Protein 2RAQ (pdb70)

Radius of gyration: 28.9 Å; Cα contacts (8 Å, |Δi|>4): 1696; chains: 7; bounding box: 67×69×67 Å

Solvent-accessible surface area: 27288 Å² total

Foldseek 3Di:
DFFWFKWKFKKKAACPPPVVVVQVVCCVADFWPGKDWAWPCDDGITIIMIMTGGPPGDPVVNQVVQVVRVMGTPGTDDTDGDDDDDDDDDD/DAFFWFKWKFKKKAACPPPDVVVQVQVCPDPFWVGKDKDFPCDPGITMIMIITGGGNDDVVVVCVSQVVRVMDTPGTDDIDGGDDDDDDDDD/DWFWFKWKFKKKAQCPPPVVVVQVVVVPPDFWPGKDKDFPCDDRITIIMIMTGGPNDDDVCNQVSQVVGVMGTPDTDDIDTGDDDDDDDDD/DFFWFKWKFKKKAFPPPPDVVLQVQLCPADFWPGKDKDWPCDDGITIIMIMTGGPNGDPVRPQVSQVVRRIGTDDTPDTDGGDDDDDDDDD/DFFWFKWKFKKKFFPPPPPVVLQVPLCPADFWPHKDKDFDADPGITIIMIMTGGPNGDPVVSQVSVVVRGMHTPDTPDTDGGDDDDDDDDD/DFFWFKWKFKKKAFPPPPDCVCQVVVCPAPQWPGWDKDWDADDGITIIMIMTGGDNDDPVCSCVVQVVRVMHTPDIDDTDGDDDDDDDDDD/DFFWFKWKFKKKAFPPPPCVVVQVVVCPADFWDGKDKDFPDDDGITIIMIITGGPHHDVVVVVVSQVVRVIGTPTTDDIDGDDDDDDDDDD

Nearest PDB structures (foldseek):
  2raq-assembly1_A  TM=1.001E+00  e=2.978E-13  Methanothermobacter thermautotrophicus str. Delta H
  3bpd-assembly2_I  TM=9.714E-01  e=3.129E-10  Archaeoglobus fulgidus DSM 4304
  2x3d-assembly1_D  TM=9.506E-01  e=2.620E-08  Saccharolobus solfataricus P2
  7bfd-assembly1_K  TM=6.838E-01  e=3.866E-03  Thermus thermophilus HB8
  6u9d-assembly2_S-2  TM=5.005E-01  e=3.236E-01  Saccharomyces cerevisiae

Sequence (638 aa):
AKGLIRIVLDILKPHEPIIPEYAKYLSELRGVEGVNITLEIDKETENIKVTIQGNDLDFDEITRAIESYGGSIHSVDEVVAGRTVEEVTTPVAKGLIRIVLDILKPHEPIIPEYAKYLSELRGVEGVNITLEIDKETENIKVTIQGNDLDFDEITRAIESYGGSIHSVDEVVAGRTVEEVTTPAKGLIRIVLDILKPHEPIIPEYAKYLSELRGVEGVNITLEIDKETENIKVTIQGNDLDFDEITRAIESYGGSIHSVDEVVAGRTVEEVTTPAKGLIRIVLDILKPHEPIIPEYAKYLSELRGVEGVNITLEIDKETENIKVTIQGNDLDFDEITRAIESYGGSIHSVDEVVAGRTVEEVTTPAKGLIRIVLDILKPHEPIIPEYAKYLSELRGVEGVNITLEIDKETENIKVTIQGNDLDFDEITRAIESYGGSIHSVDEVVAGRTVEEVTTPAKGLIRIVLDILKPHEPIIPEYAKYLSELRGVEGVNITLEIDKETENIKVTIQGNDLDFDEITRAIESYGGSIHSVDEVVAGRTVEEVTTPAKGLIRIVLDILKPHEPIIPEYAKYLSELRGVEGVNITLEIDKETENIKVTIQGNDLDFDEITRAIESYGGSIHSVDEVVAGRTVEEVTTP

B-factor: mean 55.9, std 8.22, range [11.07, 87.96]

Organism: Methanothermobacter thermautotrophicus (strain ATCC 29096 / DSM 1053 / JCM 10044 / NBRC 100330 / Delta H) (NCBI:txid187420)

CATH classification: 3.30.70.1340

Secondary structure (DSSP, 8-state):
--SEEEEEEEEE--SPSPHHHHHHHHHHSTT--EEEEE--B-SS-BEEEEEEE-SS--HHHHHHHHHHTT-EEEEEEEEEEE---PPPP--/---SEEEEEEEEE--S-S-HHHHHHHHHTSTTEEEEEEE----SS--EEEEEEEESS--HHHHHHHHHHTT-EEEEEEEEEEE---PPPP--/--SEEEEEEEEE--SPSPHHHHHHHHHHTTT-SEEEEE----SS--EEEEEEE-SS--HHHHHHHHHTTT-EEEEEEEEEES---PPPP--/--SEEEEEEEEEEES-S-HHHHHHHHHSSTT--EEEEE----SSEEEEEEEEE-SS--HHHHHHHHHTTT-EEEEEEEEEEE---PPPP--/--SEEEEEEEEEE-S-S-HHHHHHHHHSSTTEEEEEEE--B-SS-EEEEEEEEESS--HHHHHHHHHTTT-EEEEEEEEEEE---PPPP--/--SEEEEEEEEEEESPSPHHHHHHHHHTSTT--EEEEE--B-SSEEEEEEEEE-SS--HHHHHHHHHHTT-EEEEEEEEEEE---PPPP--/--SEEEEEEEEEEESPSPHHHHHHHHHTSTTEEEEEEE----SSEEEEEEEEEESS--HHHHHHHHHTTT-EEEEEEEEEEE---PPPP--

Structure (mmCIF, N/CA/C/O backbone):
data_2RAQ
#
_entry.id   2RAQ
#
_cell.length_a   113.569
_cell.length_b   113.569
_cell.length_c   114.530
_cell.angle_alpha   90.00
_cell.angle_beta   90.00
_cell.angle_gamma   90.00
#
_symmetry.space_group_name_H-M   'P 42 21 2'
#
loop_
_entity.id
_entity.type
_entity.pdbx_description
1 polymer 'Conserved protein MTH889'
2 non-polymer 'CALCIUM ION'
3 water water
#
loop_
_atom_site.group_PDB
_atom_site.id
_atom_site.type_symbol
_atom_site.label_atom_id
_atom_site.label_alt_id
_atom_site.label_comp_id
_atom_site.label_asym_id
_atom_site.label_entity_id
_atom_site.label_seq_id
_atom_site.pdbx_PDB_ins_code
_atom_site.Cartn_x
_atom_site.Cartn_y
_atom_site.Cartn_z
_atom_site.occupancy
_atom_site.B_iso_or_equiv
_atom_site.auth_seq_id
_atom_site.auth_comp_id
_atom_site.auth_asym_id
_atom_site.auth_atom_id
_atom_site.pdbx_PDB_model_num
ATOM 1 N N . ALA A 1 3 ? -2.654 61.206 3.380 1.00 50.08 3 ALA A N 1
ATOM 2 C CA . ALA A 1 3 ? -1.850 61.745 4.534 1.00 50.66 3 ALA A CA 1
ATOM 3 C C . ALA A 1 3 ? -2.468 62.975 5.292 1.00 50.73 3 ALA A C 1
ATOM 4 O O . ALA A 1 3 ? -3.102 63.868 4.691 1.00 51.58 3 ALA A O 1
ATOM 6 N N . LYS A 1 4 ? -2.269 63.013 6.607 1.00 49.81 4 LYS A N 1
ATOM 7 C CA . LYS A 1 4 ? -2.914 64.000 7.455 1.00 49.29 4 LYS A CA 1
ATOM 8 C C . LYS A 1 4 ? -2.134 64.232 8.793 1.00 49.16 4 LYS A C 1
ATOM 9 O O . LYS A 1 4 ? -1.261 63.420 9.175 1.00 49.10 4 LYS A O 1
ATOM 15 N N . GLY A 1 5 ? -2.435 65.341 9.490 1.00 48.19 5 GLY A N 1
ATOM 16 C CA . GLY A 1 5 ? -1.565 65.829 10.571 1.00 46.24 5 GLY A CA 1
ATOM 17 C C . GLY A 1 5 ? -0.126 66.011 10.068 1.00 44.87 5 GLY A C 1
ATOM 18 O O . GLY A 1 5 ? 0.108 66.477 8.952 1.00 44.41 5 GLY A O 1
ATOM 19 N N . LEU A 1 6 ? 0.843 65.598 10.866 1.00 43.52 6 LEU A N 1
ATOM 20 C CA . LEU A 1 6 ? 2.205 65.890 10.538 1.00 42.42 6 LEU A CA 1
ATOM 21 C C . LEU A 1 6 ? 2.761 64.875 9.583 1.00 41.45 6 LEU A C 1
ATOM 22 O O . LEU A 1 6 ? 2.678 63.692 9.817 1.00 40.71 6 LEU A O 1
ATOM 27 N N . ILE A 1 7 ? 3.362 65.378 8.512 1.00 41.03 7 ILE A N 1
ATOM 28 C CA . ILE A 1 7 ? 4.008 64.573 7.498 1.00 40.12 7 ILE A CA 1
ATOM 29 C C . ILE A 1 7 ? 5.541 64.737 7.583 1.00 40.65 7 ILE A C 1
ATOM 30 O O . ILE A 1 7 ? 6.284 63.815 7.205 1.00 40.76 7 ILE A O 1
ATOM 35 N N . ARG A 1 8 ? 6.010 65.871 8.129 1.00 40.33 8 ARG A N 1
ATOM 36 C CA . ARG A 1 8 ? 7.450 66.087 8.359 1.00 40.27 8 ARG A CA 1
ATOM 37 C C . ARG A 1 8 ? 7.683 66.836 9.666 1.00 40.61 8 ARG A C 1
ATOM 38 O O . ARG A 1 8 ? 6.938 67.774 9.997 1.00 40.63 8 ARG A O 1
ATOM 46 N N . ILE A 1 9 ? 8.711 66.408 10.396 1.00 40.36 9 ILE A N 1
ATOM 47 C CA . ILE A 1 9 ? 9.129 67.045 11.638 1.00 40.63 9 ILE A CA 1
ATOM 48 C C . ILE A 1 9 ? 10.652 67.099 11.647 1.00 40.93 9 ILE A C 1
ATOM 49 O O . ILE A 1 9 ? 11.332 66.102 11.366 1.00 40.44 9 ILE A O 1
ATOM 54 N N . VAL A 1 10 ? 11.189 68.256 12.010 1.00 41.41 10 VAL A N 1
ATOM 55 C CA . VAL A 1 10 ? 12.652 68.465 12.071 1.00 41.54 10 VAL A CA 1
ATOM 56 C C . VAL A 1 10 ? 13.026 68.994 13.440 1.00 41.50 10 VAL A C 1
ATOM 57 O O . VAL A 1 10 ? 12.678 70.132 13.797 1.00 41.12 10 VAL A O 1
ATOM 61 N N . LEU A 1 11 ? 13.740 68.184 14.208 1.00 41.52 11 LEU A N 1
ATOM 62 C CA . LEU A 1 11 ? 14.142 68.638 15.529 1.00 42.17 11 LEU A CA 1
ATOM 63 C C . LEU A 1 11 ? 15.650 68.532 15.792 1.00 42.50 11 LEU A C 1
ATOM 64 O O . LEU A 1 11 ? 16.298 67.638 15.246 1.00 42.26 11 LEU A O 1
ATOM 69 N N . ASP A 1 12 ? 16.206 69.470 16.574 1.00 42.53 12 ASP A N 1
ATOM 70 C CA . ASP A 1 12 ? 17.616 69.377 16.950 1.00 43.12 12 ASP A CA 1
ATOM 71 C C . ASP A 1 12 ? 17.773 68.775 18.327 1.00 42.81 12 ASP A C 1
ATOM 72 O O . ASP A 1 12 ? 17.162 69.236 19.278 1.00 42.74 12 ASP A O 1
ATOM 77 N N . ILE A 1 13 ? 18.553 67.708 18.426 1.00 42.56 13 ILE A N 1
ATOM 78 C CA . ILE A 1 13 ? 18.717 67.073 19.721 1.00 43.04 13 ILE A CA 1
ATOM 79 C C . ILE A 1 13 ? 20.173 66.838 20.129 1.00 43.45 13 ILE A C 1
ATOM 80 O O . ILE A 1 13 ? 21.063 66.771 19.283 1.00 44.13 13 ILE A O 1
ATOM 85 N N . LEU A 1 14 ? 20.391 66.744 21.439 1.00 43.22 14 LEU A N 1
ATOM 86 C CA . LEU A 1 14 ? 21.663 66.387 22.033 1.00 42.69 14 LEU A CA 1
ATOM 87 C C . LEU A 1 14 ? 21.652 64.948 22.527 1.00 42.77 14 LEU A C 1
ATOM 88 O O . LEU A 1 14 ? 20.620 64.425 22.945 1.00 42.88 14 LEU A O 1
ATOM 93 N N . LYS A 1 15 ? 22.810 64.317 22.555 1.00 42.76 15 LYS A N 1
ATOM 94 C CA . LYS A 1 15 ? 22.832 62.899 22.827 1.00 43.05 15 LYS A CA 1
ATOM 95 C C . LYS A 1 15 ? 24.225 62.318 23.190 1.00 44.06 15 LYS A C 1
ATOM 96 O O . LYS A 1 15 ? 25.233 62.710 22.621 1.00 44.52 15 LYS A O 1
ATOM 102 N N . PRO A 1 16 ? 24.298 61.424 24.170 1.00 45.02 16 PRO A N 1
ATOM 103 C CA . PRO A 1 16 ? 25.468 60.550 24.352 1.00 45.86 16 PRO A CA 1
ATOM 104 C C . PRO A 1 16 ? 26.022 59.937 23.044 1.00 46.84 16 PRO A C 1
ATOM 105 O O . PRO A 1 16 ? 25.319 59.892 22.038 1.00 46.46 16 PRO A O 1
ATOM 109 N N . HIS A 1 17 ? 27.272 59.476 23.044 1.00 48.28 17 HIS A N 1
ATOM 110 C CA . HIS A 1 17 ? 27.867 58.971 21.786 1.00 50.16 17 HIS A CA 1
ATOM 111 C C . HIS A 1 17 ? 27.210 57.639 21.408 1.00 50.55 17 HIS A C 1
ATOM 112 O O . HIS A 1 17 ? 26.954 57.341 20.233 1.00 50.86 17 HIS A O 1
ATOM 119 N N . GLU A 1 18 ? 26.959 56.835 22.432 1.00 51.08 18 GLU A N 1
ATOM 120 C CA . GLU A 1 18 ? 26.084 55.695 22.326 1.00 51.13 18 GLU A CA 1
ATOM 121 C C . GLU A 1 18 ? 24.684 56.169 22.723 1.00 50.71 18 GLU A C 1
ATOM 122 O O . GLU A 1 18 ? 24.531 57.057 23.558 1.00 50.60 18 GLU A O 1
ATOM 128 N N . PRO A 1 19 ? 23.670 55.598 22.096 1.00 50.39 19 PRO A N 1
ATOM 129 C CA . PRO A 1 19 ? 23.883 54.662 21.026 1.00 50.50 19 PRO A CA 1
ATOM 130 C C . PRO A 1 19 ? 24.297 55.436 19.781 1.00 51.05 19 PRO A C 1
ATOM 131 O O . PRO A 1 19 ? 23.861 56.573 19.588 1.00 50.48 19 PRO A O 1
ATOM 135 N N . ILE A 1 20 ? 25.186 54.834 18.985 1.00 51.88 20 ILE A N 1
ATOM 136 C CA . ILE A 1 20 ? 25.653 55.424 17.734 1.00 52.47 20 ILE A CA 1
ATOM 137 C C . ILE A 1 20 ? 24.467 55.763 16.807 1.00 52.18 20 ILE A C 1
ATOM 138 O O . ILE A 1 20 ? 23.376 55.236 16.979 1.00 52.28 20 ILE A O 1
ATOM 143 N N . ILE A 1 21 ? 24.666 56.659 15.853 1.00 52.17 21 ILE A N 1
ATOM 144 C CA . ILE A 1 21 ? 23.520 57.344 15.257 1.00 52.48 21 ILE A CA 1
ATOM 145 C C . ILE A 1 21 ? 22.728 56.490 14.289 1.00 52.82 21 ILE A C 1
ATOM 146 O O . ILE A 1 21 ? 21.525 56.692 14.159 1.00 52.88 21 ILE A O 1
ATOM 151 N N . PRO A 1 22 ? 23.374 55.519 13.638 1.00 53.20 22 PRO A N 1
ATOM 152 C CA . PRO A 1 22 ? 22.641 54.597 12.774 1.00 52.86 22 PRO A CA 1
ATOM 153 C C . PRO A 1 22 ? 21.669 53.756 13.586 1.00 52.51 22 PRO A C 1
ATOM 154 O O . PRO A 1 22 ? 20.736 53.226 13.015 1.00 53.07 22 PRO A O 1
ATOM 158 N N . GLU A 1 23 ? 21.864 53.658 14.900 1.00 51.93 23 GLU A N 1
ATOM 159 C CA . GLU A 1 23 ? 20.853 53.058 15.770 1.00 51.65 23 GLU A CA 1
ATOM 160 C C . GLU A 1 23 ? 19.666 53.972 15.730 1.00 50.41 23 GLU A C 1
ATOM 161 O O . GLU A 1 23 ? 18.639 53.622 15.162 1.00 50.12 23 GLU A O 1
ATOM 167 N N . TYR A 1 24 ? 19.820 55.167 16.293 1.00 48.95 24 TYR A N 1
ATOM 168 C CA . TYR A 1 24 ? 18.720 56.106 16.352 1.00 47.88 24 TYR A CA 1
ATOM 169 C C . TYR A 1 24 ? 17.894 56.139 15.056 1.00 47.68 24 TYR A C 1
ATOM 170 O O . TYR A 1 24 ? 16.679 56.228 15.097 1.00 47.18 24 TYR A O 1
ATOM 179 N N . ALA A 1 25 ? 18.563 56.054 13.913 1.00 47.88 25 ALA A N 1
ATOM 180 C CA . ALA A 1 25 ? 17.890 55.983 12.617 1.00 48.37 25 ALA A CA 1
ATOM 181 C C . ALA A 1 25 ? 17.005 54.739 12.462 1.00 49.07 25 ALA A C 1
ATOM 182 O O . ALA A 1 25 ? 15.786 54.861 12.249 1.00 49.22 25 ALA A O 1
ATOM 184 N N . LYS A 1 26 ? 17.617 53.556 12.561 1.00 49.41 26 LYS A N 1
ATOM 185 C CA . LYS A 1 26 ? 16.888 52.283 12.537 1.00 49.87 26 LYS A CA 1
ATOM 186 C C . LYS A 1 26 ? 15.598 52.385 13.354 1.00 49.54 26 LYS A C 1
ATOM 187 O O . LYS A 1 26 ? 14.518 52.102 12.862 1.00 49.43 26 LYS A O 1
ATOM 193 N N . TYR A 1 27 ? 15.729 52.850 14.592 1.00 49.37 27 TYR A N 1
ATOM 194 C CA . TYR A 1 27 ? 14.695 52.723 15.584 1.00 49.07 27 TYR A CA 1
ATOM 195 C C . TYR A 1 27 ? 13.564 53.694 15.385 1.00 48.63 27 TYR A C 1
ATOM 196 O O . TYR A 1 27 ? 12.524 53.515 15.948 1.00 48.95 27 TYR A O 1
ATOM 205 N N . LEU A 1 28 ? 13.735 54.722 14.582 1.00 48.59 28 LEU A N 1
ATOM 206 C CA . LEU A 1 28 ? 12.615 55.622 14.343 1.00 48.37 28 LEU A CA 1
ATOM 207 C C . LEU A 1 28 ? 11.918 55.287 13.017 1.00 48.84 28 LEU A C 1
ATOM 208 O O . LEU A 1 28 ? 10.816 55.762 12.746 1.00 48.65 28 LEU A O 1
ATOM 213 N N . SER A 1 29 ? 12.557 54.472 12.185 1.00 49.27 29 SER A N 1
ATOM 214 C CA . SER A 1 29 ? 11.845 53.877 11.078 1.00 50.50 29 SER A CA 1
ATOM 215 C C . SER A 1 29 ? 10.789 53.005 11.712 1.00 51.08 29 SER A C 1
ATOM 216 O O . SER A 1 29 ? 9.671 52.863 11.200 1.00 51.90 29 SER A O 1
ATOM 219 N N . GLU A 1 30 ? 11.152 52.424 12.849 1.00 51.01 30 GLU A N 1
ATOM 220 C CA . GLU A 1 30 ? 10.257 51.544 13.561 1.00 50.85 30 GLU A CA 1
ATOM 221 C C . GLU A 1 30 ? 8.983 52.224 13.917 1.00 50.20 30 GLU A C 1
ATOM 222 O O . GLU A 1 30 ? 7.943 51.633 13.752 1.00 51.00 30 GLU A O 1
ATOM 228 N N . LEU A 1 31 ? 9.082 53.465 14.383 1.00 49.30 31 LEU A N 1
ATOM 229 C CA . LEU A 1 31 ? 7.940 54.299 14.754 1.00 48.41 31 LEU A CA 1
ATOM 230 C C . LEU A 1 31 ? 6.692 54.338 13.818 1.00 48.17 31 LEU A C 1
ATOM 231 O O . LEU A 1 31 ? 6.733 54.015 12.617 1.00 47.57 31 LEU A O 1
ATOM 236 N N . ARG A 1 32 ? 5.578 54.730 14.425 1.00 48.03 32 ARG A N 1
ATOM 237 C CA . ARG A 1 32 ? 4.263 54.681 13.799 1.00 47.95 32 ARG A CA 1
ATOM 238 C C . ARG A 1 32 ? 4.026 55.736 12.690 1.00 46.93 32 ARG A C 1
ATOM 239 O O . ARG A 1 32 ? 4.005 56.945 12.908 1.00 46.39 32 ARG A O 1
ATOM 247 N N . GLY A 1 33 ? 3.867 55.237 11.481 1.00 46.22 33 GLY A N 1
ATOM 248 C CA . GLY A 1 33 ? 3.552 56.091 10.382 1.00 45.88 33 GLY A CA 1
ATOM 249 C C . GLY A 1 33 ? 4.727 56.849 9.836 1.00 45.73 33 GLY A C 1
ATOM 250 O O . GLY A 1 33 ? 4.535 57.904 9.248 1.00 45.28 33 GLY A O 1
ATOM 251 N N . VAL A 1 34 ? 5.932 56.295 9.998 1.00 46.11 34 VAL A N 1
ATOM 252 C CA . VAL A 1 34 ? 7.179 57.001 9.657 1.00 46.11 34 VAL A CA 1
ATOM 253 C C . VAL A 1 34 ? 7.704 56.498 8.328 1.00 46.75 34 VAL A C 1
ATOM 254 O O . VAL A 1 34 ? 8.308 55.431 8.268 1.00 47.75 34 VAL A O 1
ATOM 258 N N . GLU A 1 35 ? 7.473 57.259 7.261 1.00 47.08 35 GLU A N 1
ATOM 259 C CA . GLU A 1 35 ? 7.964 56.912 5.909 1.00 47.28 35 GLU A CA 1
ATOM 260 C C . GLU A 1 35 ? 9.496 56.722 5.907 1.00 45.12 35 GLU A C 1
ATOM 261 O O . GLU A 1 35 ? 10.015 55.772 5.358 1.00 44.05 35 GLU A O 1
ATOM 267 N N . GLY A 1 36 ? 10.212 57.636 6.546 1.00 44.47 36 GLY A N 1
ATOM 268 C CA . GLY A 1 36 ? 11.680 57.545 6.637 1.00 43.44 36 GLY A CA 1
ATOM 269 C C . GLY A 1 36 ? 12.251 58.571 7.582 1.00 42.07 36 GLY A C 1
ATOM 270 O O . GLY A 1 36 ? 11.547 59.473 7.991 1.00 42.98 36 GLY A O 1
ATOM 271 N N . VAL A 1 37 ? 13.515 58.435 7.946 1.00 40.93 37 VAL A N 1
ATOM 272 C CA . VAL A 1 37 ? 14.158 59.422 8.822 1.00 39.55 37 VAL A CA 1
ATOM 273 C C . VAL A 1 37 ? 15.536 59.764 8.302 1.00 39.41 37 VAL A C 1
ATOM 274 O O . VAL A 1 37 ? 16.232 58.914 7.731 1.00 39.08 37 VAL A O 1
ATOM 278 N N . ASN A 1 38 ? 15.899 61.034 8.449 1.00 39.61 38 ASN A N 1
ATOM 279 C CA . ASN A 1 38 ? 17.250 61.493 8.138 1.00 39.54 38 ASN A CA 1
ATOM 280 C C . ASN A 1 38 ? 17.912 62.099 9.337 1.00 38.83 38 ASN A C 1
ATOM 281 O O . ASN A 1 38 ? 17.379 63.015 9.944 1.00 38.73 38 ASN A O 1
ATOM 286 N N . ILE A 1 39 ? 19.088 61.592 9.664 1.00 38.74 39 ILE A N 1
ATOM 287 C CA . ILE A 1 39 ? 19.853 62.132 10.780 1.00 38.87 39 ILE A CA 1
ATOM 288 C C . ILE A 1 39 ? 21.195 62.621 10.291 1.00 39.11 39 ILE A C 1
ATOM 289 O O . ILE A 1 39 ? 22.081 61.815 10.036 1.00 39.02 39 ILE A O 1
ATOM 294 N N . THR A 1 40 ? 21.359 63.931 10.136 1.00 39.72 40 THR A N 1
ATOM 295 C CA . THR A 1 40 ? 22.714 64.459 9.890 1.00 40.14 40 THR A CA 1
ATOM 296 C C . THR A 1 40 ? 23.318 64.958 11.191 1.00 40.19 40 THR A C 1
ATOM 297 O O . THR A 1 40 ? 22.591 65.457 12.077 1.00 39.07 40 THR A O 1
ATOM 301 N N . LEU A 1 41 ? 24.647 64.805 11.255 1.00 40.80 41 LEU A N 1
ATOM 302 C CA . LEU A 1 41 ? 25.487 65.141 12.392 1.00 42.16 41 LEU A CA 1
ATOM 303 C C . LEU A 1 41 ? 25.822 66.638 12.427 1.00 43.65 41 LEU A C 1
ATOM 304 O O . LEU A 1 41 ? 26.523 67.143 11.563 1.00 43.80 41 LEU A O 1
ATOM 317 N N . GLU A 1 43 ? 27.289 68.568 15.235 1.00 49.19 43 GLU A N 1
ATOM 318 C CA . GLU A 1 43 ? 28.494 68.933 15.972 1.00 50.30 43 GLU A CA 1
ATOM 319 C C . GLU A 1 43 ? 28.823 67.797 16.921 1.00 50.47 43 GLU A C 1
ATOM 320 O O . GLU A 1 43 ? 27.977 67.317 17.643 1.00 50.75 43 GLU A O 1
ATOM 326 N N . ILE A 1 44 ? 30.059 67.358 16.920 1.00 51.45 44 ILE A N 1
ATOM 327 C CA . ILE A 1 44 ? 30.448 66.263 17.774 1.00 52.60 44 ILE A CA 1
ATOM 328 C C . ILE A 1 44 ? 31.368 66.808 18.879 1.00 53.59 44 ILE A C 1
ATOM 329 O O . ILE A 1 44 ? 32.395 67.391 18.600 1.00 53.58 44 ILE A O 1
ATOM 334 N N . ASP A 1 45 ? 30.950 66.692 20.131 1.00 55.18 45 ASP A N 1
ATOM 335 C CA . ASP A 1 45 ? 31.752 67.179 21.247 1.00 56.82 45 ASP A CA 1
ATOM 336 C C . ASP A 1 45 ? 32.386 65.998 21.972 1.00 58.14 45 ASP A C 1
ATOM 337 O O . ASP A 1 45 ? 32.403 64.898 21.415 1.00 58.52 45 ASP A O 1
ATOM 342 N N . LYS A 1 46 ? 32.949 66.206 23.168 1.00 59.59 46 LYS A N 1
ATOM 343 C CA . LYS A 1 46 ? 33.633 65.106 23.873 1.00 60.75 46 LYS A CA 1
ATOM 344 C C . LYS A 1 46 ? 32.657 64.381 24.737 1.00 60.24 46 LYS A C 1
ATOM 345 O O . LYS A 1 46 ? 32.535 63.157 24.670 1.00 60.39 46 LYS A O 1
ATOM 351 N N . GLU A 1 47 ? 31.951 65.154 25.543 1.00 60.26 47 GLU A N 1
ATOM 352 C CA . GLU A 1 47 ? 30.784 64.650 26.255 1.00 60.58 47 GLU A CA 1
ATOM 353 C C . GLU A 1 47 ? 29.801 63.903 25.326 1.00 60.07 47 GLU A C 1
ATOM 354 O O . GLU A 1 47 ? 29.590 62.694 25.410 1.00 59.67 47 GLU A O 1
ATOM 360 N N . THR A 1 48 ? 29.289 64.682 24.383 1.00 59.58 48 THR A N 1
ATOM 361 C CA . THR A 1 48 ? 27.982 64.538 23.811 1.00 58.77 48 THR A CA 1
ATOM 362 C C . THR A 1 48 ? 28.087 64.750 22.284 1.00 58.04 48 THR A C 1
ATOM 363 O O . THR A 1 48 ? 29.161 64.564 21.711 1.00 58.06 48 THR A O 1
ATOM 367 N N . GLU A 1 49 ? 27.001 65.142 21.621 1.00 56.86 49 GLU A N 1
ATOM 368 C CA . GLU A 1 49 ? 26.917 64.925 20.171 1.00 55.90 49 GLU A CA 1
ATOM 369 C C . GLU A 1 49 ? 25.621 65.456 19.569 1.00 54.21 49 GLU A C 1
ATOM 370 O O . GLU A 1 49 ? 24.544 64.965 19.871 1.00 54.48 49 GLU A O 1
ATOM 376 N N . ASN A 1 50 ? 25.712 66.461 18.722 1.00 52.00 50 ASN A N 1
ATOM 377 C CA . ASN A 1 50 ? 24.511 67.126 18.291 1.00 50.40 50 ASN A CA 1
ATOM 378 C C . ASN A 1 50 ? 24.078 66.714 16.893 1.00 48.77 50 ASN A C 1
ATOM 379 O O . ASN A 1 50 ? 24.814 66.903 15.916 1.00 48.96 50 ASN A O 1
ATOM 384 N N . ILE A 1 51 ? 22.883 66.135 16.794 1.00 46.09 51 ILE A N 1
ATOM 385 C CA . ILE A 1 51 ? 22.400 65.665 15.514 1.00 42.84 51 ILE A CA 1
ATOM 386 C C . ILE A 1 51 ? 21.160 66.442 15.156 1.00 42.31 51 ILE A C 1
ATOM 387 O O . ILE A 1 51 ? 20.473 66.955 16.047 1.00 42.34 51 ILE A O 1
ATOM 392 N N . LYS A 1 52 ? 20.900 66.565 13.860 1.00 41.15 52 LYS A N 1
ATOM 393 C CA . LYS A 1 52 ? 19.593 66.999 13.409 1.00 40.82 52 LYS A CA 1
ATOM 394 C C . LYS A 1 52 ? 18.799 65.816 12.877 1.00 41.22 52 LYS A C 1
ATOM 395 O O . LYS A 1 52 ? 19.304 64.984 12.112 1.00 41.81 52 LYS A O 1
ATOM 401 N N . VAL A 1 53 ? 17.536 65.764 13.260 1.00 41.13 53 VAL A N 1
ATOM 402 C CA . VAL A 1 53 ? 16.673 64.651 12.903 1.00 40.67 53 VAL A CA 1
ATOM 403 C C . VAL A 1 53 ? 15.455 65.116 12.112 1.00 40.60 53 VAL A C 1
ATOM 404 O O . VAL A 1 53 ? 14.603 65.850 12.630 1.00 39.85 53 VAL A O 1
ATOM 408 N N . THR A 1 54 ? 15.430 64.709 10.842 1.00 41.25 54 THR A N 1
ATOM 409 C CA . THR A 1 54 ? 14.362 65.044 9.889 1.00 42.08 54 THR A CA 1
ATOM 410 C C . THR A 1 54 ? 13.542 63.832 9.633 1.00 42.16 54 THR A C 1
ATOM 411 O O . THR A 1 54 ? 13.987 62.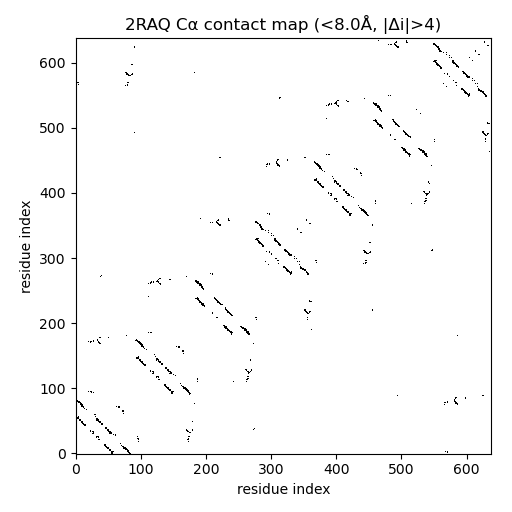879 9.022 1.00 42.31 54 THR A O 1
ATOM 415 N N . ILE A 1 55 ? 12.319 63.871 10.091 1.00 43.02 55 ILE A N 1
ATOM 416 C CA . ILE A 1 55 ? 11.533 62.684 10.041 1.00 43.83 55 ILE A CA 1
ATOM 417 C C . ILE A 1 55 ? 10.304 62.988 9.281 1.00 44.40 55 ILE A C 1
ATOM 418 O O . ILE A 1 55 ? 9.742 64.091 9.392 1.00 45.02 55 ILE A O 1
ATOM 423 N N . GLN A 1 56 ? 9.909 62.017 8.486 1.00 44.63 56 GLN A N 1
ATOM 424 C CA . GLN A 1 56 ? 8.853 62.224 7.548 1.00 45.69 56 GLN A CA 1
ATOM 425 C C . GLN A 1 56 ? 7.931 61.022 7.566 1.00 46.32 56 GLN A C 1
ATOM 426 O O . GLN A 1 56 ? 8.408 59.886 7.624 1.00 47.05 56 GLN A O 1
ATOM 432 N N . GLY A 1 57 ? 6.619 61.259 7.515 1.00 46.55 57 GLY A N 1
ATOM 433 C CA . GLY A 1 57 ? 5.654 60.169 7.342 1.00 46.65 57 GLY A CA 1
ATOM 434 C C . GLY A 1 57 ? 4.213 60.644 7.305 1.00 47.26 57 GLY A C 1
ATOM 435 O O . GLY A 1 57 ? 3.929 61.749 6.848 1.00 47.19 57 GLY A O 1
ATOM 436 N N . ASN A 1 58 ? 3.305 59.812 7.809 1.00 47.56 58 ASN A N 1
ATOM 437 C CA . ASN A 1 58 ? 1.898 60.149 7.850 1.00 48.01 58 ASN A CA 1
ATOM 438 C C . ASN A 1 58 ? 1.325 60.224 9.254 1.00 47.83 58 ASN A C 1
ATOM 439 O O . ASN A 1 58 ? 1.637 59.392 10.091 1.00 48.29 58 ASN A O 1
ATOM 444 N N . ASP A 1 59 ? 0.468 61.202 9.514 1.00 47.54 59 ASP A N 1
ATOM 445 C CA . ASP A 1 59 ? -0.133 61.362 10.835 1.00 47.57 59 ASP A CA 1
ATOM 446 C C . ASP A 1 59 ? 0.832 60.923 11.944 1.00 46.41 59 ASP A C 1
ATOM 447 O O . ASP A 1 59 ? 0.493 60.144 12.805 1.00 46.72 59 ASP A O 1
ATOM 452 N N . LEU A 1 60 ? 2.057 61.429 11.898 1.00 45.69 60 LEU A N 1
ATOM 453 C CA . LEU A 1 60 ? 3.100 61.113 12.856 1.00 44.59 60 LEU A CA 1
ATOM 454 C C . LEU A 1 60 ? 2.713 61.477 14.259 1.00 45.40 60 LEU A C 1
ATOM 455 O O . LEU A 1 60 ? 1.927 62.375 14.485 1.00 45.05 60 LEU A O 1
ATOM 460 N N . ASP A 1 61 ? 3.301 60.784 15.211 1.00 47.20 61 ASP A N 1
ATOM 461 C CA . ASP A 1 61 ? 2.934 60.988 16.584 1.00 49.65 61 ASP A CA 1
ATOM 462 C C . ASP A 1 61 ? 4.051 61.670 17.289 1.00 51.18 61 ASP A C 1
ATOM 463 O O . ASP A 1 61 ? 5.066 61.057 17.637 1.00 51.56 61 ASP A O 1
ATOM 468 N N . PHE A 1 62 ? 3.841 62.939 17.560 1.00 52.78 62 PHE A N 1
ATOM 469 C CA . PHE A 1 62 ? 4.885 63.685 18.167 1.00 53.98 62 PHE A CA 1
ATOM 470 C C . PHE A 1 62 ? 5.285 63.075 19.469 1.00 54.21 62 PHE A C 1
ATOM 471 O O . PHE A 1 62 ? 6.447 63.053 19.786 1.00 54.23 62 PHE A O 1
ATOM 479 N N . ASP A 1 63 ? 4.322 62.562 20.218 1.00 55.19 63 ASP A N 1
ATOM 480 C CA . ASP A 1 63 ? 4.621 62.070 21.553 1.00 56.44 63 ASP A CA 1
ATOM 481 C C . ASP A 1 63 ? 5.340 60.723 21.582 1.00 56.62 63 ASP A C 1
ATOM 482 O O . ASP A 1 63 ? 6.217 60.502 22.420 1.00 56.30 63 ASP A O 1
ATOM 487 N N . GLU A 1 64 ? 4.977 59.836 20.660 1.00 56.79 64 GLU A N 1
ATOM 488 C CA . GLU A 1 64 ? 5.694 58.596 20.498 1.00 57.46 64 GLU A CA 1
ATOM 489 C C . GLU A 1 64 ? 7.129 58.982 20.174 1.00 56.21 64 GLU A C 1
ATOM 490 O O . GLU A 1 64 ? 8.043 58.606 20.889 1.00 56.40 64 GLU A O 1
ATOM 496 N N . ILE A 1 65 ? 7.312 59.784 19.130 1.00 55.36 65 ILE A N 1
ATOM 497 C CA . ILE A 1 65 ? 8.636 60.198 18.665 1.00 54.62 65 ILE A CA 1
ATOM 498 C C . ILE A 1 65 ? 9.480 60.714 19.834 1.00 53.98 65 ILE A C 1
ATOM 499 O O . ILE A 1 65 ? 10.629 60.302 20.045 1.00 53.95 65 ILE A O 1
ATOM 504 N N . THR A 1 66 ? 8.888 61.596 20.619 1.00 52.78 66 THR A N 1
ATOM 505 C CA . THR A 1 66 ? 9.638 62.260 21.642 1.00 51.77 66 THR A CA 1
ATOM 506 C C . THR A 1 66 ? 9.869 61.405 22.898 1.00 51.60 66 THR A C 1
ATOM 507 O O . THR A 1 66 ? 10.963 61.437 23.484 1.00 51.77 66 THR A O 1
ATOM 511 N N . ARG A 1 67 ? 8.872 60.626 23.310 1.00 50.78 67 ARG A N 1
ATOM 512 C CA . ARG A 1 67 ? 9.113 59.687 24.395 1.00 50.36 67 ARG A CA 1
ATOM 513 C C . ARG A 1 67 ? 10.202 58.686 23.967 1.00 49.94 67 ARG A C 1
ATOM 514 O O . ARG A 1 67 ? 11.082 58.351 24.752 1.00 49.70 67 ARG A O 1
ATOM 522 N N . ALA A 1 68 ? 10.184 58.281 22.701 1.00 49.78 68 ALA A N 1
ATOM 523 C CA . ALA A 1 68 ? 11.197 57.384 22.159 1.00 50.05 68 ALA A CA 1
ATOM 524 C C . ALA A 1 68 ? 12.620 57.964 22.210 1.00 50.63 68 ALA A C 1
ATOM 525 O O . ALA A 1 68 ? 13.588 57.268 22.553 1.00 50.53 68 ALA A O 1
ATOM 527 N N . ILE A 1 69 ? 12.766 59.238 21.871 1.00 50.99 69 ILE A N 1
ATOM 528 C CA . ILE A 1 69 ? 14.099 59.820 21.919 1.00 51.21 69 ILE A CA 1
ATOM 529 C C . ILE A 1 69 ? 14.630 59.904 23.344 1.00 51.82 69 ILE A C 1
ATOM 530 O O . ILE A 1 69 ? 15.816 59.680 23.586 1.00 52.21 69 ILE A O 1
ATOM 535 N N . GLU A 1 70 ? 13.758 60.194 24.297 1.00 52.16 70 GLU A N 1
ATOM 536 C CA . GLU A 1 70 ? 14.209 60.226 25.667 1.00 52.65 70 GLU A CA 1
ATOM 537 C C . GLU A 1 70 ? 14.588 58.825 26.139 1.00 52.01 70 GLU A C 1
ATOM 538 O O . GLU A 1 70 ? 15.588 58.649 26.815 1.00 51.40 70 GLU A O 1
ATOM 544 N N . SER A 1 71 ? 13.836 57.822 25.704 1.00 52.45 71 SER A N 1
ATOM 545 C CA . SER A 1 71 ? 14.157 56.428 26.035 1.00 52.95 71 SER A CA 1
ATOM 546 C C . SER A 1 71 ? 15.564 56.093 25.616 1.00 53.03 71 SER A C 1
ATOM 547 O O . SER A 1 71 ? 16.270 55.401 26.324 1.00 53.08 71 SER A O 1
ATOM 550 N N . TYR A 1 72 ? 15.962 56.566 24.442 1.00 53.70 72 TYR A N 1
ATOM 551 C CA . TYR A 1 72 ? 17.294 56.272 23.915 1.00 53.97 72 TYR A CA 1
ATOM 552 C C . TYR A 1 72 ? 18.387 57.109 24.567 1.00 53.60 72 TYR A C 1
ATOM 553 O O . TYR A 1 72 ? 19.537 57.056 24.145 1.00 54.13 72 TYR A O 1
ATOM 562 N N . GLY A 1 73 ? 18.021 57.852 25.611 1.00 52.91 73 GLY A N 1
ATOM 563 C CA . GLY A 1 73 ? 18.961 58.662 26.367 1.00 52.10 73 GLY A CA 1
ATOM 564 C C . GLY A 1 73 ? 19.060 60.106 25.887 1.00 51.94 73 GLY A C 1
ATOM 565 O O . GLY A 1 73 ? 19.589 60.981 26.605 1.00 52.30 73 GLY A O 1
ATOM 566 N N . GLY A 1 74 ? 18.536 60.373 24.687 1.00 50.86 74 GLY A N 1
ATOM 567 C CA . GLY A 1 74 ? 18.663 61.702 24.068 1.00 49.21 74 GLY A CA 1
ATOM 568 C C . GLY A 1 74 ? 17.907 62.833 24.723 1.00 47.79 74 GLY A C 1
ATOM 569 O O . GLY A 1 74 ? 17.180 62.633 25.671 1.00 47.18 74 GLY A O 1
ATOM 570 N N . SER A 1 75 ? 18.073 64.030 24.187 1.00 47.22 75 SER A N 1
ATOM 571 C CA . SER A 1 75 ? 17.379 65.191 24.703 1.00 46.98 75 SER A CA 1
ATOM 572 C C . SER A 1 75 ? 16.989 66.166 23.594 1.00 46.93 75 SER A C 1
ATOM 573 O O . SER A 1 75 ? 17.860 66.660 22.882 1.00 48.04 75 SER A O 1
ATOM 576 N N . ILE A 1 76 ? 15.703 66.474 23.452 1.00 46.06 76 ILE A N 1
ATOM 577 C CA . ILE A 1 76 ? 15.253 67.334 22.359 1.00 45.41 76 ILE A CA 1
ATOM 578 C C . ILE A 1 76 ? 15.440 68.816 22.644 1.00 45.49 76 ILE A C 1
ATOM 579 O O . ILE A 1 76 ? 14.678 69.396 23.410 1.00 45.49 76 ILE A O 1
ATOM 584 N N . HIS A 1 77 ? 16.426 69.447 22.011 1.00 45.57 77 HIS A N 1
ATOM 585 C CA . HIS A 1 77 ? 16.650 70.875 22.242 1.00 45.76 77 HIS A CA 1
ATOM 586 C C . HIS A 1 77 ? 15.589 71.766 21.609 1.00 45.24 77 HIS A C 1
ATOM 587 O O . HIS A 1 77 ? 15.047 72.646 22.277 1.00 45.60 77 HIS A O 1
ATOM 594 N N . SER A 1 78 ? 15.285 71.563 20.333 1.00 44.23 78 SER A N 1
ATOM 595 C CA . SER A 1 78 ? 14.175 72.302 19.750 1.00 43.83 78 SER A CA 1
ATOM 596 C C . SER A 1 78 ? 13.541 71.644 18.543 1.00 43.81 78 SER A C 1
ATOM 597 O O . SER A 1 78 ? 14.167 70.795 17.875 1.00 43.76 78 SER A O 1
ATOM 600 N N . VAL A 1 79 ? 12.297 72.057 18.280 1.00 43.13 79 VAL A N 1
ATOM 601 C CA . VAL A 1 79 ? 11.577 71.649 17.089 1.00 42.86 79 VAL A CA 1
ATOM 602 C C . VAL A 1 79 ? 11.820 72.692 16.013 1.00 42.68 79 VAL A C 1
ATOM 603 O O . VAL A 1 79 ? 11.315 73.797 16.086 1.00 43.62 79 VAL A O 1
ATOM 607 N N . ASP A 1 80 ? 12.614 72.390 15.017 1.00 41.94 80 ASP A N 1
ATOM 608 C CA . ASP A 1 80 ? 13.014 73.503 14.187 1.00 41.96 80 ASP A CA 1
ATOM 609 C C . ASP A 1 80 ? 12.024 73.815 13.072 1.00 41.88 80 ASP A C 1
ATOM 610 O O . ASP A 1 80 ? 11.923 74.949 12.620 1.00 41.79 80 ASP A O 1
ATOM 615 N N . GLU A 1 81 ? 11.271 72.799 12.667 1.00 41.87 81 GLU A N 1
ATOM 616 C CA . GLU A 1 81 ? 10.292 72.922 11.608 1.00 41.35 81 GLU A CA 1
ATOM 617 C C . GLU A 1 81 ? 9.315 71.791 11.663 1.00 40.90 81 GLU A C 1
ATOM 618 O O . GLU A 1 81 ? 9.680 70.637 11.975 1.00 41.32 81 GLU A O 1
ATOM 624 N N . VAL A 1 82 ? 8.074 72.116 11.314 1.00 40.06 82 VAL A N 1
ATOM 625 C CA . VAL A 1 82 ? 6.971 71.164 11.273 1.00 39.02 82 VAL A CA 1
ATOM 626 C C . VAL A 1 82 ? 6.174 71.369 9.985 1.00 38.62 82 VAL A C 1
ATOM 627 O O . VAL A 1 82 ? 6.101 72.488 9.474 1.00 38.34 82 VAL A O 1
ATOM 631 N N . VAL A 1 83 ? 5.602 70.300 9.443 1.00 38.78 83 VAL A N 1
ATOM 632 C CA . VAL A 1 83 ? 4.767 70.391 8.229 1.00 39.43 83 VAL A CA 1
ATOM 633 C C . VAL A 1 83 ? 3.532 69.530 8.425 1.00 40.23 83 VAL A C 1
ATOM 634 O O . VAL A 1 83 ? 3.631 68.361 8.805 1.00 40.80 83 VAL A O 1
ATOM 638 N N . ALA A 1 84 ? 2.365 70.086 8.151 1.00 40.97 84 ALA A N 1
ATOM 639 C CA . ALA A 1 84 ? 1.126 69.362 8.448 1.00 41.47 84 ALA A CA 1
ATOM 640 C C . ALA A 1 84 ? 0.029 69.523 7.402 1.00 41.94 84 ALA A C 1
ATOM 641 O O . ALA A 1 84 ? -0.126 70.561 6.802 1.00 41.37 84 ALA A O 1
ATOM 643 N N . GLY A 1 85 ? -0.743 68.477 7.201 1.00 43.60 85 GLY A N 1
ATOM 644 C CA . GLY A 1 85 ? -1.810 68.509 6.219 1.00 46.25 85 GLY A CA 1
ATOM 645 C C . GLY A 1 85 ? -1.601 67.454 5.168 1.00 48.11 85 GLY A C 1
ATOM 646 O O . GLY A 1 85 ? -0.963 66.429 5.417 1.00 48.20 85 GLY A O 1
ATOM 647 N N . ARG A 1 86 ? -2.137 67.703 3.986 1.00 50.17 86 ARG A N 1
ATOM 648 C CA . ARG A 1 86 ? -2.054 66.720 2.906 1.00 52.42 86 ARG A CA 1
ATOM 649 C C . ARG A 1 86 ? -0.794 66.900 2.075 1.00 53.30 86 ARG A C 1
ATOM 650 O O . ARG A 1 86 ? -0.476 66.046 1.239 1.00 53.18 86 ARG A O 1
ATOM 658 N N . THR A 1 87 ? -0.091 68.014 2.266 1.00 54.23 87 THR A N 1
ATOM 659 C CA . THR A 1 87 ? 0.886 68.393 1.250 1.00 55.42 87 THR A CA 1
ATOM 660 C C . THR A 1 87 ? 2.207 69.025 1.754 1.00 55.72 87 THR A C 1
ATOM 661 O O . THR A 1 87 ? 2.206 69.857 2.661 1.00 55.85 87 THR A O 1
ATOM 673 N N . VAL A 1 89 ? 4.210 71.400 2.083 1.00 54.53 89 VAL A N 1
ATOM 674 C CA . VAL A 1 89 ? 4.468 72.811 1.870 1.00 53.38 89 VAL A CA 1
ATOM 675 C C . VAL A 1 89 ? 5.875 73.106 2.368 1.00 52.99 89 VAL A C 1
ATOM 676 O O . VAL A 1 89 ? 6.174 72.843 3.500 1.00 53.01 89 VAL A O 1
ATOM 680 N N . GLU A 1 90 ? 6.763 73.605 1.526 1.00 53.14 90 GLU A N 1
ATOM 681 C CA . GLU A 1 90 ? 8.043 74.039 2.047 1.00 53.95 90 GLU A CA 1
ATOM 682 C C . GLU A 1 90 ? 7.923 75.484 2.509 1.00 54.87 90 GLU A C 1
ATOM 683 O O . GLU A 1 90 ? 6.984 76.179 2.138 1.00 55.33 90 GLU A O 1
ATOM 689 N N . GLU A 1 91 ? 8.877 75.935 3.310 1.00 55.54 91 GLU A N 1
ATOM 690 C CA . GLU A 1 91 ? 8.896 77.288 3.804 1.00 56.82 91 GLU A CA 1
ATOM 691 C C . GLU A 1 91 ? 9.256 78.233 2.681 1.00 57.63 91 GLU A C 1
ATOM 692 O O . GLU A 1 91 ? 10.333 78.089 2.109 1.00 58.11 91 GLU A O 1
ATOM 698 N N . VAL A 1 92 ? 8.400 79.204 2.357 1.00 58.56 92 VAL A N 1
ATOM 699 C CA . VAL A 1 92 ? 8.785 80.168 1.307 1.00 59.67 92 VAL A CA 1
ATOM 700 C C . VAL A 1 92 ? 9.628 81.260 1.966 1.00 60.82 92 VAL A C 1
ATOM 701 O O . VAL A 1 92 ? 9.221 81.833 2.986 1.00 61.00 92 VAL A O 1
ATOM 705 N N . THR A 1 93 ? 10.816 81.522 1.419 1.00 62.14 93 THR A N 1
ATOM 706 C CA . THR A 1 93 ? 11.744 82.456 2.081 1.00 63.55 93 THR A CA 1
ATOM 707 C C . THR A 1 93 ? 11.579 83.881 1.541 1.00 63.80 93 THR A C 1
ATOM 708 O O . THR A 1 93 ? 11.336 84.071 0.350 1.00 63.78 93 THR A O 1
ATOM 712 N N . THR A 1 94 ? 11.708 84.855 2.447 1.00 64.49 94 THR A N 1
ATOM 713 C CA . THR A 1 94 ? 11.312 86.280 2.261 1.00 65.02 94 THR A CA 1
ATOM 714 C C . THR A 1 94 ? 12.252 87.212 3.109 1.00 65.37 94 THR A C 1
ATOM 715 O O . THR A 1 94 ? 13.061 86.689 3.891 1.00 65.68 94 THR A O 1
ATOM 719 N N . PRO A 1 95 ? 12.197 88.551 2.976 1.00 65.37 95 PRO A N 1
ATOM 720 C CA . PRO A 1 95 ? 13.029 89.402 3.852 1.00 65.21 95 PRO A CA 1
ATOM 721 C C . PRO A 1 95 ? 12.481 89.542 5.288 1.00 65.11 95 PRO A C 1
ATOM 722 O O . PRO A 1 95 ? 11.502 90.236 5.548 1.00 65.11 95 PRO A O 1
ATOM 726 N N . VAL B 1 2 ? 10.256 47.788 -2.089 1.00 52.56 2 VAL B N 1
ATOM 727 C CA . VAL B 1 2 ? 10.406 48.599 -0.830 1.00 52.19 2 VAL B CA 1
ATOM 728 C C . VAL B 1 2 ? 11.793 48.437 -0.197 1.00 51.61 2 VAL B C 1
ATOM 729 O O . VAL B 1 2 ? 12.372 47.361 -0.195 1.00 51.84 2 VAL B O 1
ATOM 733 N N . ALA B 1 3 ? 12.326 49.506 0.353 1.00 50.76 3 ALA B N 1
ATOM 734 C CA . ALA B 1 3 ? 13.519 49.352 1.139 1.00 50.25 3 ALA B CA 1
ATOM 735 C C . ALA B 1 3 ? 13.162 49.506 2.595 1.00 49.80 3 ALA B C 1
ATOM 736 O O . ALA B 1 3 ? 12.204 50.169 2.912 1.00 50.28 3 ALA B O 1
ATOM 738 N N . LYS B 1 4 ? 13.944 48.898 3.470 1.00 48.97 4 LYS B N 1
ATOM 739 C CA . LYS B 1 4 ? 13.801 49.046 4.902 1.00 48.74 4 LYS B CA 1
ATOM 740 C C . LYS B 1 4 ? 15.167 49.299 5.467 1.00 47.62 4 LYS B C 1
ATOM 741 O O . LYS B 1 4 ? 16.169 49.063 4.808 1.00 47.55 4 LYS B O 1
ATOM 747 N N . GLY B 1 5 ? 15.223 49.745 6.709 1.00 46.82 5 GLY B N 1
ATOM 748 C CA . GLY B 1 5 ? 16.501 49.763 7.426 1.00 45.78 5 GLY B CA 1
ATOM 749 C C . GLY B 1 5 ? 17.454 50.843 6.944 1.00 44.66 5 GLY B C 1
ATOM 750 O O . GLY B 1 5 ? 17.033 51.864 6.396 1.00 44.26 5 GLY B O 1
ATOM 751 N N . LEU B 1 6 ? 18.746 50.636 7.164 1.00 43.47 6 LEU B N 1
ATOM 752 C CA . LEU B 1 6 ? 19.695 51.635 6.717 1.00 42.25 6 LEU B CA 1
ATOM 753 C C . LEU B 1 6 ? 19.615 51.685 5.189 1.00 41.40 6 LEU B C 1
ATOM 754 O O . LEU B 1 6 ? 19.544 50.635 4.540 1.00 41.30 6 LEU B O 1
ATOM 759 N N . ILE B 1 7 ? 19.544 52.884 4.614 1.00 40.06 7 ILE B N 1
ATOM 760 C CA . ILE B 1 7 ? 19.468 52.991 3.158 1.00 39.55 7 ILE B CA 1
ATOM 761 C C . ILE B 1 7 ? 20.559 53.884 2.558 1.00 40.11 7 ILE B C 1
ATOM 762 O O . ILE B 1 7 ? 20.987 53.677 1.405 1.00 40.42 7 ILE B O 1
ATOM 767 N N . ARG B 1 8 ? 20.993 54.883 3.332 1.00 39.92 8 ARG B N 1
ATOM 768 C CA . ARG B 1 8 ? 22.206 55.643 3.023 1.00 39.26 8 ARG B CA 1
ATOM 769 C C . ARG B 1 8 ? 23.012 55.891 4.289 1.00 39.05 8 ARG B C 1
ATOM 770 O O . ARG B 1 8 ? 22.454 56.100 5.362 1.00 38.26 8 ARG B O 1
ATOM 778 N N . ILE B 1 9 ? 24.330 55.837 4.158 1.00 39.39 9 ILE B N 1
ATOM 779 C CA . ILE B 1 9 ? 25.223 56.160 5.257 1.00 40.20 9 ILE B CA 1
ATOM 780 C C . ILE B 1 9 ? 26.360 57.007 4.700 1.00 40.68 9 ILE B C 1
ATOM 781 O O . ILE B 1 9 ? 26.834 56.763 3.601 1.00 41.11 9 ILE B O 1
ATOM 786 N N . VAL B 1 10 ? 26.804 58.002 5.457 1.00 41.40 10 VAL B N 1
ATOM 787 C CA . VAL B 1 10 ? 27.959 58.818 5.078 1.00 41.73 10 VAL B CA 1
ATOM 788 C C . VAL B 1 10 ? 28.880 58.852 6.285 1.00 42.25 10 VAL B C 1
ATOM 789 O O . VAL B 1 10 ? 28.501 59.321 7.367 1.00 41.71 10 VAL B O 1
ATOM 793 N N . LEU B 1 11 ? 30.085 58.312 6.091 1.00 43.27 11 LEU B N 1
ATOM 794 C CA . LEU B 1 11 ? 31.099 58.191 7.156 1.00 43.75 11 LEU B CA 1
ATOM 795 C C . LEU B 1 11 ? 32.369 58.866 6.720 1.00 44.13 11 LEU B C 1
ATOM 796 O O . LEU B 1 11 ? 32.710 58.779 5.527 1.00 43.81 11 LEU B O 1
ATOM 801 N N . ASP B 1 12 ? 33.064 59.536 7.655 1.00 44.68 12 ASP B N 1
ATOM 802 C CA . ASP B 1 12 ? 34.439 59.930 7.365 1.00 45.42 12 ASP B CA 1
ATOM 803 C C . ASP B 1 12 ? 35.476 59.017 8.002 1.00 45.38 12 ASP B C 1
ATOM 804 O O . ASP B 1 12 ? 35.371 58.628 9.165 1.00 44.15 12 ASP B O 1
ATOM 809 N N . ILE B 1 13 ? 36.426 58.618 7.158 1.00 46.44 13 ILE B N 1
ATOM 810 C CA . ILE B 1 13 ? 37.538 57.771 7.570 1.00 47.77 13 ILE B CA 1
ATOM 811 C C . ILE B 1 13 ? 38.966 58.227 7.207 1.00 48.53 13 ILE B C 1
ATOM 812 O O . ILE B 1 13 ? 39.221 58.864 6.169 1.00 48.39 13 ILE B O 1
ATOM 817 N N . LEU B 1 14 ? 39.876 57.894 8.125 1.00 49.42 14 LEU B N 1
ATOM 818 C CA . LEU B 1 14 ? 41.327 57.984 7.944 1.00 49.74 14 LEU B CA 1
ATOM 819 C C . LEU B 1 14 ? 41.826 56.781 7.179 1.00 49.87 14 LEU B C 1
ATOM 820 O O . LEU B 1 14 ? 41.336 55.671 7.345 1.00 50.48 14 LEU B O 1
ATOM 825 N N . LYS B 1 15 ? 42.823 56.976 6.351 1.00 49.74 15 LYS B N 1
ATOM 826 C CA . LYS B 1 15 ? 43.162 55.917 5.455 1.00 49.60 15 LYS B CA 1
ATOM 827 C C . LYS B 1 15 ? 44.632 56.017 5.041 1.00 50.16 15 LYS B C 1
ATOM 828 O O . LYS B 1 15 ? 45.098 57.042 4.494 1.00 49.79 15 LYS B O 1
ATOM 834 N N . PRO B 1 16 ? 45.379 54.968 5.374 1.00 50.42 16 PRO B N 1
ATOM 835 C CA . PRO B 1 16 ? 46.654 54.714 4.742 1.00 50.38 16 PRO B CA 1
ATOM 836 C C . PRO B 1 16 ? 46.491 54.898 3.240 1.00 50.32 16 PRO B C 1
ATOM 837 O O . PRO B 1 16 ? 45.484 54.456 2.679 1.00 50.18 16 PRO B O 1
ATOM 841 N N . HIS B 1 17 ? 47.461 55.567 2.614 1.00 50.48 17 HIS B N 1
ATOM 842 C CA . HIS B 1 17 ? 47.437 55.881 1.174 1.00 50.59 17 HIS B CA 1
ATOM 843 C C . HIS B 1 17 ? 47.082 54.654 0.372 1.00 50.78 17 HIS B C 1
ATOM 844 O O . HIS B 1 17 ? 46.560 54.750 -0.723 1.00 50.89 17 HIS B O 1
ATOM 851 N N . GLU B 1 18 ? 47.359 53.500 0.959 1.00 51.27 18 GLU B N 1
ATOM 852 C CA . GLU B 1 18 ? 47.106 52.221 0.354 1.00 51.95 18 GLU B CA 1
ATOM 853 C C . GLU B 1 18 ? 46.175 51.402 1.250 1.00 51.58 18 GLU B C 1
ATOM 854 O O . GLU B 1 18 ? 46.285 51.447 2.467 1.00 51.36 18 GLU B O 1
ATOM 860 N N . PRO B 1 19 ? 45.229 50.680 0.663 1.00 51.61 19 PRO B N 1
ATOM 861 C CA . PRO B 1 19 ? 45.028 50.641 -0.778 1.00 51.23 19 PRO B CA 1
ATOM 862 C C . PRO B 1 19 ? 44.461 51.953 -1.302 1.00 50.84 19 PRO B C 1
ATOM 863 O O . PRO B 1 19 ? 43.755 52.673 -0.597 1.00 49.88 19 PRO B O 1
ATOM 867 N N . ILE B 1 20 ? 44.821 52.256 -2.539 1.00 50.92 20 ILE B N 1
ATOM 868 C CA . ILE B 1 20 ? 44.247 53.345 -3.302 1.00 50.76 20 ILE B CA 1
ATOM 869 C C . ILE B 1 20 ? 42.738 53.284 -3.138 1.00 51.20 20 ILE B C 1
ATOM 870 O O . ILE B 1 20 ? 42.209 52.251 -2.717 1.00 51.65 20 ILE B O 1
ATOM 875 N N . ILE B 1 21 ? 42.058 54.370 -3.496 1.00 51.18 21 ILE B N 1
ATOM 876 C CA . ILE B 1 21 ? 40.634 54.558 -3.218 1.00 51.12 21 ILE B CA 1
ATOM 877 C C . ILE B 1 21 ? 39.605 53.816 -4.119 1.00 51.77 21 ILE B C 1
ATOM 878 O O . ILE B 1 21 ? 38.624 53.292 -3.597 1.00 51.31 21 ILE B O 1
ATOM 883 N N . PRO B 1 22 ? 39.820 53.709 -5.431 1.00 52.62 22 PRO B N 1
ATOM 884 C CA . PRO B 1 22 ? 38.961 52.848 -6.261 1.00 53.75 22 PRO B CA 1
ATOM 885 C C . PRO B 1 22 ? 38.970 51.366 -5.849 1.00 55.08 22 PRO B C 1
ATOM 886 O O . PRO B 1 22 ? 38.084 50.623 -6.258 1.00 55.38 22 PRO B O 1
ATOM 890 N N . GLU B 1 23 ? 39.973 50.924 -5.086 1.00 56.48 23 GLU B N 1
ATOM 891 C CA . GLU B 1 23 ? 39.874 49.638 -4.390 1.00 57.34 23 GLU B CA 1
ATOM 892 C C . GLU B 1 23 ? 38.585 49.747 -3.617 1.00 57.09 23 GLU B C 1
ATOM 893 O O . GLU B 1 23 ? 37.543 49.303 -4.082 1.00 57.29 23 GLU B O 1
ATOM 899 N N . TYR B 1 24 ? 38.651 50.395 -2.460 1.00 56.72 24 TYR B N 1
ATOM 900 C CA . TYR B 1 24 ? 37.492 50.521 -1.593 1.00 56.34 24 TYR B CA 1
ATOM 901 C C . TYR B 1 24 ? 36.192 50.530 -2.360 1.00 55.92 24 TYR B C 1
ATOM 902 O O . TYR B 1 24 ? 35.285 49.810 -2.006 1.00 55.98 24 TYR B O 1
ATOM 911 N N . ALA B 1 25 ? 36.116 51.343 -3.408 1.00 55.75 25 ALA B N 1
ATOM 912 C CA . ALA B 1 25 ? 34.858 51.596 -4.097 1.00 56.08 25 ALA B CA 1
ATOM 913 C C . ALA B 1 25 ? 34.299 50.345 -4.768 1.00 56.49 25 ALA B C 1
ATOM 914 O O . ALA B 1 25 ? 33.117 50.019 -4.610 1.00 56.12 25 ALA B O 1
ATOM 916 N N . LYS B 1 26 ? 35.162 49.651 -5.507 1.00 57.41 26 LYS B N 1
ATOM 917 C CA . LYS B 1 26 ? 34.845 48.342 -6.090 1.00 58.16 26 LYS B CA 1
ATOM 918 C C . LYS B 1 26 ? 34.453 47.381 -4.964 1.00 58.11 26 LYS B C 1
ATOM 919 O O . LYS B 1 26 ? 33.311 46.925 -4.893 1.00 58.16 26 LYS B O 1
ATOM 925 N N . TYR B 1 27 ? 35.406 47.122 -4.071 1.00 58.04 27 TYR B N 1
ATOM 926 C CA . TYR B 1 27 ? 35.190 46.300 -2.895 1.00 57.95 27 TYR B CA 1
ATOM 927 C C . TYR B 1 27 ? 33.826 46.566 -2.246 1.00 57.26 27 TYR B C 1
ATOM 928 O O . TYR B 1 27 ? 32.896 45.796 -2.444 1.00 56.91 27 TYR B O 1
ATOM 937 N N . LEU B 1 28 ? 33.703 47.666 -1.506 1.00 56.86 28 LEU B N 1
ATOM 938 C CA . LEU B 1 28 ? 32.439 48.043 -0.864 1.00 56.44 28 LEU B CA 1
ATOM 939 C C . LEU B 1 28 ? 31.255 47.886 -1.813 1.00 56.80 28 LEU B C 1
ATOM 940 O O . LEU B 1 28 ? 30.189 47.412 -1.405 1.00 56.80 28 LEU B O 1
ATOM 945 N N . SER B 1 29 ? 31.437 48.256 -3.079 1.00 57.04 29 SER B N 1
ATOM 946 C CA . SER B 1 29 ? 30.329 48.163 -4.014 1.00 57.52 29 SER B CA 1
ATOM 947 C C . SER B 1 29 ? 29.616 46.848 -3.823 1.00 57.72 29 SER B C 1
ATOM 948 O O . SER B 1 29 ? 28.411 46.830 -3.587 1.00 57.58 29 SER B O 1
ATOM 951 N N . GLU B 1 30 ? 30.372 45.754 -3.911 1.00 58.22 30 GLU B N 1
ATOM 952 C CA . GLU B 1 30 ? 29.813 44.415 -3.703 1.00 58.82 30 GLU B CA 1
ATOM 953 C C . GLU B 1 30 ? 29.677 43.946 -2.223 1.00 58.51 30 GLU B C 1
ATOM 954 O O . GLU B 1 30 ? 30.271 42.956 -1.805 1.00 57.73 30 GLU B O 1
ATOM 960 N N . LEU B 1 31 ? 28.884 44.678 -1.445 1.00 58.52 31 LEU B N 1
ATOM 961 C CA . LEU B 1 31 ? 28.398 44.142 -0.199 1.00 58.64 31 LEU B CA 1
ATOM 962 C C . LEU B 1 31 ? 26.924 43.793 -0.346 1.00 59.10 31 LEU B C 1
ATOM 963 O O . LEU B 1 31 ? 26.323 43.947 -1.423 1.00 58.05 31 LEU B O 1
ATOM 968 N N . ARG B 1 32 ? 26.374 43.271 0.751 1.00 59.94 32 ARG B N 1
ATOM 969 C CA . ARG B 1 32 ? 24.983 42.912 0.832 1.00 60.70 32 ARG B CA 1
ATOM 970 C C . ARG B 1 32 ? 24.119 44.158 0.624 1.00 59.70 32 ARG B C 1
ATOM 971 O O . ARG B 1 32 ? 24.042 45.061 1.469 1.00 59.21 32 ARG B O 1
ATOM 979 N N . GLY B 1 33 ? 23.512 44.192 -0.555 1.00 59.20 33 GLY B N 1
ATOM 980 C CA . GLY B 1 33 ? 22.415 45.085 -0.830 1.00 58.34 33 GLY B CA 1
ATOM 981 C C . GLY B 1 33 ? 22.945 46.473 -0.763 1.00 57.77 33 GLY B C 1
ATOM 982 O O . GLY B 1 33 ? 22.517 47.255 0.073 1.00 57.96 33 GLY B O 1
ATOM 983 N N . VAL B 1 34 ? 23.908 46.749 -1.630 1.00 56.99 34 VAL B N 1
ATOM 984 C CA . VAL B 1 34 ? 24.510 48.057 -1.723 1.00 56.50 34 VAL B CA 1
ATOM 985 C C . VAL B 1 34 ? 24.364 48.444 -3.179 1.00 56.21 34 VAL B C 1
ATOM 986 O O . VAL B 1 34 ? 25.097 47.920 -4.011 1.00 56.02 34 VAL B O 1
ATOM 990 N N . GLU B 1 35 ? 23.411 49.332 -3.490 1.00 55.97 35 GLU B N 1
ATOM 991 C CA . GLU B 1 35 ? 23.139 49.710 -4.884 1.00 55.95 35 GLU B CA 1
ATOM 992 C C . GLU B 1 35 ? 24.254 50.595 -5.405 1.00 54.88 35 GLU B C 1
ATOM 993 O O . GLU B 1 35 ? 24.373 50.798 -6.611 1.00 54.98 35 GLU B O 1
ATOM 999 N N . GLY B 1 36 ? 25.060 51.154 -4.509 1.00 53.96 36 GLY B N 1
ATOM 1000 C CA . GLY B 1 36 ? 26.065 52.110 -4.959 1.00 52.82 36 GLY B CA 1
ATOM 1001 C C . GLY B 1 36 ? 26.832 52.795 -3.860 1.00 51.91 36 GLY B C 1
ATOM 1002 O O . GLY B 1 36 ? 26.277 53.165 -2.829 1.00 52.47 36 GLY B O 1
ATOM 1003 N N . VAL B 1 37 ? 28.121 52.979 -4.089 1.00 50.51 37 VAL B N 1
ATOM 1004 C CA . VAL B 1 37 ? 28.951 53.677 -3.141 1.00 48.67 37 VAL B CA 1
ATOM 1005 C C . VAL B 1 37 ? 29.604 54.810 -3.864 1.00 48.17 37 VAL B C 1
ATOM 1006 O O . VAL B 1 37 ? 29.818 54.760 -5.077 1.00 48.01 37 VAL B O 1
ATOM 1010 N N . ASN B 1 38 ? 29.906 55.848 -3.104 1.00 47.90 38 ASN B N 1
ATOM 1011 C CA . ASN B 1 38 ? 30.564 57.028 -3.627 1.00 47.69 38 ASN B CA 1
ATOM 1012 C C . ASN B 1 38 ? 31.646 57.421 -2.654 1.00 47.35 38 ASN B C 1
ATOM 1013 O O . ASN B 1 38 ? 31.380 57.528 -1.473 1.00 47.86 38 ASN B O 1
ATOM 1018 N N . ILE B 1 39 ? 32.871 57.593 -3.135 1.00 47.20 39 ILE B N 1
ATOM 1019 C CA . ILE B 1 39 ? 33.965 58.087 -2.280 1.00 47.20 39 ILE B CA 1
ATOM 1020 C C . ILE B 1 39 ? 34.523 59.425 -2.824 1.00 47.57 39 ILE B C 1
ATOM 1021 O O . ILE B 1 39 ? 35.112 59.464 -3.919 1.00 47.45 39 ILE B O 1
ATOM 1026 N N . THR B 1 40 ? 34.327 60.524 -2.096 1.00 47.58 40 THR B N 1
ATOM 1027 C CA . THR B 1 40 ? 35.143 61.695 -2.420 1.00 47.92 40 THR B CA 1
ATOM 1028 C C . THR B 1 40 ? 36.292 61.916 -1.416 1.00 48.09 40 THR B C 1
ATOM 1029 O O . THR B 1 40 ? 36.204 61.567 -0.224 1.00 47.72 40 THR B O 1
ATOM 1033 N N . LEU B 1 41 ? 37.378 62.458 -1.961 1.00 48.51 41 LEU B N 1
ATOM 1034 C CA . LEU B 1 41 ? 38.639 62.669 -1.285 1.00 49.18 41 LEU B CA 1
ATOM 1035 C C . LEU B 1 41 ? 38.678 64.001 -0.542 1.00 50.64 41 LEU B C 1
ATOM 1036 O O . LEU B 1 41 ? 38.727 65.055 -1.168 1.00 51.34 41 LEU B O 1
ATOM 1049 N N . GLU B 1 43 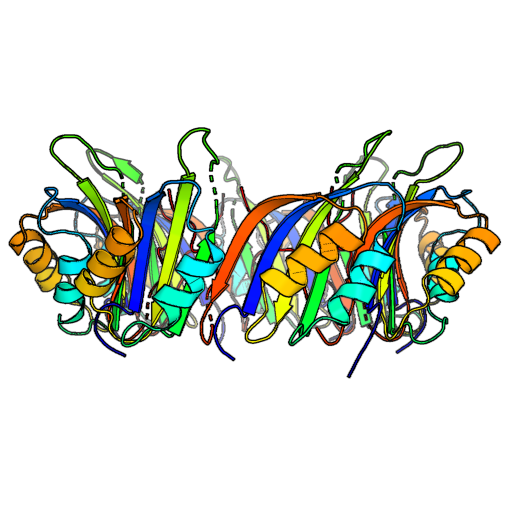? 41.083 65.340 1.840 1.00 54.55 43 GLU B N 1
ATOM 1050 C CA . GLU B 1 43 ? 42.349 65.958 2.190 1.00 55.03 43 GLU B CA 1
ATOM 1051 C C . GLU B 1 43 ? 43.343 64.834 2.037 1.00 55.32 43 GLU B C 1
ATOM 1052 O O . GLU B 1 43 ? 43.152 63.758 2.576 1.00 54.98 43 GLU B O 1
ATOM 1058 N N . ILE B 1 44 ? 44.411 65.088 1.304 1.00 56.52 44 ILE B N 1
ATOM 1059 C CA . ILE B 1 44 ? 45.409 64.064 1.056 1.00 57.93 44 ILE B CA 1
ATOM 1060 C C . ILE B 1 44 ? 46.745 64.293 1.773 1.00 59.09 44 ILE B C 1
ATOM 1061 O O . ILE B 1 44 ? 47.756 64.391 1.119 1.00 59.74 44 ILE B O 1
ATOM 1066 N N . ASP B 1 45 ? 46.748 64.343 3.108 1.00 60.62 45 ASP B N 1
ATOM 1067 C CA . ASP B 1 45 ? 47.990 64.463 3.924 1.00 62.22 45 ASP B CA 1
ATOM 1068 C C . ASP B 1 45 ? 49.221 63.580 3.506 1.00 62.61 45 ASP B C 1
ATOM 1069 O O . ASP B 1 45 ? 49.118 62.688 2.658 1.00 62.43 45 ASP B O 1
ATOM 1074 N N . LYS B 1 46 ? 50.389 63.843 4.089 1.00 63.42 46 LYS B N 1
ATOM 1075 C CA . LYS B 1 46 ? 51.586 63.060 3.729 1.00 64.47 46 LYS B CA 1
ATOM 1076 C C . LYS B 1 46 ? 51.591 61.748 4.448 1.00 64.60 46 LYS B C 1
ATOM 1077 O O . LYS B 1 46 ? 51.923 60.724 3.853 1.00 64.75 46 LYS B O 1
ATOM 1083 N N . GLU B 1 47 ? 51.226 61.767 5.727 1.00 64.85 47 GLU B N 1
ATOM 1084 C CA . GLU B 1 47 ? 51.179 60.506 6.449 1.00 65.23 47 GLU B CA 1
ATOM 1085 C C . GLU B 1 47 ? 49.975 59.634 6.118 1.00 64.82 47 GLU B C 1
ATOM 1086 O O . GLU B 1 47 ? 50.116 58.431 5.818 1.00 64.72 47 GLU B O 1
ATOM 1092 N N . THR B 1 48 ? 48.807 60.268 6.132 1.00 63.76 48 THR B N 1
ATOM 1093 C CA . THR B 1 48 ? 47.587 59.572 5.887 1.00 62.41 48 THR B CA 1
ATOM 1094 C C . THR B 1 48 ? 46.815 60.158 4.690 1.00 61.65 48 THR B C 1
ATOM 1095 O O . THR B 1 48 ? 47.366 60.268 3.599 1.00 61.28 48 THR B O 1
ATOM 1099 N N . GLU B 1 49 ? 45.550 60.535 4.910 1.00 60.83 49 GLU B N 1
ATOM 1100 C CA . GLU B 1 49 ? 44.560 60.747 3.839 1.00 59.52 49 GLU B CA 1
ATOM 1101 C C . GLU B 1 49 ? 43.122 60.603 4.334 1.00 58.63 49 GLU B C 1
ATOM 1102 O O . GLU B 1 49 ? 42.672 59.497 4.650 1.00 58.71 49 GLU B O 1
ATOM 1108 N N . ASN B 1 50 ? 42.405 61.720 4.379 1.00 57.41 50 ASN B N 1
ATOM 1109 C CA . ASN B 1 50 ? 41.019 61.733 4.806 1.00 55.99 50 ASN B CA 1
ATOM 1110 C C . ASN B 1 50 ? 40.125 61.593 3.600 1.00 54.46 50 ASN B C 1
ATOM 1111 O O . ASN B 1 50 ? 40.313 62.300 2.621 1.00 53.77 50 ASN B O 1
ATOM 1116 N N . ILE B 1 51 ? 39.176 60.657 3.653 1.00 53.30 51 ILE B N 1
ATOM 1117 C CA . ILE B 1 51 ? 38.228 60.455 2.541 1.00 52.28 51 ILE B CA 1
ATOM 1118 C C . ILE B 1 51 ? 36.812 60.214 3.030 1.00 51.87 51 ILE B C 1
ATOM 1119 O O . ILE B 1 51 ? 36.618 59.725 4.151 1.00 52.02 51 ILE B O 1
ATOM 1124 N N . LYS B 1 52 ? 35.830 60.548 2.194 1.00 51.21 52 LYS B N 1
ATOM 1125 C CA . LYS B 1 52 ? 34.419 60.429 2.595 1.00 51.02 52 LYS B CA 1
ATOM 1126 C C . LYS B 1 52 ? 33.625 59.403 1.789 1.00 51.10 52 LYS B C 1
ATOM 1127 O O . LYS B 1 52 ? 33.462 59.542 0.561 1.00 51.17 52 LYS B O 1
ATOM 1133 N N . VAL B 1 53 ? 33.097 58.404 2.496 1.00 50.84 53 VAL B N 1
ATOM 1134 C CA . VAL B 1 53 ? 32.275 57.365 1.871 1.00 50.88 53 VAL B CA 1
ATOM 1135 C C . VAL B 1 53 ? 30.755 57.543 2.052 1.00 51.01 53 VAL B C 1
ATOM 1136 O O . VAL B 1 53 ? 30.229 57.523 3.170 1.00 51.21 53 VAL B O 1
ATOM 1140 N N . THR B 1 54 ? 30.065 57.718 0.933 1.00 51.35 54 THR B N 1
ATOM 1141 C CA . THR B 1 54 ? 28.614 57.788 0.907 1.00 51.75 54 THR B CA 1
ATOM 1142 C C . THR B 1 54 ? 28.094 56.490 0.368 1.00 52.13 54 THR B C 1
ATOM 1143 O O . THR B 1 54 ? 28.204 56.203 -0.822 1.00 52.61 54 THR B O 1
ATOM 1147 N N . ILE B 1 55 ? 27.499 55.715 1.252 1.00 52.50 55 ILE B N 1
ATOM 1148 C CA . ILE B 1 55 ? 27.060 54.392 0.911 1.00 52.70 55 ILE B CA 1
ATOM 1149 C C . ILE B 1 55 ? 25.564 54.331 0.985 1.00 53.02 55 ILE B C 1
ATOM 1150 O O . ILE B 1 55 ? 24.944 54.975 1.844 1.00 53.02 55 ILE B O 1
ATOM 1155 N N . GLN B 1 56 ? 24.991 53.559 0.068 1.00 53.37 56 GLN B N 1
ATOM 1156 C CA . GLN B 1 56 ? 23.546 53.540 -0.130 1.00 53.70 56 GLN B CA 1
ATOM 1157 C C . GLN B 1 56 ? 23.048 52.215 -0.666 1.00 54.11 56 GLN B C 1
ATOM 1158 O O . GLN B 1 56 ? 23.687 51.588 -1.505 1.00 53.89 56 GLN B O 1
ATOM 1164 N N . GLY B 1 57 ? 21.907 51.781 -0.157 1.00 54.95 57 GLY B N 1
ATOM 1165 C CA . GLY B 1 57 ? 21.387 50.483 -0.538 1.00 56.19 57 GLY B CA 1
ATOM 1166 C C . GLY B 1 57 ? 20.113 50.112 0.174 1.00 56.85 57 GLY B C 1
ATOM 1167 O O . GLY B 1 57 ? 19.269 50.983 0.412 1.00 56.93 57 GLY B O 1
ATOM 1168 N N . ASN B 1 58 ? 19.980 48.817 0.499 1.00 57.24 58 ASN B N 1
ATOM 1169 C CA . ASN B 1 58 ? 18.830 48.297 1.242 1.00 57.52 58 ASN B CA 1
ATOM 1170 C C . ASN B 1 58 ? 19.183 47.469 2.485 1.00 57.70 58 ASN B C 1
ATOM 1171 O O . ASN B 1 58 ? 20.137 46.705 2.470 1.00 57.94 58 ASN B O 1
ATOM 1176 N N . ASP B 1 59 ? 18.388 47.612 3.543 1.00 58.08 59 ASP B N 1
ATOM 1177 C CA . ASP B 1 59 ? 18.678 47.021 4.847 1.00 58.74 59 ASP B CA 1
ATOM 1178 C C . ASP B 1 59 ? 20.169 46.734 4.957 1.00 58.52 59 ASP B C 1
ATOM 1179 O O . ASP B 1 59 ? 20.635 45.601 4.828 1.00 58.47 59 ASP B O 1
ATOM 1184 N N . LEU B 1 60 ? 20.906 47.811 5.168 1.00 58.76 60 LEU B N 1
ATOM 1185 C CA . LEU B 1 60 ? 22.348 47.787 5.105 1.00 59.01 60 LEU B CA 1
ATOM 1186 C C . LEU B 1 60 ? 22.931 47.479 6.463 1.00 59.53 60 LEU B C 1
ATOM 1187 O O . LEU B 1 60 ? 22.385 47.869 7.494 1.00 59.87 60 LEU B O 1
ATOM 1192 N N . ASP B 1 61 ? 24.048 46.779 6.473 1.00 60.06 61 ASP B N 1
ATOM 1193 C CA . ASP B 1 61 ? 24.581 46.340 7.742 1.00 61.05 61 ASP B CA 1
ATOM 1194 C C . ASP B 1 61 ? 25.773 47.172 8.154 1.00 61.39 61 ASP B C 1
ATOM 1195 O O . ASP B 1 61 ? 26.923 46.914 7.777 1.00 61.76 61 ASP B O 1
ATOM 1200 N N . PHE B 1 62 ? 25.505 48.178 8.954 1.00 61.55 62 PHE B N 1
ATOM 1201 C CA . PHE B 1 62 ? 26.559 49.077 9.342 1.00 61.48 62 PHE B CA 1
ATOM 1202 C C . PHE B 1 62 ? 27.788 48.294 9.812 1.00 61.77 62 PHE B C 1
ATOM 1203 O O . PHE B 1 62 ? 28.901 48.827 9.795 1.00 62.46 62 PHE B O 1
ATOM 1211 N N . ASP B 1 63 ? 27.593 47.028 10.198 1.00 61.78 63 ASP B N 1
ATOM 1212 C CA . ASP B 1 63 ? 28.674 46.234 10.807 1.00 61.80 63 ASP B CA 1
ATOM 1213 C C . ASP B 1 63 ? 29.453 45.395 9.822 1.00 61.92 63 ASP B C 1
ATOM 1214 O O . ASP B 1 63 ? 30.642 45.209 9.976 1.00 62.20 63 ASP B O 1
ATOM 1219 N N . GLU B 1 64 ? 28.789 44.909 8.796 1.00 62.31 64 GLU B N 1
ATOM 1220 C CA . GLU B 1 64 ? 29.498 44.443 7.622 1.00 63.14 64 GLU B CA 1
ATOM 1221 C C . GLU B 1 64 ? 30.334 45.550 6.989 1.00 62.65 64 GLU B C 1
ATOM 1222 O O . GLU B 1 64 ? 31.363 45.265 6.385 1.00 62.63 64 GLU B O 1
ATOM 1228 N N . ILE B 1 65 ? 29.864 46.795 7.082 1.00 62.10 65 ILE B N 1
ATOM 1229 C CA . ILE B 1 65 ? 30.553 47.904 6.437 1.00 61.69 65 ILE B CA 1
ATOM 1230 C C . ILE B 1 65 ? 31.721 48.363 7.286 1.00 61.93 65 ILE B C 1
ATOM 1231 O O . ILE B 1 65 ? 32.877 48.386 6.828 1.00 61.88 65 ILE B O 1
ATOM 1236 N N . THR B 1 66 ? 31.431 48.712 8.532 1.00 62.03 66 THR B N 1
ATOM 1237 C CA . THR B 1 66 ? 32.489 49.105 9.443 1.00 62.50 66 THR B CA 1
ATOM 1238 C C . THR B 1 66 ? 33.664 48.091 9.463 1.00 62.54 66 THR B C 1
ATOM 1239 O O . THR B 1 66 ? 34.836 48.473 9.506 1.00 62.63 66 THR B O 1
ATOM 1243 N N . ARG B 1 67 ? 33.347 46.806 9.372 1.00 62.65 67 ARG B N 1
ATOM 1244 C CA . ARG B 1 67 ? 34.379 45.774 9.361 1.00 63.00 67 ARG B CA 1
ATOM 1245 C C . ARG B 1 67 ? 35.223 45.714 8.068 1.00 62.34 67 ARG B C 1
ATOM 1246 O O . ARG B 1 67 ? 36.443 45.518 8.137 1.00 62.01 67 ARG B O 1
ATOM 1254 N N . ALA B 1 68 ? 34.567 45.880 6.916 1.00 61.68 68 ALA B N 1
ATOM 1255 C CA . ALA B 1 68 ? 35.200 45.794 5.598 1.00 61.29 68 ALA B CA 1
ATOM 1256 C C . ALA B 1 68 ? 36.258 46.896 5.403 1.00 61.82 68 ALA B C 1
ATOM 1257 O O . ALA B 1 68 ? 37.356 46.659 4.851 1.00 61.80 68 ALA B O 1
ATOM 1259 N N . ILE B 1 69 ? 35.897 48.099 5.862 1.00 61.76 69 ILE B N 1
ATOM 1260 C CA . ILE B 1 69 ? 36.739 49.289 5.828 1.00 61.17 69 ILE B CA 1
ATOM 1261 C C . ILE B 1 69 ? 37.980 49.064 6.631 1.00 61.15 69 ILE B C 1
ATOM 1262 O O . ILE B 1 69 ? 39.075 49.441 6.222 1.00 61.68 69 ILE B O 1
ATOM 1267 N N . GLU B 1 70 ? 37.789 48.483 7.805 1.00 60.80 70 GLU B N 1
ATOM 1268 C CA . GLU B 1 70 ? 38.873 48.321 8.731 1.00 60.62 70 GLU B CA 1
ATOM 1269 C C . GLU B 1 70 ? 39.848 47.288 8.211 1.00 60.30 70 GLU B C 1
ATOM 1270 O O . GLU B 1 70 ? 41.048 47.494 8.290 1.00 60.06 70 GLU B O 1
ATOM 1276 N N . SER B 1 71 ? 39.314 46.212 7.635 1.00 60.31 71 SER B N 1
ATOM 1277 C CA . SER B 1 71 ? 40.110 45.187 6.953 1.00 60.29 71 SER B CA 1
ATOM 1278 C C . SER B 1 71 ? 41.075 45.822 5.976 1.00 60.05 71 SER B C 1
ATOM 1279 O O . SER B 1 71 ? 42.245 45.452 5.935 1.00 60.62 71 SER B O 1
ATOM 1282 N N . TYR B 1 72 ? 40.582 46.771 5.185 1.00 59.48 72 TYR B N 1
ATOM 1283 C CA . TYR B 1 72 ? 41.399 47.422 4.175 1.00 59.02 72 TYR B CA 1
ATOM 1284 C C . TYR B 1 72 ? 42.381 48.402 4.824 1.00 58.55 72 TYR B C 1
ATOM 1285 O O . TYR B 1 72 ? 43.159 49.082 4.131 1.00 58.63 72 TYR B O 1
ATOM 1294 N N . GLY B 1 73 ? 42.354 48.443 6.161 1.00 57.74 73 GLY B N 1
ATOM 1295 C CA . GLY B 1 73 ? 43.222 49.319 6.959 1.00 56.59 73 GLY B CA 1
ATOM 1296 C C . GLY B 1 73 ? 42.612 50.674 7.300 1.00 55.92 73 GLY B C 1
ATOM 1297 O O . GLY B 1 73 ? 43.278 51.517 7.908 1.00 55.40 73 GLY B O 1
ATOM 1298 N N . GLY B 1 74 ? 41.345 50.879 6.910 1.00 55.26 74 GLY B N 1
ATOM 1299 C CA . GLY B 1 74 ? 40.619 52.116 7.172 1.00 54.00 74 GLY B CA 1
ATOM 1300 C C . GLY B 1 74 ? 40.317 52.342 8.639 1.00 53.36 74 GLY B C 1
ATOM 1301 O O . GLY B 1 74 ? 40.612 51.509 9.486 1.00 53.76 74 GLY B O 1
ATOM 1302 N N . SER B 1 75 ? 39.726 53.486 8.946 1.00 52.74 75 SER B N 1
ATOM 1303 C CA . SER B 1 75 ? 39.330 53.799 10.309 1.00 51.96 75 SER B CA 1
ATOM 1304 C C . SER B 1 75 ? 38.240 54.861 10.329 1.00 51.32 75 SER B C 1
ATOM 1305 O O . SER B 1 75 ? 38.493 56.017 9.982 1.00 51.04 75 SER B O 1
ATOM 1308 N N . ILE B 1 76 ? 37.032 54.461 10.722 1.00 50.78 76 ILE B N 1
ATOM 1309 C CA . ILE B 1 76 ? 35.914 55.392 10.858 1.00 50.58 76 ILE B CA 1
ATOM 1310 C C . ILE B 1 76 ? 36.246 56.417 11.945 1.00 51.08 76 ILE B C 1
ATOM 1311 O O . ILE B 1 76 ? 36.684 56.031 13.031 1.00 51.44 76 ILE B O 1
ATOM 1316 N N . HIS B 1 77 ? 36.092 57.710 11.648 1.00 51.00 77 HIS B N 1
ATOM 1317 C CA . HIS B 1 77 ? 36.326 58.732 12.661 1.00 51.10 77 HIS B CA 1
ATOM 1318 C C . HIS B 1 77 ? 35.002 59.175 13.179 1.00 50.42 77 HIS B C 1
ATOM 1319 O O . HIS B 1 77 ? 34.789 59.285 14.390 1.00 50.43 77 HIS B O 1
ATOM 1326 N N . SER B 1 78 ? 34.120 59.456 12.235 1.00 49.77 78 SER B N 1
ATOM 1327 C CA . SER B 1 78 ? 32.742 59.726 12.551 1.00 49.23 78 SER B CA 1
ATOM 1328 C C . SER B 1 78 ? 31.857 59.278 11.395 1.00 48.93 78 SER B C 1
ATOM 1329 O O . SER B 1 78 ? 32.303 59.200 10.239 1.00 48.55 78 SER B O 1
ATOM 1332 N N . VAL B 1 79 ? 30.622 58.936 11.754 1.00 48.76 79 VAL B N 1
ATOM 1333 C CA . VAL B 1 79 ? 29.517 58.753 10.822 1.00 48.69 79 VAL B CA 1
ATOM 1334 C C . VAL B 1 79 ? 28.794 60.084 10.780 1.00 48.66 79 VAL B C 1
ATOM 1335 O O . VAL B 1 79 ? 28.293 60.572 11.818 1.00 48.65 79 VAL B O 1
ATOM 1339 N N . ASP B 1 80 ? 28.726 60.668 9.591 1.00 48.45 80 ASP B N 1
ATOM 1340 C CA . ASP B 1 80 ? 28.200 62.012 9.450 1.00 48.51 80 ASP B CA 1
ATOM 1341 C C . ASP B 1 80 ? 26.707 62.086 9.093 1.00 48.34 80 ASP B C 1
ATOM 1342 O O . ASP B 1 80 ? 26.033 63.025 9.504 1.00 48.35 80 ASP B O 1
ATOM 1347 N N . GLU B 1 81 ? 26.194 61.098 8.350 1.00 48.14 81 GLU B N 1
ATOM 1348 C CA . GLU B 1 81 ? 24.773 61.017 8.016 1.00 47.85 81 GLU B CA 1
ATOM 1349 C C . GLU B 1 81 ? 24.243 59.589 7.879 1.00 47.49 81 GLU B C 1
ATOM 1350 O O . GLU B 1 81 ? 24.960 58.682 7.463 1.00 47.62 81 GLU B O 1
ATOM 1356 N N . VAL B 1 82 ? 22.964 59.412 8.216 1.00 46.90 82 VAL B N 1
ATOM 1357 C CA . VAL B 1 82 ? 22.258 58.153 8.109 1.00 45.94 82 VAL B CA 1
ATOM 1358 C C . VAL B 1 82 ? 20.819 58.395 7.711 1.00 45.76 82 VAL B C 1
ATOM 1359 O O . VAL B 1 82 ? 20.149 59.271 8.247 1.00 45.04 82 VAL B O 1
ATOM 1363 N N . VAL B 1 83 ? 20.362 57.599 6.750 1.00 46.55 83 VAL B N 1
ATOM 1364 C CA . VAL B 1 83 ? 18.964 57.572 6.294 1.00 47.26 83 VAL B CA 1
ATOM 1365 C C . VAL B 1 83 ? 18.428 56.142 6.394 1.00 47.46 83 VAL B C 1
ATOM 1366 O O . VAL B 1 83 ? 18.924 55.234 5.723 1.00 47.72 83 VAL B O 1
ATOM 1370 N N . ALA B 1 84 ? 17.421 55.948 7.242 1.00 47.90 84 ALA B N 1
ATOM 1371 C CA . ALA B 1 84 ? 16.805 54.634 7.451 1.00 47.88 84 ALA B CA 1
ATOM 1372 C C . ALA B 1 84 ? 15.319 54.667 7.179 1.00 48.17 84 ALA B C 1
ATOM 1373 O O . ALA B 1 84 ? 14.623 55.635 7.490 1.00 47.26 84 ALA B O 1
ATOM 1375 N N . GLY B 1 85 ? 14.853 53.585 6.571 1.00 49.09 85 GLY B N 1
ATOM 1376 C CA . GLY B 1 85 ? 13.432 53.371 6.353 1.00 50.29 85 GLY B CA 1
ATOM 1377 C C . GLY B 1 85 ? 12.992 53.166 4.920 1.00 51.03 85 GLY B C 1
ATOM 1378 O O . GLY B 1 85 ? 13.793 52.877 4.019 1.00 51.41 85 GLY B O 1
ATOM 1379 N N . ARG B 1 86 ? 11.696 53.329 4.718 1.00 51.72 86 ARG B N 1
ATOM 1380 C CA . ARG B 1 86 ? 11.088 53.069 3.436 1.00 52.79 86 ARG B CA 1
ATOM 1381 C C . ARG B 1 86 ? 11.638 54.023 2.373 1.00 52.28 86 ARG B C 1
ATOM 1382 O O . ARG B 1 86 ? 12.162 53.552 1.390 1.00 52.36 86 ARG B O 1
ATOM 1390 N N . THR B 1 87 ? 11.621 55.333 2.625 1.00 52.06 87 THR B N 1
ATOM 1391 C CA . THR B 1 87 ? 11.941 56.363 1.608 1.00 52.11 87 THR B CA 1
ATOM 1392 C C . THR B 1 87 ? 13.242 57.177 1.844 1.00 52.16 87 THR B C 1
ATOM 1393 O O . THR B 1 87 ? 13.604 57.414 2.984 1.00 52.64 87 THR B O 1
ATOM 1405 N N . VAL B 1 89 ? 14.911 60.216 2.755 1.00 50.17 89 VAL B N 1
ATOM 1406 C CA . VAL B 1 89 ? 14.627 61.592 3.215 1.00 48.98 89 VAL B CA 1
ATOM 1407 C C . VAL B 1 89 ? 15.903 62.455 3.236 1.00 48.40 89 VAL B C 1
ATOM 1408 O O . VAL B 1 89 ? 16.874 62.071 3.871 1.00 48.46 89 VAL B O 1
ATOM 1412 N N . GLU B 1 90 ? 15.908 63.585 2.529 1.00 47.64 90 GLU B N 1
ATOM 1413 C CA . GLU B 1 90 ? 17.025 64.535 2.615 1.00 47.99 90 GLU B CA 1
ATOM 1414 C C . GLU B 1 90 ? 16.913 65.459 3.809 1.00 48.52 90 GLU B C 1
ATOM 1415 O O . GLU B 1 90 ? 15.812 65.804 4.231 1.00 48.84 90 GLU B O 1
ATOM 1421 N N . GLU B 1 91 ? 18.056 65.892 4.328 1.00 49.04 91 GLU B N 1
ATOM 1422 C CA . GLU B 1 91 ? 18.072 66.836 5.442 1.00 50.08 91 GLU B CA 1
ATOM 1423 C C . GLU B 1 91 ? 17.388 68.132 5.028 1.00 50.63 91 GLU B C 1
ATOM 1424 O O . GLU B 1 91 ? 17.660 68.626 3.928 1.00 50.25 91 GLU B O 1
ATOM 1430 N N . VAL B 1 92 ? 16.489 68.670 5.868 1.00 51.48 92 VAL B N 1
ATOM 1431 C CA . VAL B 1 92 ? 15.987 70.040 5.608 1.00 52.82 92 VAL B CA 1
ATOM 1432 C C . VAL B 1 92 ? 16.758 71.038 6.455 1.00 54.34 92 VAL B C 1
ATOM 1433 O O . VAL B 1 92 ? 17.227 70.717 7.558 1.00 54.59 92 VAL B O 1
ATOM 1437 N N . THR B 1 93 ? 16.895 72.240 5.911 1.00 56.14 93 THR B N 1
ATOM 1438 C CA . THR B 1 93 ? 17.681 73.313 6.516 1.00 57.91 93 THR B CA 1
ATOM 1439 C C . THR B 1 93 ? 16.767 74.325 7.237 1.00 58.90 93 THR B C 1
ATOM 1440 O O . THR B 1 93 ? 15.558 74.340 7.020 1.00 59.75 93 THR B O 1
ATOM 1444 N N . THR B 1 94 ? 17.345 75.177 8.076 1.00 59.70 94 THR B N 1
ATOM 1445 C CA . THR B 1 94 ? 16.584 75.997 9.020 1.00 60.27 94 THR B CA 1
ATOM 1446 C C . THR B 1 94 ? 17.538 77.095 9.467 1.00 60.99 94 THR B C 1
ATOM 1447 O O . THR B 1 94 ? 18.740 76.954 9.257 1.00 61.07 94 THR B O 1
ATOM 1451 N N . PRO B 1 95 ? 17.034 78.197 10.029 1.00 61.56 95 PRO B N 1
ATOM 1452 C CA . PRO B 1 95 ? 17.841 78.991 10.975 1.00 61.78 95 PRO B CA 1
ATOM 1453 C C . PRO B 1 95 ? 18.293 78.166 12.217 1.00 62.29 95 PRO B C 1
ATOM 1454 O O . PRO B 1 95 ? 17.574 78.024 13.223 1.00 62.86 95 PRO B O 1
ATOM 1458 N N . ALA C 1 3 ? 24.610 47.508 -15.120 1.00 57.55 3 ALA C N 1
ATOM 1459 C CA . ALA C 1 3 ? 25.687 48.467 -14.753 1.00 57.35 3 ALA C CA 1
ATOM 1460 C C . ALA C 1 3 ? 26.289 48.153 -13.373 1.00 57.48 3 ALA C C 1
ATOM 1461 O O . ALA C 1 3 ? 25.576 48.208 -12.368 1.00 57.77 3 ALA C O 1
ATOM 1463 N N . LYS C 1 4 ? 27.591 47.824 -13.333 1.00 57.27 4 LYS C N 1
ATOM 1464 C CA . LYS C 1 4 ? 28.322 47.471 -12.083 1.00 56.43 4 LYS C CA 1
ATOM 1465 C C . LYS C 1 4 ? 29.761 48.021 -12.007 1.00 55.65 4 LYS C C 1
ATOM 1466 O O . LYS C 1 4 ? 30.284 48.559 -12.986 1.00 55.24 4 LYS C O 1
ATOM 1472 N N . GLY C 1 5 ? 30.378 47.867 -10.832 1.00 54.96 5 GLY C N 1
ATOM 1473 C CA . GLY C 1 5 ? 31.753 48.318 -10.555 1.00 54.18 5 GLY C CA 1
ATOM 1474 C C . GLY C 1 5 ? 31.947 49.832 -10.512 1.00 53.92 5 GLY C C 1
ATOM 1475 O O . GLY C 1 5 ? 31.031 50.590 -10.114 1.00 53.94 5 GLY C O 1
ATOM 1476 N N . LEU C 1 6 ? 33.136 50.282 -10.929 1.00 52.82 6 LEU C N 1
ATOM 1477 C CA . LEU C 1 6 ? 33.382 51.712 -11.111 1.00 51.58 6 LEU C CA 1
ATOM 1478 C C . LEU C 1 6 ? 32.512 52.293 -12.227 1.00 50.73 6 LEU C C 1
ATOM 1479 O O . LEU C 1 6 ? 32.548 51.809 -13.354 1.00 50.16 6 LEU C O 1
ATOM 1484 N N . ILE C 1 7 ? 31.723 53.317 -11.910 1.00 49.85 7 ILE C N 1
ATOM 1485 C CA . ILE C 1 7 ? 30.910 53.974 -12.933 1.00 49.03 7 ILE C CA 1
ATOM 1486 C C . ILE C 1 7 ? 31.329 55.413 -13.197 1.00 48.99 7 ILE C C 1
ATOM 1487 O O . ILE C 1 7 ? 31.048 55.962 -14.274 1.00 49.06 7 ILE C O 1
ATOM 1492 N N . ARG C 1 8 ? 32.008 56.018 -12.220 1.00 48.53 8 ARG C N 1
ATOM 1493 C CA . ARG C 1 8 ? 32.450 57.411 -12.318 1.00 48.03 8 ARG C CA 1
ATOM 1494 C C . ARG C 1 8 ? 33.824 57.555 -11.679 1.00 47.87 8 ARG C C 1
ATOM 1495 O O . ARG C 1 8 ? 34.031 57.144 -10.531 1.00 47.62 8 ARG C O 1
ATOM 1503 N N . ILE C 1 9 ? 34.759 58.132 -12.430 1.00 47.44 9 ILE C N 1
ATOM 1504 C CA . ILE C 1 9 ? 36.080 58.434 -11.907 1.00 47.46 9 ILE C CA 1
ATOM 1505 C C . ILE C 1 9 ? 36.397 59.907 -12.160 1.00 47.43 9 ILE C C 1
ATOM 1506 O O . ILE C 1 9 ? 36.134 60.431 -13.232 1.00 46.90 9 ILE C O 1
ATOM 1511 N N . VAL C 1 10 ? 36.936 60.580 -11.147 1.00 47.97 10 VAL C N 1
ATOM 1512 C CA . VAL C 1 10 ? 37.343 61.986 -11.287 1.00 48.29 10 VAL C CA 1
ATOM 1513 C C . VAL C 1 10 ? 38.734 62.188 -10.769 1.00 48.36 10 VAL C C 1
ATOM 1514 O O . VAL C 1 10 ? 39.032 61.903 -9.609 1.00 48.39 10 VAL C O 1
ATOM 1518 N N . LEU C 1 11 ? 39.600 62.708 -11.613 1.00 48.75 11 LEU C N 1
ATOM 1519 C CA . LEU C 1 11 ? 40.972 62.844 -11.174 1.00 49.28 11 LEU C CA 1
ATOM 1520 C C . LEU C 1 11 ? 41.542 64.128 -11.661 1.00 49.27 11 LEU C C 1
ATOM 1521 O O . LEU C 1 11 ? 41.110 64.622 -12.701 1.00 49.10 11 LEU C O 1
ATOM 1526 N N . ASP C 1 12 ? 42.463 64.694 -10.881 1.00 49.77 12 ASP C N 1
ATOM 1527 C CA . ASP C 1 12 ? 43.213 65.833 -11.384 1.00 51.08 12 ASP C CA 1
ATOM 1528 C C . ASP C 1 12 ? 44.612 65.488 -11.834 1.00 51.07 12 ASP C C 1
ATOM 1529 O O . ASP C 1 12 ? 45.410 64.920 -11.088 1.00 50.81 12 ASP C O 1
ATOM 1534 N N . ILE C 1 13 ? 44.850 65.818 -13.100 1.00 51.59 13 ILE C N 1
ATOM 1535 C CA . ILE C 1 13 ? 46.136 65.599 -13.771 1.00 52.40 13 ILE C CA 1
ATOM 1536 C C . ILE C 1 13 ? 46.882 66.878 -14.171 1.00 51.85 13 ILE C C 1
ATOM 1537 O O . ILE C 1 13 ? 46.300 67.939 -14.405 1.00 51.18 13 ILE C O 1
ATOM 1542 N N . LEU C 1 14 ? 48.193 66.725 -14.199 1.00 51.76 14 LEU C N 1
ATOM 1543 C CA . LEU C 1 14 ? 49.114 67.683 -14.738 1.00 51.92 14 LEU C CA 1
ATOM 1544 C C . LEU C 1 14 ? 49.477 67.267 -16.176 1.00 52.45 14 LEU C C 1
ATOM 1545 O O . LEU C 1 14 ? 49.381 66.090 -16.545 1.00 53.07 14 LEU C O 1
ATOM 1550 N N . LYS C 1 15 ? 49.901 68.220 -16.989 1.00 52.41 15 LYS C N 1
ATOM 1551 C CA . LYS C 1 15 ? 49.799 68.021 -18.407 1.00 52.60 15 LYS C CA 1
ATOM 1552 C C . LYS C 1 15 ? 50.623 69.056 -19.217 1.00 53.97 15 LYS C C 1
ATOM 1553 O O . LYS C 1 15 ? 50.287 70.228 -19.283 1.00 54.43 15 LYS C O 1
ATOM 1559 N N . PRO C 1 16 ? 51.745 68.647 -19.789 1.00 55.25 16 PRO C N 1
ATOM 1560 C CA . PRO C 1 16 ? 52.376 69.443 -20.836 1.00 56.49 16 PRO C CA 1
ATOM 1561 C C . PRO C 1 16 ? 51.272 69.963 -21.725 1.00 57.55 16 PRO C C 1
ATOM 1562 O O . PRO C 1 16 ? 50.265 69.294 -21.831 1.00 57.69 16 PRO C O 1
ATOM 1566 N N . HIS C 1 17 ? 51.423 71.139 -22.335 1.00 59.00 17 HIS C N 1
ATOM 1567 C CA . HIS C 1 17 ? 50.272 71.785 -23.011 1.00 60.52 17 HIS C CA 1
ATOM 1568 C C . HIS C 1 17 ? 49.761 71.003 -24.213 1.00 61.28 17 HIS C C 1
ATOM 1569 O O . HIS C 1 17 ? 48.555 71.042 -24.541 1.00 61.07 17 HIS C O 1
ATOM 1576 N N . GLU C 1 18 ? 50.701 70.305 -24.858 1.00 62.24 18 GLU C N 1
ATOM 1577 C CA . GLU C 1 18 ? 50.404 69.275 -25.842 1.00 63.02 18 GLU C CA 1
ATOM 1578 C C . GLU C 1 18 ? 50.422 67.924 -25.125 1.00 62.72 18 GLU C C 1
ATOM 1579 O O . GLU C 1 18 ? 51.169 67.765 -24.154 1.00 62.83 18 GLU C O 1
ATOM 1585 N N . PRO C 1 19 ? 49.584 66.976 -25.556 1.00 62.41 19 PRO C N 1
ATOM 1586 C CA . PRO C 1 19 ? 48.589 67.223 -26.590 1.00 62.21 19 PRO C CA 1
ATOM 1587 C C . PRO C 1 19 ? 47.531 68.192 -26.079 1.00 62.06 19 PRO C C 1
ATOM 1588 O O . PRO C 1 19 ? 47.384 68.380 -24.865 1.00 61.31 19 PRO C O 1
ATOM 1592 N N . ILE C 1 20 ? 46.823 68.814 -27.019 1.00 62.10 20 ILE C N 1
ATOM 1593 C CA . ILE C 1 20 ? 45.738 69.722 -26.699 1.00 61.72 20 ILE C CA 1
ATOM 1594 C C . ILE C 1 20 ? 44.655 68.883 -25.999 1.00 61.70 20 ILE C C 1
ATOM 1595 O O . ILE C 1 20 ? 44.679 67.651 -26.086 1.00 61.76 20 ILE C O 1
ATOM 1600 N N . ILE C 1 21 ? 43.739 69.531 -25.283 1.00 61.31 21 ILE C N 1
ATOM 1601 C CA . ILE C 1 21 ? 42.840 68.808 -24.381 1.00 60.68 21 ILE C CA 1
ATOM 1602 C C . ILE C 1 21 ? 41.599 68.140 -25.054 1.00 60.56 21 ILE C C 1
ATOM 1603 O O . ILE C 1 21 ? 41.198 67.052 -24.636 1.00 59.90 21 ILE C O 1
ATOM 1608 N N . PRO C 1 22 ? 41.012 68.739 -26.099 1.00 60.57 22 PRO C N 1
ATOM 1609 C CA . PRO C 1 22 ? 40.120 67.983 -26.988 1.00 61.11 22 PRO C CA 1
ATOM 1610 C C . PRO C 1 22 ? 40.701 66.655 -27.526 1.00 61.78 22 PRO C C 1
ATOM 1611 O O . PRO C 1 22 ? 39.943 65.822 -28.037 1.00 61.77 22 PRO C O 1
ATOM 1615 N N . GLU C 1 23 ? 42.017 66.464 -27.404 1.00 62.48 23 GLU C N 1
ATOM 1616 C CA . GLU C 1 23 ? 42.637 65.190 -27.764 1.00 63.47 23 GLU C CA 1
ATOM 1617 C C . GLU C 1 23 ? 42.250 64.203 -26.718 1.00 63.55 23 GLU C C 1
ATOM 1618 O O . GLU C 1 23 ? 41.559 63.242 -27.007 1.00 64.10 23 GLU C O 1
ATOM 1624 N N . TYR C 1 24 ? 42.688 64.471 -25.495 1.00 63.66 24 TYR C N 1
ATOM 1625 C CA . TYR C 1 24 ? 42.350 63.670 -24.317 1.00 64.02 24 TYR C CA 1
ATOM 1626 C C . TYR C 1 24 ? 40.885 63.198 -24.202 1.00 64.27 24 TYR C C 1
ATOM 1627 O O . TYR C 1 24 ? 40.624 62.034 -23.902 1.00 64.21 24 TYR C O 1
ATOM 1636 N N . ALA C 1 25 ? 39.948 64.126 -24.390 1.00 64.65 25 ALA C N 1
ATOM 1637 C CA . ALA C 1 25 ? 38.525 63.836 -24.414 1.00 64.62 25 ALA C CA 1
ATOM 1638 C C . ALA C 1 25 ? 38.228 62.799 -25.504 1.00 65.08 25 ALA C C 1
ATOM 1639 O O . ALA C 1 25 ? 37.817 61.663 -25.200 1.00 65.63 25 ALA C O 1
ATOM 1641 N N . LYS C 1 26 ? 38.472 63.178 -26.763 1.00 65.04 26 LYS C N 1
ATOM 1642 C CA . LYS C 1 26 ? 38.261 62.299 -27.900 1.00 64.80 26 LYS C CA 1
ATOM 1643 C C . LYS C 1 26 ? 38.793 60.916 -27.562 1.00 64.76 26 LYS C C 1
ATOM 1644 O O . LYS C 1 26 ? 38.091 59.933 -27.683 1.00 64.70 26 LYS C O 1
ATOM 1650 N N . TYR C 1 27 ? 40.031 60.860 -27.093 1.00 65.12 27 TYR C N 1
ATOM 1651 C CA . TYR C 1 27 ? 40.700 59.595 -26.814 1.00 65.70 27 TYR C CA 1
ATOM 1652 C C . TYR C 1 27 ? 40.090 58.798 -25.655 1.00 65.60 27 TYR C C 1
ATOM 1653 O O . TYR C 1 27 ? 40.051 57.571 -25.707 1.00 65.85 27 TYR C O 1
ATOM 1662 N N . LEU C 1 28 ? 39.618 59.477 -24.615 1.00 65.57 28 LEU C N 1
ATOM 1663 C CA . LEU C 1 28 ? 39.173 58.770 -23.416 1.00 65.30 28 LEU C CA 1
ATOM 1664 C C . LEU C 1 28 ? 37.795 58.221 -23.606 1.00 65.49 28 LEU C C 1
ATOM 1665 O O . LEU C 1 28 ? 37.411 57.275 -22.926 1.00 65.31 28 LEU C O 1
ATOM 1670 N N . SER C 1 29 ? 37.078 58.786 -24.569 1.00 65.93 29 SER C N 1
ATOM 1671 C CA . SER C 1 29 ? 35.861 58.166 -25.088 1.00 67.08 29 SER C CA 1
ATOM 1672 C C . SER C 1 29 ? 35.995 56.656 -25.424 1.00 67.77 29 SER C C 1
ATOM 1673 O O . SER C 1 29 ? 35.116 55.852 -25.078 1.00 68.11 29 SER C O 1
ATOM 1676 N N . GLU C 1 30 ? 37.088 56.275 -26.086 1.00 68.29 30 GLU C N 1
ATOM 1677 C CA . GLU C 1 30 ? 37.222 54.929 -26.663 1.00 68.72 30 GLU C CA 1
ATOM 1678 C C . GLU C 1 30 ? 37.252 53.809 -25.644 1.00 68.75 30 GLU C C 1
ATOM 1679 O O . GLU C 1 30 ? 36.617 52.771 -25.870 1.00 69.16 30 GLU C O 1
ATOM 1685 N N . LEU C 1 31 ? 37.952 54.013 -24.526 1.00 68.27 31 LEU C N 1
ATOM 1686 C CA . LEU C 1 31 ? 38.198 52.912 -23.584 1.00 68.04 31 LEU C CA 1
ATOM 1687 C C . LEU C 1 31 ? 36.947 52.070 -23.194 1.00 67.96 31 LEU C C 1
ATOM 1688 O O . LEU C 1 31 ? 35.832 52.301 -23.698 1.00 67.36 31 LEU C O 1
ATOM 1693 N N . ARG C 1 32 ? 37.162 51.076 -22.331 1.00 68.21 32 ARG C N 1
ATOM 1694 C CA . ARG C 1 32 ? 36.166 50.039 -22.051 1.00 68.42 32 ARG C CA 1
ATOM 1695 C C . ARG C 1 32 ? 34.936 50.671 -21.454 1.00 68.03 32 ARG C C 1
ATOM 1696 O O . ARG C 1 32 ? 34.981 51.158 -20.325 1.00 67.92 32 ARG C O 1
ATOM 1704 N N . GLY C 1 33 ? 33.864 50.670 -22.248 1.00 67.65 33 GLY C N 1
ATOM 1705 C CA . GLY C 1 33 ? 32.548 51.179 -21.859 1.00 67.26 33 GLY C CA 1
ATOM 1706 C C . GLY C 1 33 ? 32.506 52.531 -21.165 1.00 66.84 33 GLY C C 1
ATOM 1707 O O . GLY C 1 33 ? 32.203 52.619 -19.971 1.00 67.47 33 GLY C O 1
ATOM 1708 N N . VAL C 1 34 ? 32.784 53.589 -21.913 1.00 65.74 34 VAL C N 1
ATOM 1709 C CA . VAL C 1 34 ? 32.813 54.920 -21.351 1.00 64.67 34 VAL C CA 1
ATOM 1710 C C . VAL C 1 34 ? 31.653 55.742 -21.925 1.00 64.20 34 VAL C C 1
ATOM 1711 O O . VAL C 1 34 ? 31.696 56.175 -23.078 1.00 64.17 34 VAL C O 1
ATOM 1715 N N . GLU C 1 35 ? 30.607 55.937 -21.122 1.00 63.37 35 GLU C N 1
ATOM 1716 C CA . GLU C 1 35 ? 29.444 56.736 -21.543 1.00 63.08 35 GLU C CA 1
ATOM 1717 C C . GLU C 1 35 ? 29.872 58.154 -21.945 1.00 61.47 35 GLU C C 1
ATOM 1718 O O . GLU C 1 35 ? 29.178 58.856 -22.678 1.00 61.26 35 GLU C O 1
ATOM 1724 N N . GLY C 1 36 ? 31.016 58.583 -21.441 1.00 60.07 36 GLY C N 1
ATOM 1725 C CA . GLY C 1 36 ? 31.398 59.964 -21.611 1.00 58.62 36 GLY C CA 1
ATOM 1726 C C . GLY C 1 36 ? 32.380 60.514 -20.602 1.00 57.53 36 GLY C C 1
ATOM 1727 O O . GLY C 1 36 ? 32.428 60.102 -19.426 1.00 57.15 36 GLY C O 1
ATOM 1728 N N . VAL C 1 37 ? 33.153 61.474 -21.097 1.00 56.62 37 VAL C N 1
ATOM 1729 C CA . VAL C 1 37 ? 34.220 62.128 -20.348 1.00 55.22 37 VAL C CA 1
ATOM 1730 C C . VAL C 1 37 ? 33.991 63.645 -20.345 1.00 54.68 37 VAL C C 1
ATOM 1731 O O . VAL C 1 37 ? 33.452 64.204 -21.323 1.00 55.20 37 VAL C O 1
ATOM 1735 N N . ASN C 1 38 ? 34.361 64.290 -19.236 1.00 53.40 38 ASN C N 1
ATOM 1736 C CA . ASN C 1 38 ? 34.296 65.747 -19.105 1.00 52.23 38 ASN C CA 1
ATOM 1737 C C . ASN C 1 38 ? 35.644 66.314 -18.716 1.00 51.18 38 ASN C C 1
ATOM 1738 O O . ASN C 1 38 ? 36.161 65.996 -17.650 1.00 51.14 38 ASN C O 1
ATOM 1743 N N . ILE C 1 39 ? 36.229 67.145 -19.566 1.00 50.23 39 ILE C N 1
ATOM 1744 C CA . ILE C 1 39 ? 37.448 67.819 -19.121 1.00 49.79 39 ILE C CA 1
ATOM 1745 C C . ILE C 1 39 ? 37.290 69.311 -18.947 1.00 49.26 39 ILE C C 1
ATOM 1746 O O . ILE C 1 39 ? 36.929 70.029 -19.877 1.00 49.09 39 ILE C O 1
ATOM 1751 N N . THR C 1 40 ? 37.554 69.768 -17.733 1.00 48.61 40 THR C N 1
ATOM 1752 C CA . THR C 1 40 ? 37.558 71.191 -17.505 1.00 48.16 40 THR C CA 1
ATOM 1753 C C . THR C 1 40 ? 38.951 71.689 -17.130 1.00 47.74 40 THR C C 1
ATOM 1754 O O . THR C 1 40 ? 39.728 70.989 -16.440 1.00 47.46 40 THR C O 1
ATOM 1758 N N . LEU C 1 41 ? 39.246 72.902 -17.587 1.00 46.98 41 LEU C N 1
ATOM 1759 C CA . LEU C 1 41 ? 40.508 73.534 -17.313 1.00 46.97 41 LEU C CA 1
ATOM 1760 C C . LEU C 1 41 ? 40.553 74.134 -15.911 1.00 47.97 41 LEU C C 1
ATOM 1761 O O . LEU C 1 41 ? 39.859 75.104 -15.642 1.00 47.54 41 LEU C O 1
ATOM 1774 N N . GLU C 1 43 ? 43.887 75.225 -13.650 1.00 53.36 43 GLU C N 1
ATOM 1775 C CA . GLU C 1 43 ? 44.866 76.325 -13.673 1.00 54.73 43 GLU C CA 1
ATOM 1776 C C . GLU C 1 43 ? 45.627 76.238 -14.976 1.00 55.28 43 GLU C C 1
ATOM 1777 O O . GLU C 1 43 ? 45.771 75.159 -15.517 1.00 55.66 43 GLU C O 1
ATOM 1783 N N . ILE C 1 44 ? 46.166 77.334 -15.484 1.00 56.68 44 ILE C N 1
ATOM 1784 C CA . ILE C 1 44 ? 46.854 77.224 -16.777 1.00 57.97 44 ILE C CA 1
ATOM 1785 C C . ILE C 1 44 ? 48.295 77.761 -16.836 1.00 59.53 44 ILE C C 1
ATOM 1786 O O . ILE C 1 44 ? 48.573 78.693 -17.579 1.00 60.23 44 ILE C O 1
ATOM 1791 N N . ASP C 1 45 ? 49.209 77.131 -16.089 1.00 61.06 45 ASP C N 1
ATOM 1792 C CA . ASP C 1 45 ? 50.628 77.560 -15.962 1.00 62.54 45 ASP C CA 1
ATOM 1793 C C . ASP C 1 45 ? 51.492 77.521 -17.249 1.00 63.55 45 ASP C C 1
ATOM 1794 O O . ASP C 1 45 ? 50.982 77.179 -18.318 1.00 63.68 45 ASP C O 1
ATOM 1799 N N . LYS C 1 46 ? 52.780 77.891 -17.161 1.00 64.78 46 LYS C N 1
ATOM 1800 C CA . LYS C 1 46 ? 53.574 78.138 -18.397 1.00 65.85 46 LYS C CA 1
ATOM 1801 C C . LYS C 1 46 ? 54.244 76.941 -19.085 1.00 66.18 46 LYS C C 1
ATOM 1802 O O . LYS C 1 46 ? 54.128 76.811 -20.297 1.00 66.37 46 LYS C O 1
ATOM 1808 N N . GLU C 1 47 ? 54.923 76.068 -18.351 1.00 66.75 47 GLU C N 1
ATOM 1809 C CA . GLU C 1 47 ? 55.326 74.780 -18.956 1.00 67.43 47 GLU C CA 1
ATOM 1810 C C . GLU C 1 47 ? 54.118 73.869 -19.014 1.00 66.90 47 GLU C C 1
ATOM 1811 O O . GLU C 1 47 ? 54.067 72.930 -19.810 1.00 67.47 47 GLU C O 1
ATOM 1817 N N . THR C 1 48 ? 53.128 74.151 -18.180 1.00 65.89 48 THR C N 1
ATOM 1818 C CA . THR C 1 48 ? 52.266 73.080 -17.774 1.00 64.89 48 THR C CA 1
ATOM 1819 C C . THR C 1 48 ? 50.763 73.423 -17.702 1.00 64.24 48 THR C C 1
ATOM 1820 O O . THR C 1 48 ? 50.367 74.565 -17.965 1.00 63.86 48 THR C O 1
ATOM 1824 N N . GLU C 1 49 ? 49.943 72.413 -17.374 1.00 63.56 49 GLU C N 1
ATOM 1825 C CA . GLU C 1 49 ? 48.465 72.533 -17.324 1.00 62.76 49 GLU C CA 1
ATOM 1826 C C . GLU C 1 49 ? 47.752 71.603 -16.351 1.00 61.51 49 GLU C C 1
ATOM 1827 O O . GLU C 1 49 ? 47.870 70.383 -16.461 1.00 61.45 49 GLU C O 1
ATOM 1833 N N . ASN C 1 50 ? 46.991 72.201 -15.435 1.00 60.02 50 ASN C N 1
ATOM 1834 C CA . ASN C 1 50 ? 46.136 71.501 -14.484 1.00 58.50 50 ASN C CA 1
ATOM 1835 C C . ASN C 1 50 ? 44.731 71.299 -15.075 1.00 57.21 50 ASN C C 1
ATOM 1836 O O . ASN C 1 50 ? 44.067 72.271 -15.426 1.00 56.71 50 ASN C O 1
ATOM 1841 N N . ILE C 1 51 ? 44.285 70.057 -15.248 1.00 56.02 51 ILE C N 1
ATOM 1842 C CA . ILE C 1 51 ? 42.895 69.817 -15.691 1.00 55.19 51 ILE C CA 1
ATOM 1843 C C . ILE C 1 51 ? 42.206 68.790 -14.824 1.00 55.10 51 ILE C C 1
ATOM 1844 O O . ILE C 1 51 ? 42.873 67.913 -14.243 1.00 55.36 51 ILE C O 1
ATOM 1849 N N . LYS C 1 52 ? 40.877 68.891 -14.760 1.00 54.46 52 LYS C N 1
ATOM 1850 C CA . LYS C 1 52 ? 40.067 67.959 -13.982 1.00 53.96 52 LYS C CA 1
ATOM 1851 C C . LYS C 1 52 ? 39.330 67.044 -14.931 1.00 53.87 52 LYS C C 1
ATOM 1852 O O . LYS C 1 52 ? 38.469 67.499 -15.694 1.00 53.71 52 LYS C O 1
ATOM 1858 N N . VAL C 1 53 ? 39.674 65.760 -14.900 1.00 54.18 53 VAL C N 1
ATOM 1859 C CA . VAL C 1 53 ? 39.004 64.785 -15.775 1.00 54.57 53 VAL C CA 1
ATOM 1860 C C . VAL C 1 53 ? 37.939 64.018 -15.038 1.00 54.80 53 VAL C C 1
ATOM 1861 O O . VAL C 1 53 ? 38.218 63.398 -14.004 1.00 55.18 53 VAL C O 1
ATOM 1865 N N . THR C 1 54 ? 36.733 64.063 -15.597 1.00 54.67 54 THR C N 1
ATOM 1866 C CA . THR C 1 54 ? 35.587 63.378 -15.056 1.00 54.99 54 THR C CA 1
ATOM 1867 C C . THR C 1 54 ? 35.243 62.322 -16.045 1.00 55.37 54 THR C C 1
ATOM 1868 O O . THR C 1 54 ? 35.027 62.627 -17.201 1.00 55.73 54 THR C O 1
ATOM 1872 N N . ILE C 1 55 ? 35.165 61.082 -15.593 1.00 56.06 55 ILE C N 1
ATOM 1873 C CA . ILE C 1 55 ? 34.949 59.962 -16.495 1.00 56.51 55 ILE C CA 1
ATOM 1874 C C . ILE C 1 55 ? 33.865 59.042 -15.966 1.00 57.05 55 ILE C C 1
ATOM 1875 O O . ILE C 1 55 ? 33.765 58.786 -14.755 1.00 56.70 55 ILE C O 1
ATOM 1880 N N . GLN C 1 56 ? 33.034 58.560 -16.878 1.00 57.83 56 GLN C N 1
ATOM 1881 C CA . GLN C 1 56 ? 31.864 57.825 -16.460 1.00 59.00 56 GLN C CA 1
ATOM 1882 C C . GLN C 1 56 ? 31.448 56.811 -17.494 1.00 59.40 56 GLN C C 1
ATOM 1883 O O . GLN C 1 56 ? 31.421 57.109 -18.683 1.00 59.61 56 GLN C O 1
ATOM 1889 N N . GLY C 1 57 ? 31.146 55.601 -17.032 1.00 60.19 57 GLY C N 1
ATOM 1890 C CA . GLY C 1 57 ? 30.685 54.515 -17.904 1.00 60.89 57 GLY C CA 1
ATOM 1891 C C . GLY C 1 57 ? 30.331 53.278 -17.101 1.00 61.56 57 GLY C C 1
ATOM 1892 O O . GLY C 1 57 ? 30.078 53.371 -15.894 1.00 61.20 57 GLY C O 1
ATOM 1893 N N . ASN C 1 58 ? 30.303 52.119 -17.762 1.00 62.36 58 ASN C N 1
ATOM 1894 C CA . ASN C 1 58 ? 30.142 50.872 -17.031 1.00 63.14 58 ASN C CA 1
ATOM 1895 C C . ASN C 1 58 ? 31.449 50.129 -16.763 1.00 63.11 58 ASN C C 1
ATOM 1896 O O . ASN C 1 58 ? 32.389 50.239 -17.534 1.00 63.11 58 ASN C O 1
ATOM 1901 N N . ASP C 1 59 ? 31.493 49.400 -15.650 1.00 63.36 59 ASP C N 1
ATOM 1902 C CA . ASP C 1 59 ? 32.666 48.635 -15.213 1.00 63.98 59 ASP C CA 1
ATOM 1903 C C . ASP C 1 59 ? 33.971 49.214 -15.702 1.00 64.13 59 ASP C C 1
ATOM 1904 O O . ASP C 1 59 ? 34.606 48.619 -16.570 1.00 64.74 59 ASP C O 1
ATOM 1909 N N . LEU C 1 60 ? 34.388 50.354 -15.165 1.00 64.05 60 LEU C N 1
ATOM 1910 C CA . LEU C 1 60 ? 35.552 51.025 -15.733 1.00 64.14 60 LEU C CA 1
ATOM 1911 C C . LEU C 1 60 ? 36.876 50.413 -15.282 1.00 64.64 60 LEU C C 1
ATOM 1912 O O . LEU C 1 60 ? 37.015 49.949 -14.151 1.00 64.69 60 LEU C O 1
ATOM 1917 N N . ASP C 1 61 ? 37.840 50.439 -16.200 1.00 65.27 61 ASP C N 1
ATOM 1918 C CA . ASP C 1 61 ? 39.174 49.868 -16.019 1.00 65.64 61 ASP C CA 1
ATOM 1919 C C . ASP C 1 61 ? 40.147 50.919 -15.498 1.00 65.51 61 ASP C C 1
ATOM 1920 O O . ASP C 1 61 ? 40.631 51.754 -16.274 1.00 65.14 61 ASP C O 1
ATOM 1925 N N . PHE C 1 62 ? 40.438 50.887 -14.196 1.00 65.58 62 PHE C N 1
ATOM 1926 C CA . PHE C 1 62 ? 41.202 51.988 -13.588 1.00 65.73 62 PHE C CA 1
ATOM 1927 C C . PHE C 1 62 ? 42.578 52.123 -14.183 1.00 66.18 62 PHE C C 1
ATOM 1928 O O . PHE C 1 62 ? 42.928 53.160 -14.741 1.00 66.66 62 PHE C O 1
ATOM 1936 N N . ASP C 1 63 ? 43.343 51.046 -14.061 1.00 66.56 63 ASP C N 1
ATOM 1937 C CA . ASP C 1 63 ? 44.738 50.994 -14.464 1.00 66.48 63 ASP C CA 1
ATOM 1938 C C . ASP C 1 63 ? 44.883 51.110 -15.962 1.00 66.15 63 ASP C C 1
ATOM 1939 O O . ASP C 1 63 ? 45.964 51.402 -16.454 1.00 66.03 63 ASP C O 1
ATOM 1944 N N . GLU C 1 64 ? 43.784 50.891 -16.677 1.00 66.22 64 GLU C N 1
ATOM 1945 C CA . GLU C 1 64 ? 43.738 51.179 -18.102 1.00 66.86 64 GLU C CA 1
ATOM 1946 C C . GLU C 1 64 ? 43.770 52.682 -18.307 1.00 66.05 64 GLU C C 1
ATOM 1947 O O . GLU C 1 64 ? 44.685 53.179 -18.956 1.00 66.57 64 GLU C O 1
ATOM 1953 N N . ILE C 1 65 ? 42.777 53.390 -17.762 1.00 65.17 65 ILE C N 1
ATOM 1954 C CA . ILE C 1 65 ? 42.747 54.858 -17.761 1.00 64.37 65 ILE C CA 1
ATOM 1955 C C . ILE C 1 65 ? 44.099 55.419 -17.346 1.00 63.79 65 ILE C C 1
ATOM 1956 O O . ILE C 1 65 ? 44.701 56.230 -18.059 1.00 63.29 65 ILE C O 1
ATOM 1961 N N . THR C 1 66 ? 44.561 54.954 -16.191 1.00 63.27 66 THR C N 1
ATOM 1962 C CA . THR C 1 66 ? 45.742 55.483 -15.566 1.00 63.48 66 THR C CA 1
ATOM 1963 C C . THR C 1 66 ? 46.974 55.366 -16.475 1.00 63.73 66 THR C C 1
ATOM 1964 O O . THR C 1 66 ? 47.722 56.335 -16.648 1.00 63.87 66 THR C O 1
ATOM 1968 N N . ARG C 1 67 ? 47.163 54.205 -17.095 1.00 63.96 67 ARG C N 1
ATOM 1969 C CA . ARG C 1 67 ? 48.154 54.084 -18.153 1.00 63.91 67 ARG C CA 1
ATOM 1970 C C . ARG C 1 67 ? 47.781 54.849 -19.430 1.00 63.26 67 ARG C C 1
ATOM 1971 O O . ARG C 1 67 ? 48.645 55.504 -19.998 1.00 63.63 67 ARG C O 1
ATOM 1979 N N . ALA C 1 68 ? 46.523 54.785 -19.875 1.00 62.42 68 ALA C N 1
ATOM 1980 C CA . ALA C 1 68 ? 46.109 55.475 -21.109 1.00 61.98 68 ALA C CA 1
ATOM 1981 C C . ALA C 1 68 ? 46.486 56.949 -21.049 1.00 62.06 68 ALA C C 1
ATOM 1982 O O . ALA C 1 68 ? 46.944 57.551 -22.039 1.00 61.70 68 ALA C O 1
ATOM 1984 N N . ILE C 1 69 ? 46.297 57.518 -19.861 1.00 62.01 69 ILE C N 1
ATOM 1985 C CA . ILE C 1 69 ? 46.597 58.914 -19.624 1.00 61.81 69 ILE C CA 1
ATOM 1986 C C . ILE C 1 69 ? 48.087 59.212 -19.796 1.00 61.77 69 ILE C C 1
ATOM 1987 O O . ILE C 1 69 ? 48.469 60.154 -20.497 1.00 62.54 69 ILE C O 1
ATOM 1992 N N . GLU C 1 70 ? 48.934 58.407 -19.178 1.00 61.00 70 GLU C N 1
ATOM 1993 C CA . GLU C 1 70 ? 50.347 58.689 -19.236 1.00 60.44 70 GLU C CA 1
ATOM 1994 C C . GLU C 1 70 ? 50.910 58.509 -20.651 1.00 60.50 70 GLU C C 1
ATOM 1995 O O . GLU C 1 70 ? 51.865 59.195 -21.024 1.00 60.02 70 GLU C O 1
ATOM 2001 N N . SER C 1 71 ? 50.288 57.614 -21.431 1.00 60.93 71 SER C N 1
ATOM 2002 C CA . SER C 1 71 ? 50.593 57.409 -22.863 1.00 61.22 71 SER C CA 1
ATOM 2003 C C . SER C 1 71 ? 50.550 58.722 -23.589 1.00 61.42 71 SER C C 1
ATOM 2004 O O . SER C 1 71 ? 50.686 58.773 -24.803 1.00 61.51 71 SER C O 1
ATOM 2007 N N . TYR C 1 72 ? 50.303 59.780 -22.835 1.00 61.83 72 TYR C N 1
ATOM 2008 C CA . TYR C 1 72 ? 50.127 61.093 -23.394 1.00 62.04 72 TYR C CA 1
ATOM 2009 C C . TYR C 1 72 ? 51.006 62.130 -22.719 1.00 61.99 72 TYR C C 1
ATOM 2010 O O . TYR C 1 72 ? 50.795 63.330 -22.890 1.00 61.99 72 TYR C O 1
ATOM 2019 N N . GLY C 1 73 ? 52.013 61.656 -21.979 1.00 61.92 73 GLY C N 1
ATOM 2020 C CA . GLY C 1 73 ? 52.870 62.513 -21.164 1.00 61.16 73 GLY C CA 1
ATOM 2021 C C . GLY C 1 73 ? 52.031 63.337 -20.205 1.00 60.70 73 GLY C C 1
ATOM 2022 O O . GLY C 1 73 ? 52.286 64.522 -20.030 1.00 60.68 73 GLY C O 1
ATOM 2023 N N . GLY C 1 74 ? 51.004 62.712 -19.625 1.00 60.12 74 GLY C N 1
ATOM 2024 C CA . GLY C 1 74 ? 50.095 63.374 -18.698 1.00 59.42 74 GLY C CA 1
ATOM 2025 C C . GLY C 1 74 ? 50.244 62.684 -17.372 1.00 59.09 74 GLY C C 1
ATOM 2026 O O . GLY C 1 74 ? 50.596 61.524 -17.359 1.00 59.16 74 GLY C O 1
ATOM 2027 N N . SER C 1 75 ? 49.975 63.370 -16.259 1.00 58.85 75 SER C N 1
ATOM 2028 C CA . SER C 1 75 ? 50.250 62.778 -14.950 1.00 58.76 75 SER C CA 1
ATOM 2029 C C . SER C 1 75 ? 49.208 62.926 -13.815 1.00 58.57 75 SER C C 1
ATOM 2030 O O . SER C 1 75 ? 48.915 64.026 -13.369 1.00 58.86 75 SER C O 1
ATOM 2033 N N . ILE C 1 76 ? 48.689 61.802 -13.319 1.00 58.10 76 ILE C N 1
ATOM 2034 C CA . ILE C 1 76 ? 47.692 61.821 -12.261 1.00 57.32 76 ILE C CA 1
ATOM 2035 C C . ILE C 1 76 ? 48.318 62.369 -11.021 1.00 56.96 76 ILE C C 1
ATOM 2036 O O . ILE C 1 76 ? 49.306 61.845 -10.563 1.00 57.24 76 ILE C O 1
ATOM 2041 N N . HIS C 1 77 ? 47.755 63.442 -10.491 1.00 56.65 77 HIS C N 1
ATOM 2042 C CA . HIS C 1 77 ? 48.210 63.954 -9.212 1.00 56.38 77 HIS C CA 1
ATOM 2043 C C . HIS C 1 77 ? 47.431 63.335 -8.075 1.00 55.79 77 HIS C C 1
ATOM 2044 O O . HIS C 1 77 ? 48.002 63.030 -7.020 1.00 55.67 77 HIS C O 1
ATOM 2051 N N . SER C 1 78 ? 46.123 63.173 -8.281 1.00 55.08 78 SER C N 1
ATOM 2052 C CA . SER C 1 78 ? 45.257 62.584 -7.256 1.00 54.56 78 SER C CA 1
ATOM 2053 C C . SER C 1 78 ? 43.927 62.144 -7.844 1.00 54.55 78 SER C C 1
ATOM 2054 O O . SER C 1 78 ? 43.424 62.780 -8.775 1.00 54.33 78 SER C O 1
ATOM 2057 N N . VAL C 1 79 ? 43.378 61.048 -7.305 1.00 54.84 79 VAL C N 1
ATOM 2058 C CA . VAL C 1 79 ? 42.009 60.584 -7.633 1.00 55.05 79 VAL C CA 1
ATOM 2059 C C . VAL C 1 79 ? 41.057 61.308 -6.711 1.00 55.47 79 VAL C C 1
ATOM 2060 O O . VAL C 1 79 ? 41.066 61.044 -5.496 1.00 55.76 79 VAL C O 1
ATOM 2064 N N . ASP C 1 80 ? 40.240 62.205 -7.256 1.00 55.49 80 ASP C N 1
ATOM 2065 C CA . ASP C 1 80 ? 39.408 63.056 -6.403 1.00 55.78 80 ASP C CA 1
ATOM 2066 C C . ASP C 1 80 ? 38.161 62.349 -5.916 1.00 55.84 80 ASP C C 1
ATOM 2067 O O . ASP C 1 80 ? 37.775 62.497 -4.762 1.00 56.23 80 ASP C O 1
ATOM 2072 N N . GLU C 1 81 ? 37.536 61.577 -6.798 1.00 55.84 81 GLU C N 1
ATOM 2073 C CA . GLU C 1 81 ? 36.287 60.920 -6.478 1.00 55.61 81 GLU C CA 1
ATOM 2074 C C . GLU C 1 81 ? 36.124 59.650 -7.290 1.00 54.89 81 GLU C C 1
ATOM 2075 O O . GLU C 1 81 ? 36.506 59.611 -8.460 1.00 54.39 81 GLU C O 1
ATOM 2081 N N . VAL C 1 82 ? 35.546 58.624 -6.657 1.00 54.31 82 VAL C N 1
ATOM 2082 C CA . VAL C 1 82 ? 35.182 57.367 -7.324 1.00 53.66 82 VAL C CA 1
ATOM 2083 C C . VAL C 1 82 ? 33.775 56.918 -6.942 1.00 53.27 82 VAL C C 1
ATOM 2084 O O . VAL C 1 82 ? 33.396 57.007 -5.775 1.00 53.28 82 VAL C O 1
ATOM 2088 N N . VAL C 1 83 ? 33.010 56.444 -7.930 1.00 53.02 83 VAL C N 1
ATOM 2089 C CA . VAL C 1 83 ? 31.661 55.855 -7.715 1.00 52.74 83 VAL C CA 1
ATOM 2090 C C . VAL C 1 83 ? 31.526 54.417 -8.279 1.00 52.94 83 VAL C C 1
ATOM 2091 O O . VAL C 1 83 ? 31.922 54.130 -9.435 1.00 53.01 83 VAL C O 1
ATOM 2095 N N . ALA C 1 84 ? 30.957 53.527 -7.462 1.00 52.58 84 ALA C N 1
ATOM 2096 C CA . ALA C 1 84 ? 30.833 52.115 -7.826 1.00 52.22 84 ALA C CA 1
ATOM 2097 C C . ALA C 1 84 ? 29.494 51.496 -7.466 1.00 52.36 84 ALA C C 1
ATOM 2098 O O . ALA C 1 84 ? 28.865 51.843 -6.464 1.00 52.10 84 ALA C O 1
ATOM 2100 N N . GLY C 1 85 ? 29.070 50.557 -8.297 1.00 52.53 85 GLY C N 1
ATOM 2101 C CA . GLY C 1 85 ? 27.864 49.814 -8.021 1.00 52.75 85 GLY C CA 1
ATOM 2102 C C . GLY C 1 85 ? 26.789 49.985 -9.069 1.00 53.14 85 GLY C C 1
ATOM 2103 O O . GLY C 1 85 ? 27.006 50.545 -10.153 1.00 53.27 85 GLY C O 1
ATOM 2104 N N . ARG C 1 86 ? 25.617 49.487 -8.713 1.00 53.25 86 ARG C N 1
ATOM 2105 C CA . ARG C 1 86 ? 24.493 49.399 -9.598 1.00 53.50 86 ARG C CA 1
ATOM 2106 C C . ARG C 1 86 ? 24.001 50.779 -10.012 1.00 53.58 86 ARG C C 1
ATOM 2107 O O . ARG C 1 86 ? 23.688 50.959 -11.174 1.00 53.69 86 ARG C O 1
ATOM 2115 N N . THR C 1 87 ? 23.961 51.741 -9.077 1.00 53.86 87 THR C N 1
ATOM 2116 C CA . THR C 1 87 ? 23.418 53.095 -9.337 1.00 54.42 87 THR C CA 1
ATOM 2117 C C . THR C 1 87 ? 24.318 54.260 -8.883 1.00 54.54 87 THR C C 1
ATOM 2118 O O . THR C 1 87 ? 25.098 54.098 -7.951 1.00 55.02 87 THR C O 1
ATOM 2130 N N . VAL C 1 89 ? 25.668 57.156 -7.181 1.00 52.19 89 VAL C N 1
ATOM 2131 C CA . VAL C 1 89 ? 25.525 57.918 -5.937 1.00 51.29 89 VAL C CA 1
ATOM 2132 C C . VAL C 1 89 ? 26.388 59.169 -5.911 1.00 51.22 89 VAL C C 1
ATOM 2133 O O . VAL C 1 89 ? 27.587 59.102 -6.113 1.00 51.23 89 VAL C O 1
ATOM 2137 N N . GLU C 1 90 ? 25.775 60.307 -5.622 1.00 51.46 90 GLU C N 1
ATOM 2138 C CA . GLU C 1 90 ? 26.504 61.573 -5.429 1.00 51.46 90 GLU C CA 1
ATOM 2139 C C . GLU C 1 90 ? 26.915 61.801 -3.982 1.00 51.56 90 GLU C C 1
ATOM 2140 O O . GLU C 1 90 ? 26.323 61.236 -3.078 1.00 51.29 90 GLU C O 1
ATOM 2146 N N . GLU C 1 91 ? 27.932 62.629 -3.764 1.00 52.66 91 GLU C N 1
ATOM 2147 C CA . GLU C 1 91 ? 28.275 63.045 -2.403 1.00 53.83 91 GLU C CA 1
ATOM 2148 C C . GLU C 1 91 ? 27.117 63.813 -1.738 1.00 53.90 91 GLU C C 1
ATOM 2149 O O . GLU C 1 91 ? 26.467 64.657 -2.378 1.00 53.44 91 GLU C O 1
ATOM 2155 N N . VAL C 1 92 ? 26.848 63.501 -0.471 1.00 54.18 92 VAL C N 1
ATOM 2156 C CA . VAL C 1 92 ? 25.962 64.345 0.332 1.00 55.20 92 VAL C CA 1
ATOM 2157 C C . VAL C 1 92 ? 26.819 65.290 1.166 1.00 55.82 92 VAL C C 1
ATOM 2158 O O . VAL C 1 92 ? 27.890 64.901 1.638 1.00 56.41 92 VAL C O 1
ATOM 2162 N N . THR C 1 93 ? 26.370 66.530 1.332 1.00 56.25 93 THR C N 1
ATOM 2163 C CA . THR C 1 93 ? 27.148 67.498 2.092 1.00 56.76 93 THR C CA 1
ATOM 2164 C C . THR C 1 93 ? 26.749 67.455 3.541 1.00 56.74 93 THR C C 1
ATOM 2165 O O . THR C 1 93 ? 25.750 66.863 3.894 1.00 56.74 93 THR C O 1
ATOM 2169 N N . THR C 1 94 ? 27.529 68.120 4.378 1.00 57.15 94 THR C N 1
ATOM 2170 C CA . THR C 1 94 ? 27.268 68.151 5.807 1.00 57.28 94 THR C CA 1
ATOM 2171 C C . THR C 1 94 ? 28.313 69.054 6.487 1.00 57.37 94 THR C C 1
ATOM 2172 O O . THR C 1 94 ? 29.296 69.450 5.850 1.00 57.54 94 THR C O 1
ATOM 2176 N N . PRO C 1 95 ? 28.110 69.427 7.749 1.00 57.43 95 PRO C N 1
ATOM 2177 C CA . PRO C 1 95 ? 29.271 69.826 8.565 1.00 57.42 95 PRO C CA 1
ATOM 2178 C C . PRO C 1 95 ? 30.214 68.605 8.839 1.00 57.64 95 PRO C C 1
ATOM 2179 O O . PRO C 1 95 ? 29.862 67.533 9.400 1.00 57.20 95 PRO C O 1
ATOM 2183 N N . ALA D 1 3 ? 25.254 60.509 -30.221 1.00 57.72 3 ALA D N 1
ATOM 2184 C CA . ALA D 1 3 ? 26.440 61.358 -29.879 1.00 57.96 3 ALA D CA 1
ATOM 2185 C C . ALA D 1 3 ? 27.758 60.573 -29.748 1.00 58.14 3 ALA D C 1
ATOM 2186 O O . ALA D 1 3 ? 27.822 59.578 -29.034 1.00 58.68 3 ALA D O 1
ATOM 2188 N N . LYS D 1 4 ? 28.813 61.015 -30.419 1.00 58.11 4 LYS D N 1
ATOM 2189 C CA . LYS D 1 4 ? 30.152 60.460 -30.159 1.00 58.36 4 LYS D CA 1
ATOM 2190 C C . LYS D 1 4 ? 31.267 61.502 -30.352 1.00 58.57 4 LYS D C 1
ATOM 2191 O O . LYS D 1 4 ? 31.037 62.616 -30.885 1.00 58.50 4 LYS D O 1
ATOM 2197 N N . GLY D 1 5 ? 32.482 61.131 -29.940 1.00 58.24 5 GLY D N 1
ATOM 2198 C CA . GLY D 1 5 ? 33.595 62.074 -29.955 1.00 57.88 5 GLY D CA 1
ATOM 2199 C C . GLY D 1 5 ? 33.157 63.361 -29.264 1.00 57.76 5 GLY D C 1
ATOM 2200 O O . GLY D 1 5 ? 32.406 63.298 -28.271 1.00 58.14 5 GLY D O 1
ATOM 2201 N N . LEU D 1 6 ? 33.583 64.520 -29.788 1.00 56.85 6 LEU D N 1
ATOM 2202 C CA . LEU D 1 6 ? 33.299 65.817 -29.125 1.00 55.66 6 LEU D CA 1
ATOM 2203 C C . LEU D 1 6 ? 31.843 66.285 -29.272 1.00 54.48 6 LEU D C 1
ATOM 2204 O O . LEU D 1 6 ? 31.287 66.290 -30.377 1.00 53.79 6 LEU D O 1
ATOM 2209 N N . ILE D 1 7 ? 31.251 66.668 -28.137 1.00 53.10 7 ILE D N 1
ATOM 2210 C CA . ILE D 1 7 ? 29.805 66.903 -28.048 1.00 51.90 7 ILE D CA 1
ATOM 2211 C C . ILE D 1 7 ? 29.474 68.267 -27.436 1.00 51.18 7 ILE D C 1
ATOM 2212 O O . ILE D 1 7 ? 28.380 68.793 -27.617 1.00 50.71 7 ILE D O 1
ATOM 2217 N N . ARG D 1 8 ? 30.440 68.844 -26.731 1.00 50.47 8 ARG D N 1
ATOM 2218 C CA . ARG D 1 8 ? 30.300 70.185 -26.170 1.00 49.94 8 ARG D CA 1
ATOM 2219 C C . ARG D 1 8 ? 31.676 70.767 -25.945 1.00 49.41 8 ARG D C 1
ATOM 2220 O O . ARG D 1 8 ? 32.550 70.096 -25.383 1.00 49.51 8 ARG D O 1
ATOM 2228 N N . ILE D 1 9 ? 31.872 72.006 -26.387 1.00 48.88 9 ILE D N 1
ATOM 2229 C CA . ILE D 1 9 ? 33.163 72.712 -26.223 1.00 48.40 9 ILE D CA 1
ATOM 2230 C C . ILE D 1 9 ? 32.969 74.133 -25.711 1.00 47.48 9 ILE D C 1
ATOM 2231 O O . ILE D 1 9 ? 32.131 74.911 -26.197 1.00 46.87 9 ILE D O 1
ATOM 2236 N N . VAL D 1 10 ? 33.771 74.470 -24.720 1.00 47.06 10 VAL D N 1
ATOM 2237 C CA . VAL D 1 10 ? 33.635 75.750 -24.051 1.00 46.76 10 VAL D CA 1
ATOM 2238 C C . VAL D 1 10 ? 34.948 76.490 -24.176 1.00 46.54 10 VAL D C 1
ATOM 2239 O O . VAL D 1 10 ? 36.009 76.014 -23.731 1.00 46.40 10 VAL D O 1
ATOM 2243 N N . LEU D 1 11 ? 34.914 77.640 -24.817 1.00 46.22 11 LEU D N 1
ATOM 2244 C CA . LEU D 1 11 ? 36.187 78.324 -24.973 1.00 46.63 11 LEU D CA 1
ATOM 2245 C C . LEU D 1 11 ? 36.091 79.844 -24.931 1.00 46.56 11 LEU D C 1
ATOM 2246 O O . LEU D 1 11 ? 35.087 80.407 -25.373 1.00 46.96 11 LEU D O 1
ATOM 2251 N N . ASP D 1 12 ? 37.101 80.507 -24.363 1.00 46.26 12 ASP D N 1
ATOM 2252 C CA . ASP D 1 12 ? 37.029 81.958 -24.261 1.00 46.61 12 ASP D CA 1
ATOM 2253 C C . ASP D 1 12 ? 37.952 82.563 -25.248 1.00 45.53 12 ASP D C 1
ATOM 2254 O O . ASP D 1 12 ? 39.107 82.221 -25.320 1.00 44.46 12 ASP D O 1
ATOM 2259 N N . ILE D 1 13 ? 37.397 83.450 -26.043 1.00 45.77 13 ILE D N 1
ATOM 2260 C CA . ILE D 1 13 ? 38.136 83.991 -27.137 1.0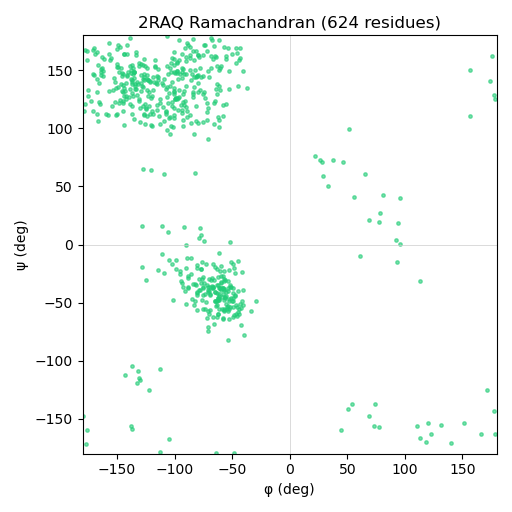0 46.42 13 ILE D CA 1
ATOM 2261 C C . ILE D 1 13 ? 38.093 85.508 -27.034 1.00 46.97 13 ILE D C 1
ATOM 2262 O O . ILE D 1 13 ? 37.073 86.087 -26.603 1.00 47.82 13 ILE D O 1
ATOM 2267 N N . LEU D 1 14 ? 39.233 86.120 -27.361 1.00 46.55 14 LEU D N 1
ATOM 2268 C CA . LEU D 1 14 ? 39.375 87.549 -27.514 1.00 45.99 14 LEU D CA 1
ATOM 2269 C C . LEU D 1 14 ? 38.925 87.965 -28.918 1.00 45.71 14 LEU D C 1
ATOM 2270 O O . LEU D 1 14 ? 39.166 87.253 -29.877 1.00 45.82 14 LEU D O 1
ATOM 2275 N N . LYS D 1 15 ? 38.310 89.129 -29.040 1.00 45.33 15 LYS D N 1
ATOM 2276 C CA . LYS D 1 15 ? 37.752 89.545 -30.295 1.00 45.55 15 LYS D CA 1
ATOM 2277 C C . LYS D 1 15 ? 37.673 91.072 -30.462 1.00 46.76 15 LYS D C 1
ATOM 2278 O O . LYS D 1 15 ? 37.245 91.801 -29.567 1.00 46.11 15 LYS D O 1
ATOM 2284 N N . PRO D 1 16 ? 38.115 91.570 -31.611 1.00 48.05 16 PRO D N 1
ATOM 2285 C CA . PRO D 1 16 ? 37.770 92.927 -32.045 1.00 48.72 16 PRO D CA 1
ATOM 2286 C C . PRO D 1 16 ? 36.284 93.175 -31.869 1.00 49.04 16 PRO D C 1
ATOM 2287 O O . PRO D 1 16 ? 35.536 92.223 -31.862 1.00 48.56 16 PRO D O 1
ATOM 2291 N N . HIS D 1 17 ? 35.865 94.430 -31.746 1.00 49.95 17 HIS D N 1
ATOM 2292 C CA . HIS D 1 17 ? 34.456 94.726 -31.615 1.00 51.39 17 HIS D CA 1
ATOM 2293 C C . HIS D 1 17 ? 33.674 94.226 -32.827 1.00 53.07 17 HIS D C 1
ATOM 2294 O O . HIS D 1 17 ? 32.539 93.813 -32.663 1.00 54.25 17 HIS D O 1
ATOM 2301 N N . GLU D 1 18 ? 34.263 94.229 -34.034 1.00 54.51 18 GLU D N 1
ATOM 2302 C CA . GLU D 1 18 ? 33.618 93.597 -35.233 1.00 55.33 18 GLU D CA 1
ATOM 2303 C C . GLU D 1 18 ? 34.278 92.299 -35.751 1.00 55.24 18 GLU D C 1
ATOM 2304 O O . GLU D 1 18 ? 35.492 92.165 -35.731 1.00 55.74 18 GLU D O 1
ATOM 2310 N N . PRO D 1 19 ? 33.470 91.342 -36.193 1.00 54.97 19 PRO D N 1
ATOM 2311 C CA . PRO D 1 19 ? 32.023 91.507 -36.218 1.00 54.87 19 PRO D CA 1
ATOM 2312 C C . PRO D 1 19 ? 31.401 91.462 -34.816 1.00 55.08 19 PRO D C 1
ATOM 2313 O O . PRO D 1 19 ? 32.026 91.074 -33.815 1.00 54.40 19 PRO D O 1
ATOM 2317 N N . ILE D 1 20 ? 30.156 91.892 -34.787 1.00 55.41 20 ILE D N 1
ATOM 2318 C CA . ILE D 1 20 ? 29.323 91.869 -33.622 1.00 55.48 20 ILE D CA 1
ATOM 2319 C C . ILE D 1 20 ? 29.133 90.402 -33.166 1.00 55.18 20 ILE D C 1
ATOM 2320 O O . ILE D 1 20 ? 29.632 89.460 -33.792 1.00 54.53 20 ILE D O 1
ATOM 2325 N N . ILE D 1 21 ? 28.450 90.206 -32.049 1.00 55.19 21 ILE D N 1
ATOM 2326 C CA . ILE D 1 21 ? 28.411 88.878 -31.444 1.00 54.73 21 ILE D CA 1
ATOM 2327 C C . ILE D 1 21 ? 27.274 88.000 -31.969 1.00 54.13 21 ILE D C 1
ATOM 2328 O O . ILE D 1 21 ? 27.481 86.796 -32.137 1.00 54.79 21 ILE D O 1
ATOM 2333 N N . PRO D 1 22 ? 26.094 88.551 -32.254 1.00 53.17 22 PRO D N 1
ATOM 2334 C CA . PRO D 1 22 ? 25.070 87.717 -32.851 1.00 53.12 22 PRO D CA 1
ATOM 2335 C C . PRO D 1 22 ? 25.635 87.122 -34.148 1.00 53.60 22 PRO D C 1
ATOM 2336 O O . PRO D 1 22 ? 25.406 85.943 -34.445 1.00 53.49 22 PRO D O 1
ATOM 2340 N N . GLU D 1 23 ? 26.412 87.923 -34.879 1.00 53.80 23 GLU D N 1
ATOM 2341 C CA . GLU D 1 23 ? 26.998 87.485 -36.127 1.00 54.32 23 GLU D CA 1
ATOM 2342 C C . GLU D 1 23 ? 27.658 86.143 -35.950 1.00 54.38 23 GLU D C 1
ATOM 2343 O O . GLU D 1 23 ? 27.286 85.182 -36.595 1.00 54.61 23 GLU D O 1
ATOM 2349 N N . TYR D 1 24 ? 28.641 86.101 -35.063 1.00 54.76 24 TYR D N 1
ATOM 2350 C CA . TYR D 1 24 ? 29.378 84.906 -34.747 1.00 55.12 24 TYR D CA 1
ATOM 2351 C C . TYR D 1 24 ? 28.418 83.793 -34.439 1.00 55.57 24 TYR D C 1
ATOM 2352 O O . TYR D 1 24 ? 28.591 82.669 -34.901 1.00 55.60 24 TYR D O 1
ATOM 2361 N N . ALA D 1 25 ? 27.413 84.100 -33.622 1.00 56.05 25 ALA D N 1
ATOM 2362 C CA . ALA D 1 25 ? 26.482 83.078 -33.162 1.00 56.40 25 ALA D CA 1
ATOM 2363 C C . ALA D 1 25 ? 25.834 82.407 -34.358 1.00 56.60 25 ALA D C 1
ATOM 2364 O O . ALA D 1 25 ? 25.968 81.193 -34.519 1.00 57.07 25 ALA D O 1
ATOM 2366 N N . LYS D 1 26 ? 25.176 83.206 -35.205 1.00 56.49 26 LYS D N 1
ATOM 2367 C CA . LYS D 1 26 ? 24.587 82.726 -36.450 1.00 56.46 26 LYS D CA 1
ATOM 2368 C C . LYS D 1 26 ? 25.576 81.827 -37.191 1.00 56.55 26 LYS D C 1
ATOM 2369 O O . LYS D 1 26 ? 25.324 80.650 -37.364 1.00 56.52 26 LYS D O 1
ATOM 2375 N N . TYR D 1 27 ? 26.723 82.374 -37.572 1.00 57.14 27 TYR D N 1
ATOM 2376 C CA . TYR D 1 27 ? 27.749 81.626 -38.320 1.00 57.99 27 TYR D CA 1
ATOM 2377 C C . TYR D 1 27 ? 28.152 80.278 -37.722 1.00 58.12 27 TYR D C 1
ATOM 2378 O O . TYR D 1 27 ? 28.415 79.342 -38.459 1.00 58.10 27 TYR D O 1
ATOM 2387 N N . LEU D 1 28 ? 28.207 80.185 -36.401 1.00 58.68 28 LEU D N 1
ATOM 2388 C CA . LEU D 1 28 ? 28.641 78.949 -35.747 1.00 59.26 28 LEU D CA 1
ATOM 2389 C C . LEU D 1 28 ? 27.535 77.879 -35.663 1.00 59.52 28 LEU D C 1
ATOM 2390 O O . LEU D 1 28 ? 27.813 76.688 -35.476 1.00 59.48 28 LEU D O 1
ATOM 2395 N N . SER D 1 29 ? 26.287 78.298 -35.828 1.00 59.73 29 SER D N 1
ATOM 2396 C CA . SER D 1 29 ? 25.208 77.346 -35.956 1.00 60.36 29 SER D CA 1
ATOM 2397 C C . SER D 1 29 ? 25.462 76.408 -37.142 1.00 61.42 29 SER D C 1
ATOM 2398 O O . SER D 1 29 ? 24.978 75.275 -37.127 1.00 62.33 29 SER D O 1
ATOM 2401 N N . GLU D 1 30 ? 26.208 76.878 -38.153 1.00 61.73 30 GLU D N 1
ATOM 2402 C CA . GLU D 1 30 ? 26.455 76.143 -39.401 1.00 62.08 30 GLU D CA 1
ATOM 2403 C C . GLU D 1 30 ? 27.237 74.855 -39.269 1.00 62.26 30 GLU D C 1
ATOM 2404 O O . GLU D 1 30 ? 26.851 73.814 -39.806 1.00 61.89 30 GLU D O 1
ATOM 2410 N N . LEU D 1 31 ? 28.347 74.954 -38.552 1.00 62.93 31 LEU D N 1
ATOM 2411 C CA . LEU D 1 31 ? 29.449 73.984 -38.595 1.00 63.83 31 LEU D CA 1
ATOM 2412 C C . LEU D 1 31 ? 29.060 72.488 -38.439 1.00 63.93 31 LEU D C 1
ATOM 2413 O O . LEU D 1 31 ? 27.954 72.170 -38.015 1.00 63.80 31 LEU D O 1
ATOM 2418 N N . ARG D 1 32 ? 29.974 71.586 -38.795 1.00 64.32 32 ARG D N 1
ATOM 2419 C CA . ARG D 1 32 ? 29.646 70.163 -38.983 1.00 65.25 32 ARG D CA 1
ATOM 2420 C C . ARG D 1 32 ? 29.109 69.455 -37.732 1.00 65.25 32 ARG D C 1
ATOM 2421 O O . ARG D 1 32 ? 29.866 69.072 -36.836 1.00 65.65 32 ARG D O 1
ATOM 2429 N N . GLY D 1 33 ? 27.788 69.286 -37.697 1.00 65.50 33 GLY D N 1
ATOM 2430 C CA . GLY D 1 33 ? 27.087 68.588 -36.608 1.00 65.41 33 GLY D CA 1
ATOM 2431 C C . GLY D 1 33 ? 26.833 69.419 -35.359 1.00 65.23 33 GLY D C 1
ATOM 2432 O O . GLY D 1 33 ? 26.996 68.922 -34.234 1.00 65.32 33 GLY D O 1
ATOM 2433 N N . VAL D 1 34 ? 26.421 70.674 -35.546 1.00 64.71 34 VAL D N 1
ATOM 2434 C CA . VAL D 1 34 ? 26.390 71.623 -34.433 1.00 64.39 34 VAL D CA 1
ATOM 2435 C C . VAL D 1 34 ? 24.978 71.830 -33.915 1.00 63.94 34 VAL D C 1
ATOM 2436 O O . VAL D 1 34 ? 24.177 72.556 -34.512 1.00 63.90 34 VAL D O 1
ATOM 2440 N N . GLU D 1 35 ? 24.689 71.181 -32.792 1.00 63.21 35 GLU D N 1
ATOM 2441 C CA . GLU D 1 35 ? 23.367 71.281 -32.190 1.00 62.85 35 GLU D CA 1
ATOM 2442 C C . GLU D 1 35 ? 23.012 72.744 -31.905 1.00 61.27 35 GLU D C 1
ATOM 2443 O O . GLU D 1 35 ? 21.939 73.199 -32.286 1.00 61.32 35 GLU D O 1
ATOM 2449 N N . GLY D 1 36 ? 23.918 73.500 -31.291 1.00 59.82 36 GLY D N 1
ATOM 2450 C CA . GLY D 1 36 ? 23.631 74.918 -31.050 1.00 57.86 36 GLY D CA 1
ATOM 2451 C C . GLY D 1 36 ? 24.700 75.616 -30.258 1.00 56.33 36 GLY D C 1
ATOM 2452 O O . GLY D 1 36 ? 25.503 74.957 -29.576 1.00 56.55 36 GLY D O 1
ATOM 2453 N N . VAL D 1 37 ? 24.688 76.951 -30.330 1.00 54.51 37 VAL D N 1
ATOM 2454 C CA . VAL D 1 37 ? 25.739 77.790 -29.712 1.00 52.44 37 VAL D CA 1
ATOM 2455 C C . VAL D 1 37 ? 25.268 78.944 -28.780 1.00 50.58 37 VAL D C 1
ATOM 2456 O O . VAL D 1 37 ? 24.300 79.667 -29.071 1.00 49.59 37 VAL D O 1
ATOM 2460 N N . ASN D 1 38 ? 25.966 79.065 -27.651 1.00 48.80 38 ASN D N 1
ATOM 2461 C CA . ASN D 1 38 ? 25.780 80.154 -26.691 1.00 47.46 38 ASN D CA 1
ATOM 2462 C C . ASN D 1 38 ? 27.049 80.973 -26.646 1.00 46.84 38 ASN D C 1
ATOM 2463 O O . ASN D 1 38 ? 28.166 80.415 -26.645 1.00 46.76 38 ASN D O 1
ATOM 2468 N N . ILE D 1 39 ? 26.872 82.296 -26.610 1.00 45.52 39 ILE D N 1
ATOM 2469 C CA . ILE D 1 39 ? 27.973 83.214 -26.417 1.00 44.14 39 ILE D CA 1
ATOM 2470 C C . ILE D 1 39 ? 27.538 84.290 -25.428 1.00 44.08 39 ILE D C 1
ATOM 2471 O O . ILE D 1 39 ? 26.648 85.097 -25.715 1.00 43.76 39 ILE D O 1
ATOM 2476 N N . THR D 1 40 ? 28.139 84.289 -24.241 1.00 44.09 40 THR D N 1
ATOM 2477 C CA . THR D 1 40 ? 27.942 85.423 -23.328 1.00 44.03 40 THR D CA 1
ATOM 2478 C C . THR D 1 40 ? 29.173 86.328 -23.336 1.00 44.26 40 THR D C 1
ATOM 2479 O O . THR D 1 40 ? 30.291 85.907 -23.686 1.00 43.58 40 THR D O 1
ATOM 2483 N N . LEU D 1 41 ? 28.937 87.579 -22.961 1.00 45.24 41 LEU D N 1
ATOM 2484 C CA . LEU D 1 41 ? 29.923 88.637 -23.022 1.00 46.29 41 LEU D CA 1
ATOM 2485 C C . LEU D 1 41 ? 30.631 88.763 -21.694 1.00 48.57 41 LEU D C 1
ATOM 2486 O O . LEU D 1 41 ? 30.041 89.170 -20.686 1.00 48.89 41 LEU D O 1
ATOM 2499 N N . GLU D 1 43 ? 33.850 90.501 -20.678 1.00 55.65 43 GLU D N 1
ATOM 2500 C CA . GLU D 1 43 ? 34.425 91.789 -20.270 1.00 56.81 43 GLU D CA 1
ATOM 2501 C C . GLU D 1 43 ? 34.690 92.536 -21.568 1.00 57.16 43 GLU D C 1
ATOM 2502 O O . GLU D 1 43 ? 35.221 91.973 -22.537 1.00 57.93 43 GLU D O 1
ATOM 2508 N N . ILE D 1 44 ? 34.347 93.808 -21.603 1.00 57.31 44 ILE D N 1
ATOM 2509 C CA . ILE D 1 44 ? 34.321 94.493 -22.862 1.00 57.67 44 ILE D CA 1
ATOM 2510 C C . ILE D 1 44 ? 35.273 95.696 -22.869 1.00 58.86 44 ILE D C 1
ATOM 2511 O O . ILE D 1 44 ? 34.837 96.831 -22.997 1.00 59.25 44 ILE D O 1
ATOM 2516 N N . ASP D 1 45 ? 36.582 95.412 -22.740 1.00 60.01 45 ASP D N 1
ATOM 2517 C CA . ASP D 1 45 ? 37.698 96.379 -22.905 1.00 60.64 45 ASP D CA 1
ATOM 2518 C C . ASP D 1 45 ? 37.542 97.256 -24.181 1.00 60.73 45 ASP D C 1
ATOM 2519 O O . ASP D 1 45 ? 36.692 96.974 -25.026 1.00 60.21 45 ASP D O 1
ATOM 2524 N N . LYS D 1 46 ? 38.366 98.304 -24.303 1.00 61.29 46 LYS D N 1
ATOM 2525 C CA . LYS D 1 46 ? 38.116 99.443 -25.218 1.00 61.97 46 LYS D CA 1
ATOM 2526 C C . LYS D 1 46 ? 38.391 99.121 -26.670 1.00 62.19 46 LYS D C 1
ATOM 2527 O O . LYS D 1 46 ? 37.688 99.587 -27.588 1.00 61.77 46 LYS D O 1
ATOM 2533 N N . GLU D 1 47 ? 39.436 98.325 -26.854 1.00 62.60 47 GLU D N 1
ATOM 2534 C CA . GLU D 1 47 ? 39.844 97.837 -28.169 1.00 63.12 47 GLU D CA 1
ATOM 2535 C C . GLU D 1 47 ? 38.993 96.674 -28.667 1.00 61.96 47 GLU D C 1
ATOM 2536 O O . GLU D 1 47 ? 38.798 96.482 -29.857 1.00 61.84 47 GLU D O 1
ATOM 2542 N N . THR D 1 48 ? 38.484 95.904 -27.720 1.00 60.75 48 THR D N 1
ATOM 2543 C CA . THR D 1 48 ? 38.454 94.488 -27.891 1.00 58.95 48 THR D CA 1
ATOM 2544 C C . THR D 1 48 ? 37.379 93.946 -27.002 1.00 58.04 48 THR D C 1
ATOM 2545 O O . THR D 1 48 ? 36.818 94.668 -26.201 1.00 57.64 48 THR D O 1
ATOM 2549 N N . GLU D 1 49 ? 37.105 92.661 -27.128 1.00 57.58 49 GLU D N 1
ATOM 2550 C CA . GLU D 1 49 ? 35.939 92.062 -26.481 1.00 56.95 49 GLU D CA 1
ATOM 2551 C C . GLU D 1 49 ? 36.169 90.594 -26.153 1.00 56.05 49 GLU D C 1
ATOM 2552 O O . GLU D 1 49 ? 36.285 89.755 -27.040 1.00 55.88 49 GLU D O 1
ATOM 2558 N N . ASN D 1 50 ? 36.258 90.293 -24.869 1.00 55.49 50 ASN D N 1
ATOM 2559 C CA . ASN D 1 50 ? 36.389 88.917 -24.434 1.00 54.93 50 ASN D CA 1
ATOM 2560 C C . ASN D 1 50 ? 35.010 88.344 -24.442 1.00 53.53 50 ASN D C 1
ATOM 2561 O O . ASN D 1 50 ? 34.154 88.883 -23.757 1.00 53.45 50 ASN D O 1
ATOM 2566 N N . ILE D 1 51 ? 34.762 87.303 -25.234 1.00 52.16 51 ILE D N 1
ATOM 2567 C CA . ILE D 1 51 ? 33.526 86.539 -25.057 1.00 51.20 51 ILE D CA 1
ATOM 2568 C C . ILE D 1 51 ? 33.831 85.100 -24.667 1.00 51.28 51 ILE D C 1
ATOM 2569 O O . ILE D 1 51 ? 34.954 84.591 -24.923 1.00 50.73 51 ILE D O 1
ATOM 2574 N N . LYS D 1 52 ? 32.815 84.465 -24.057 1.00 50.92 52 LYS D N 1
ATOM 2575 C CA . LYS D 1 52 ? 32.767 82.998 -23.824 1.00 50.59 52 LYS D CA 1
ATOM 2576 C C . LYS D 1 52 ? 31.972 82.219 -24.908 1.00 50.33 52 LYS D C 1
ATOM 2577 O O . LYS D 1 52 ? 30.858 82.587 -25.302 1.00 50.11 52 LYS D O 1
ATOM 2583 N N . VAL D 1 53 ? 32.554 81.135 -25.391 1.00 50.32 53 VAL D N 1
ATOM 2584 C CA . VAL D 1 53 ? 31.900 80.332 -26.422 1.00 50.28 53 VAL D CA 1
ATOM 2585 C C . VAL D 1 53 ? 31.532 78.915 -25.958 1.00 50.39 53 VAL D C 1
ATOM 2586 O O . VAL D 1 53 ? 32.395 78.075 -25.620 1.00 48.97 53 VAL D O 1
ATOM 2590 N N . THR D 1 54 ? 30.220 78.693 -25.946 1.00 51.46 54 THR D N 1
ATOM 2591 C CA . THR D 1 54 ? 29.644 77.382 -25.650 1.00 53.20 54 THR D CA 1
ATOM 2592 C C . THR D 1 54 ? 28.923 76.751 -26.842 1.00 54.18 54 THR D C 1
ATOM 2593 O O . THR D 1 54 ? 27.830 77.166 -27.270 1.00 54.27 54 THR D O 1
ATOM 2597 N N . ILE D 1 55 ? 29.551 75.700 -27.332 1.00 55.22 55 ILE D N 1
ATOM 2598 C CA . ILE D 1 55 ? 29.186 75.078 -28.569 1.00 56.18 55 ILE D CA 1
ATOM 2599 C C . ILE D 1 55 ? 28.961 73.599 -28.258 1.00 56.43 55 ILE D C 1
ATOM 2600 O O . ILE D 1 55 ? 29.847 72.925 -27.719 1.00 56.02 55 ILE D O 1
ATOM 2605 N N . GLN D 1 56 ? 27.755 73.108 -28.520 1.00 57.25 56 GLN D N 1
ATOM 2606 C CA . GLN D 1 56 ? 27.487 71.685 -28.325 1.00 58.30 56 GLN D CA 1
ATOM 2607 C C . GLN D 1 56 ? 26.810 71.078 -29.531 1.00 58.58 56 GLN D C 1
ATOM 2608 O O . GLN D 1 56 ? 26.176 71.785 -30.324 1.00 58.62 56 GLN D O 1
ATOM 2614 N N . GLY D 1 57 ? 26.972 69.765 -29.667 1.00 59.39 57 GLY D N 1
ATOM 2615 C CA . GLY D 1 57 ? 26.534 69.008 -30.850 1.00 60.09 57 GLY D CA 1
ATOM 2616 C C . GLY D 1 57 ? 27.124 67.600 -30.930 1.00 60.69 57 GLY D C 1
ATOM 2617 O O . GLY D 1 57 ? 27.620 67.055 -29.926 1.00 59.91 57 GLY D O 1
ATOM 2618 N N . ASN D 1 58 ? 27.055 67.003 -32.129 1.00 61.51 58 ASN D N 1
ATOM 2619 C CA . ASN D 1 58 ? 27.584 65.649 -32.345 1.00 61.96 58 ASN D CA 1
ATOM 2620 C C . ASN D 1 58 ? 28.871 65.639 -33.147 1.00 61.83 58 ASN D C 1
ATOM 2621 O O . ASN D 1 58 ? 29.004 66.347 -34.157 1.00 61.00 58 ASN D O 1
ATOM 2626 N N . ASP D 1 59 ? 29.804 64.826 -32.648 1.00 62.45 59 ASP D N 1
ATOM 2627 C CA . ASP D 1 59 ? 31.170 64.754 -33.129 1.00 63.58 59 ASP D CA 1
ATOM 2628 C C . ASP D 1 59 ? 31.573 66.082 -33.773 1.00 63.45 59 ASP D C 1
ATOM 2629 O O . ASP D 1 59 ? 31.670 66.202 -34.996 1.00 63.65 59 ASP D O 1
ATOM 2634 N N . LEU D 1 60 ? 31.777 67.086 -32.934 1.00 63.10 60 LEU D N 1
ATOM 2635 C CA . LEU D 1 60 ? 32.117 68.396 -33.428 1.00 62.78 60 LEU D CA 1
ATOM 2636 C C . LEU D 1 60 ? 33.573 68.344 -33.815 1.00 62.78 60 LEU D C 1
ATOM 2637 O O . LEU D 1 60 ? 34.356 67.641 -33.177 1.00 62.91 60 LEU D O 1
ATOM 2642 N N . ASP D 1 61 ? 33.927 69.054 -34.881 1.00 62.65 61 ASP D N 1
ATOM 2643 C CA . ASP D 1 61 ? 35.294 69.060 -35.360 1.00 62.78 61 ASP D CA 1
ATOM 2644 C C . ASP D 1 61 ? 35.997 70.291 -34.809 1.00 63.03 61 ASP D C 1
ATOM 2645 O O . ASP D 1 61 ? 35.627 71.422 -35.111 1.00 63.04 61 ASP D O 1
ATOM 2650 N N . PHE D 1 62 ? 37.009 70.054 -33.981 1.00 63.43 62 PHE D N 1
ATOM 2651 C CA . PHE D 1 62 ? 37.732 71.119 -33.272 1.00 63.50 62 PHE D CA 1
ATOM 2652 C C . PHE D 1 62 ? 38.444 72.093 -34.213 1.00 63.28 62 PHE D C 1
ATOM 2653 O O . PHE D 1 62 ? 38.367 73.309 -34.034 1.00 63.14 62 PHE D O 1
ATOM 2661 N N . ASP D 1 63 ? 39.138 71.534 -35.206 1.00 63.14 63 ASP D N 1
ATOM 2662 C CA . ASP D 1 63 ? 39.936 72.299 -36.158 1.00 62.76 63 ASP D CA 1
ATOM 2663 C C . ASP D 1 63 ? 39.069 73.170 -37.032 1.00 61.97 63 ASP D C 1
ATOM 2664 O O . ASP D 1 63 ? 39.460 74.280 -37.373 1.00 61.44 63 ASP D O 1
ATOM 2669 N N . GLU D 1 64 ? 37.905 72.633 -37.399 1.00 61.32 64 GLU D N 1
ATOM 2670 C CA . GLU D 1 64 ? 36.870 73.369 -38.099 1.00 60.93 64 GLU D CA 1
ATOM 2671 C C . GLU D 1 64 ? 36.564 74.626 -37.337 1.00 60.09 64 GLU D C 1
ATOM 2672 O O . GLU D 1 64 ? 36.519 75.704 -37.914 1.00 60.15 64 GLU D O 1
ATOM 2678 N N . ILE D 1 65 ? 36.357 74.474 -36.031 1.00 59.24 65 ILE D N 1
ATOM 2679 C CA . ILE D 1 65 ? 35.845 75.556 -35.196 1.00 58.57 65 ILE D CA 1
ATOM 2680 C C . ILE D 1 65 ? 36.865 76.654 -35.001 1.00 57.99 65 ILE D C 1
ATOM 2681 O O . ILE D 1 65 ? 36.597 77.814 -35.318 1.00 57.79 65 ILE D O 1
ATOM 2686 N N . THR D 1 66 ? 38.033 76.286 -34.478 1.00 57.21 66 THR D N 1
ATOM 2687 C CA . THR D 1 66 ? 39.065 77.269 -34.213 1.00 56.70 66 THR D CA 1
ATOM 2688 C C . THR D 1 66 ? 39.204 78.152 -35.434 1.00 56.73 66 THR D C 1
ATOM 2689 O O . THR D 1 66 ? 39.077 79.368 -35.319 1.00 56.73 66 THR D O 1
ATOM 2693 N N . ARG D 1 67 ? 39.386 77.519 -36.599 1.00 56.78 67 ARG D N 1
ATOM 2694 C CA . ARG D 1 67 ? 39.547 78.194 -37.891 1.00 56.90 67 ARG D CA 1
ATOM 2695 C C . ARG D 1 67 ? 38.340 79.034 -38.264 1.00 56.33 67 ARG D C 1
ATOM 2696 O O . ARG D 1 67 ? 38.497 80.102 -38.831 1.00 56.41 67 ARG D O 1
ATOM 2704 N N . ALA D 1 68 ? 37.138 78.564 -37.956 1.00 55.97 68 ALA D N 1
ATOM 2705 C CA . ALA D 1 68 ? 35.949 79.368 -38.213 1.00 55.90 68 ALA D CA 1
ATOM 2706 C C . ALA D 1 68 ? 36.027 80.696 -37.446 1.00 56.04 68 ALA D C 1
ATOM 2707 O O . ALA D 1 68 ? 35.655 81.746 -37.986 1.00 55.84 68 ALA D O 1
ATOM 2709 N N . ILE D 1 69 ? 36.534 80.637 -36.204 1.00 56.21 69 ILE D N 1
ATOM 2710 C CA . ILE D 1 69 ? 36.639 81.814 -35.296 1.00 56.44 69 ILE D CA 1
ATOM 2711 C C . ILE D 1 69 ? 37.750 82.808 -35.672 1.00 56.37 69 ILE D C 1
ATOM 2712 O O . ILE D 1 69 ? 37.549 84.025 -35.595 1.00 56.21 69 ILE D O 1
ATOM 2717 N N . GLU D 1 70 ? 38.920 82.278 -36.030 1.00 55.84 70 GLU D N 1
ATOM 2718 C CA . GLU D 1 70 ? 40.034 83.091 -36.418 1.00 55.58 70 GLU D CA 1
ATOM 2719 C C . GLU D 1 70 ? 39.608 83.815 -37.654 1.00 55.80 70 GLU D C 1
ATOM 2720 O O . GLU D 1 70 ? 39.515 85.030 -37.664 1.00 56.05 70 GLU D O 1
ATOM 2726 N N . SER D 1 71 ? 39.325 83.056 -38.701 1.00 56.31 71 SER D N 1
ATOM 2727 C CA . SER D 1 71 ? 38.855 83.607 -39.960 1.00 56.48 71 SER D CA 1
ATOM 2728 C C . SER D 1 71 ? 37.857 84.684 -39.685 1.00 56.09 71 SER D C 1
ATOM 2729 O O . SER D 1 71 ? 37.630 85.533 -40.520 1.00 56.13 71 SER D O 1
ATOM 2732 N N . TYR D 1 72 ? 37.234 84.635 -38.519 1.00 56.14 72 TYR D N 1
ATOM 2733 C CA . TYR D 1 72 ? 36.196 85.607 -38.221 1.00 56.46 72 TYR D CA 1
ATOM 2734 C C . TYR D 1 72 ? 36.695 86.949 -37.636 1.00 55.80 72 TYR D C 1
ATOM 2735 O O . TYR D 1 72 ? 35.944 87.913 -37.586 1.00 55.44 72 TYR D O 1
ATOM 2744 N N . GLY D 1 73 ? 37.967 87.004 -37.250 1.00 55.35 73 GLY D N 1
ATOM 2745 C CA . GLY D 1 73 ? 38.525 88.123 -36.494 1.00 55.32 73 GLY D CA 1
ATOM 2746 C C . GLY D 1 73 ? 38.921 87.697 -35.074 1.00 55.65 73 GLY D C 1
ATOM 2747 O O . GLY D 1 73 ? 39.872 88.235 -34.470 1.00 55.73 73 GLY D O 1
ATOM 2748 N N . GLY D 1 74 ? 38.192 86.726 -34.526 1.00 55.24 74 GLY D N 1
ATOM 2749 C CA . GLY D 1 74 ? 38.467 86.246 -33.188 1.00 54.68 74 GLY D CA 1
ATOM 2750 C C . GLY D 1 74 ? 39.807 85.547 -33.053 1.00 54.35 74 GLY D C 1
ATOM 2751 O O . GLY D 1 74 ? 40.475 85.246 -34.049 1.00 54.28 74 GLY D O 1
ATOM 2752 N N . SER D 1 75 ? 40.172 85.274 -31.801 1.00 53.93 75 SER D N 1
ATOM 2753 C CA . SER D 1 75 ? 41.433 84.658 -31.438 1.00 53.72 75 SER D CA 1
ATOM 2754 C C . SER D 1 75 ? 41.197 83.846 -30.168 1.00 53.25 75 SER D C 1
ATOM 2755 O O . SER D 1 75 ? 40.548 84.338 -29.256 1.00 53.75 75 SER D O 1
ATOM 2758 N N . ILE D 1 76 ? 41.707 82.618 -30.096 1.00 52.55 76 ILE D N 1
ATOM 2759 C CA . ILE D 1 76 ? 41.351 81.712 -28.987 1.00 52.13 76 ILE D CA 1
ATOM 2760 C C . ILE D 1 76 ? 42.347 81.781 -27.837 1.00 51.57 76 ILE D C 1
ATOM 2761 O O . ILE D 1 76 ? 43.515 81.407 -28.003 1.00 51.80 76 ILE D O 1
ATOM 2766 N N . HIS D 1 77 ? 41.898 82.226 -26.666 1.00 50.62 77 HIS D N 1
ATOM 2767 C CA . HIS D 1 77 ? 42.802 82.249 -25.518 1.00 50.07 77 HIS D CA 1
ATOM 2768 C C . HIS D 1 77 ? 42.914 80.927 -24.777 1.00 49.45 77 HIS D C 1
ATOM 2769 O O . HIS D 1 77 ? 44.005 80.434 -24.541 1.00 48.99 77 HIS D O 1
ATOM 2776 N N . SER D 1 78 ? 41.801 80.344 -24.390 1.00 49.49 78 SER D N 1
ATOM 2777 C CA . SER D 1 78 ? 41.893 78.984 -23.880 1.00 50.37 78 SER D CA 1
ATOM 2778 C C . SER D 1 78 ? 40.711 78.111 -24.249 1.00 50.19 78 SER D C 1
ATOM 2779 O O . SER D 1 78 ? 39.693 78.613 -24.701 1.00 50.13 78 SER D O 1
ATOM 2782 N N . VAL D 1 79 ? 40.892 76.803 -24.101 1.00 50.23 79 VAL D N 1
ATOM 2783 C CA . VAL D 1 79 ? 39.774 75.880 -24.040 1.00 50.89 79 VAL D CA 1
ATOM 2784 C C . VAL D 1 79 ? 39.444 75.697 -22.568 1.00 51.00 79 VAL D C 1
ATOM 2785 O O . VAL D 1 79 ? 40.237 75.140 -21.808 1.00 51.22 79 VAL D O 1
ATOM 2789 N N . ASP D 1 80 ? 38.279 76.163 -22.149 1.00 50.86 80 ASP D N 1
ATOM 2790 C CA . ASP D 1 80 ? 37.953 76.075 -20.739 1.00 50.76 80 ASP D CA 1
ATOM 2791 C C . ASP D 1 80 ? 37.373 74.715 -20.382 1.00 50.78 80 ASP D C 1
ATOM 2792 O O . ASP D 1 80 ? 37.651 74.187 -19.298 1.00 50.61 80 ASP D O 1
ATOM 2797 N N . GLU D 1 81 ? 36.620 74.121 -21.316 1.00 51.03 81 GLU D N 1
ATOM 2798 C CA . GLU D 1 81 ? 36.002 72.803 -21.097 1.00 51.18 81 GLU D CA 1
ATOM 2799 C C . GLU D 1 81 ? 35.487 72.076 -22.345 1.00 50.75 81 GLU D C 1
ATOM 2800 O O . GLU D 1 81 ? 35.053 72.715 -23.305 1.00 50.58 81 GLU D O 1
ATOM 2806 N N . VAL D 1 82 ? 35.551 70.735 -22.300 1.00 50.51 82 VAL D N 1
ATOM 2807 C CA . VAL D 1 82 ? 35.079 69.829 -23.363 1.00 50.04 82 VAL D CA 1
ATOM 2808 C C . VAL D 1 82 ? 34.334 68.607 -22.840 1.00 50.76 82 VAL D C 1
ATOM 2809 O O . VAL D 1 82 ? 34.629 68.124 -21.737 1.00 51.21 82 VAL D O 1
ATOM 2813 N N . VAL D 1 83 ? 33.389 68.103 -23.641 1.00 50.96 83 VAL D N 1
ATOM 2814 C CA . VAL D 1 83 ? 32.655 66.866 -23.332 1.00 51.37 83 VAL D CA 1
ATOM 2815 C C . VAL D 1 83 ? 32.683 65.975 -24.566 1.00 52.42 83 VAL D C 1
ATOM 2816 O O . VAL D 1 83 ? 32.286 66.388 -25.681 1.00 52.57 83 VAL D O 1
ATOM 2820 N N . ALA D 1 84 ? 33.165 64.750 -24.361 1.00 53.24 84 ALA D N 1
ATOM 2821 C CA . ALA D 1 84 ? 33.299 63.777 -25.433 1.00 53.72 84 ALA D CA 1
ATOM 2822 C C . ALA D 1 84 ? 32.742 62.469 -24.959 1.00 54.53 84 ALA D C 1
ATOM 2823 O O . ALA D 1 84 ? 33.123 61.995 -23.876 1.00 54.31 84 ALA D O 1
ATOM 2825 N N . GLY D 1 85 ? 31.844 61.898 -25.770 1.00 55.44 85 GLY D N 1
ATOM 2826 C CA . GLY D 1 85 ? 31.192 60.626 -25.461 1.00 56.44 85 GLY D CA 1
ATOM 2827 C C . GLY D 1 85 ? 29.711 60.499 -25.799 1.00 57.49 85 GLY D C 1
ATOM 2828 O O . GLY D 1 85 ? 29.115 61.357 -26.465 1.00 56.88 85 GLY D O 1
ATOM 2829 N N . ARG D 1 86 ? 29.138 59.392 -25.325 1.00 58.96 86 ARG D N 1
ATOM 2830 C CA . ARG D 1 86 ? 27.742 58.987 -25.564 1.00 60.68 86 ARG D CA 1
ATOM 2831 C C . ARG D 1 86 ? 26.763 59.897 -24.810 1.00 60.52 86 ARG D C 1
ATOM 2832 O O . ARG D 1 86 ? 25.689 60.207 -25.322 1.00 60.65 86 ARG D O 1
ATOM 2840 N N . THR D 1 87 ? 27.142 60.326 -23.603 1.00 60.63 87 THR D N 1
ATOM 2841 C CA . THR D 1 87 ? 26.317 61.236 -22.822 1.00 60.73 87 THR D CA 1
ATOM 2842 C C . THR D 1 87 ? 27.112 62.426 -22.249 1.00 61.13 87 THR D C 1
ATOM 2843 O O . THR D 1 87 ? 28.321 62.320 -22.028 1.00 61.18 87 THR D O 1
ATOM 2855 N N . VAL D 1 89 ? 28.615 64.263 -19.712 1.00 58.17 89 VAL D N 1
ATOM 2856 C CA . VAL D 1 89 ? 29.083 64.354 -18.341 1.00 56.98 89 VAL D CA 1
ATOM 2857 C C . VAL D 1 89 ? 29.416 65.807 -17.964 1.00 57.05 89 VAL D C 1
ATOM 2858 O O . VAL D 1 89 ? 30.352 66.393 -18.497 1.00 57.01 89 VAL D O 1
ATOM 2862 N N . GLU D 1 90 ? 28.630 66.386 -17.051 1.00 57.22 90 GLU D N 1
ATOM 2863 C CA . GLU D 1 90 ? 28.971 67.649 -16.361 1.00 56.90 90 GLU D CA 1
ATOM 2864 C C . GLU D 1 90 ? 30.141 67.461 -15.436 1.00 57.15 90 GLU D C 1
ATOM 2865 O O . GLU D 1 90 ? 30.459 66.340 -15.069 1.00 57.81 90 GLU D O 1
ATOM 2871 N N . GLU D 1 91 ? 30.779 68.545 -15.031 1.00 57.19 91 GLU D N 1
ATOM 2872 C CA . GLU D 1 91 ? 31.938 68.417 -14.165 1.00 57.32 91 GLU D CA 1
ATOM 2873 C C . GLU D 1 91 ? 31.482 68.140 -12.737 1.00 57.64 91 GLU D C 1
ATOM 2874 O O . GLU D 1 91 ? 30.566 68.806 -12.250 1.00 57.95 91 GLU D O 1
ATOM 2880 N N . VAL D 1 92 ? 32.076 67.156 -12.061 1.00 57.88 92 VAL D N 1
ATOM 2881 C CA . VAL D 1 92 ? 31.695 66.967 -10.665 1.00 58.36 92 VAL D CA 1
ATOM 2882 C C . VAL D 1 92 ? 32.715 67.630 -9.775 1.00 59.08 92 VAL D C 1
ATOM 2883 O O . VAL D 1 92 ? 33.921 67.405 -9.884 1.00 58.78 92 VAL D O 1
ATOM 2887 N N . THR D 1 93 ? 32.177 68.481 -8.914 1.00 60.21 93 THR D N 1
ATOM 2888 C CA . THR D 1 93 ? 32.931 69.419 -8.122 1.00 61.43 93 THR D CA 1
ATOM 2889 C C . THR D 1 93 ? 33.281 68.842 -6.731 1.00 63.07 93 THR D C 1
ATOM 2890 O O . THR D 1 93 ? 32.520 68.058 -6.157 1.00 63.77 93 THR D O 1
ATOM 2894 N N . THR D 1 94 ? 34.433 69.253 -6.204 1.00 64.73 94 THR D N 1
ATOM 2895 C CA . THR D 1 94 ? 35.119 68.611 -5.072 1.00 66.35 94 THR D CA 1
ATOM 2896 C C . THR D 1 94 ? 36.170 69.627 -4.542 1.00 67.45 94 THR D C 1
ATOM 2897 O O . THR D 1 94 ? 36.676 70.459 -5.326 1.00 67.79 94 THR D O 1
ATOM 2901 N N . PRO D 1 95 ? 36.510 69.584 -3.245 1.00 68.15 95 PRO D N 1
ATOM 2902 C CA . PRO D 1 95 ? 37.640 70.401 -2.748 1.00 68.56 95 PRO D CA 1
ATOM 2903 C C . PRO D 1 95 ? 38.959 70.065 -3.499 1.00 69.23 95 PRO D C 1
ATOM 2904 O O . PRO D 1 95 ? 39.411 68.901 -3.499 1.00 69.48 95 PRO D O 1
ATOM 2908 N N . ALA E 1 3 ? 13.586 75.090 -35.192 1.00 65.49 3 ALA E N 1
ATOM 2909 C CA . ALA E 1 3 ? 14.340 76.342 -34.826 1.00 65.77 3 ALA E CA 1
ATOM 2910 C C . ALA E 1 3 ? 15.733 76.460 -35.474 1.00 65.82 3 ALA E C 1
ATOM 2911 O O . ALA E 1 3 ? 16.524 75.505 -35.472 1.00 66.06 3 ALA E O 1
ATOM 2913 N N . LYS E 1 4 ? 16.019 77.634 -36.037 1.00 65.74 4 LYS E N 1
ATOM 2914 C CA . LYS E 1 4 ? 17.373 77.967 -36.511 1.00 65.70 4 LYS E CA 1
ATOM 2915 C C . LYS E 1 4 ? 17.744 79.458 -36.368 1.00 64.95 4 LYS E C 1
ATOM 2916 O O . LYS E 1 4 ? 16.872 80.338 -36.369 1.00 65.22 4 LYS E O 1
ATOM 2922 N N . GLY E 1 5 ? 19.040 79.720 -36.220 1.00 63.68 5 GLY E N 1
ATOM 2923 C CA . GLY E 1 5 ? 19.527 81.075 -36.042 1.00 62.46 5 GLY E CA 1
ATOM 2924 C C . GLY E 1 5 ? 19.258 81.647 -34.660 1.00 61.78 5 GLY E C 1
ATOM 2925 O O . GLY E 1 5 ? 19.406 80.959 -33.635 1.00 61.98 5 GLY E O 1
ATOM 2926 N N . LEU E 1 6 ? 18.840 82.911 -34.636 1.00 60.71 6 LEU E N 1
ATOM 2927 C CA . LEU E 1 6 ? 18.864 83.702 -33.404 1.00 59.26 6 LEU E CA 1
ATOM 2928 C C . LEU E 1 6 ? 17.665 83.470 -32.537 1.00 58.19 6 LEU E C 1
ATOM 2929 O O . LEU E 1 6 ? 16.630 84.115 -32.698 1.00 57.40 6 LEU E O 1
ATOM 2934 N N . ILE E 1 7 ? 17.844 82.556 -31.589 1.00 57.26 7 ILE E N 1
ATOM 2935 C CA . ILE E 1 7 ? 16.748 82.099 -30.753 1.00 56.03 7 ILE E CA 1
ATOM 2936 C C . ILE E 1 7 ? 16.648 82.830 -29.419 1.00 55.13 7 ILE E C 1
ATOM 2937 O O . ILE E 1 7 ? 15.561 82.880 -28.826 1.00 54.50 7 ILE E O 1
ATOM 2942 N N . ARG E 1 8 ? 17.770 83.418 -28.979 1.00 54.32 8 ARG E N 1
ATOM 2943 C CA . ARG E 1 8 ? 17.841 84.199 -27.709 1.00 53.43 8 ARG E CA 1
ATOM 2944 C C . ARG E 1 8 ? 18.789 85.374 -27.853 1.00 53.04 8 ARG E C 1
ATOM 2945 O O . ARG E 1 8 ? 19.866 85.239 -28.436 1.00 53.25 8 ARG E O 1
ATOM 2953 N N . ILE E 1 9 ? 18.374 86.520 -27.329 1.00 52.37 9 ILE E N 1
ATOM 2954 C CA . ILE E 1 9 ? 19.131 87.759 -27.437 1.00 52.10 9 ILE E CA 1
ATOM 2955 C C . ILE E 1 9 ? 18.933 88.523 -26.143 1.00 51.65 9 ILE E C 1
ATOM 2956 O O . ILE E 1 9 ? 17.796 88.716 -25.702 1.00 51.92 9 ILE E O 1
ATOM 2961 N N . VAL E 1 10 ? 20.020 88.939 -25.506 1.00 51.05 10 VAL E N 1
ATOM 2962 C CA . VAL E 1 10 ? 19.911 89.634 -24.213 1.00 50.58 10 VAL E CA 1
ATOM 2963 C C . VAL E 1 10 ? 20.678 90.907 -24.346 1.00 50.23 10 VAL E C 1
ATOM 2964 O O . VAL E 1 10 ? 21.876 90.873 -24.593 1.00 50.80 10 VAL E O 1
ATOM 2968 N N . LEU E 1 11 ? 20.036 92.039 -24.188 1.00 49.47 11 LEU E N 1
ATOM 2969 C CA . LEU E 1 11 ? 20.829 93.219 -24.295 1.00 49.31 11 LEU E CA 1
ATOM 2970 C C . LEU E 1 11 ? 20.435 94.261 -23.312 1.00 49.24 11 LEU E C 1
ATOM 2971 O O . LEU E 1 11 ? 19.260 94.371 -22.983 1.00 49.05 11 LEU E O 1
ATOM 2976 N N . ASP E 1 12 ? 21.436 95.008 -22.829 1.00 49.32 12 ASP E N 1
ATOM 2977 C CA . ASP E 1 12 ? 21.202 96.123 -21.894 1.00 49.20 12 ASP E CA 1
ATOM 2978 C C . ASP E 1 12 ? 21.143 97.430 -22.658 1.00 48.48 12 ASP E C 1
ATOM 2979 O O . ASP E 1 12 ? 22.013 97.708 -23.481 1.00 47.69 12 ASP E O 1
ATOM 2984 N N . ILE E 1 13 ? 20.062 98.176 -22.449 1.00 48.11 13 ILE E N 1
ATOM 2985 C CA . ILE E 1 13 ? 19.866 99.441 -23.147 1.00 48.34 13 ILE E CA 1
ATOM 2986 C C . ILE E 1 13 ? 19.537 100.564 -22.196 1.00 48.56 13 ILE E C 1
ATOM 2987 O O . ILE E 1 13 ? 18.772 100.394 -21.246 1.00 49.14 13 ILE E O 1
ATOM 2992 N N . LEU E 1 14 ? 20.125 101.717 -22.457 1.00 48.64 14 LEU E N 1
ATOM 2993 C CA . LEU E 1 14 ? 19.670 102.960 -21.848 1.00 48.82 14 LEU E CA 1
ATOM 2994 C C . LEU E 1 14 ? 18.404 103.465 -22.554 1.00 49.11 14 LEU E C 1
ATOM 2995 O O . LEU E 1 14 ? 18.227 103.234 -23.753 1.00 49.66 14 LEU E O 1
ATOM 3000 N N . LYS E 1 15 ? 17.567 104.196 -21.823 1.00 48.79 15 LYS E N 1
ATOM 3001 C CA . LYS E 1 15 ? 16.283 104.646 -22.320 1.00 48.72 15 LYS E CA 1
ATOM 3002 C C . LYS E 1 15 ? 15.775 105.791 -21.427 1.00 49.18 15 LYS E C 1
ATOM 3003 O O . LYS E 1 15 ? 16.135 105.845 -20.252 1.00 49.46 15 LYS E O 1
ATOM 3009 N N . PRO E 1 16 ? 14.972 106.724 -21.943 1.00 49.59 16 PRO E N 1
ATOM 3010 C CA . PRO E 1 16 ? 14.382 107.753 -21.070 1.00 50.02 16 PRO E CA 1
ATOM 3011 C C . PRO E 1 16 ? 13.200 107.146 -20.353 1.00 50.82 16 PRO E C 1
ATOM 3012 O O . PRO E 1 16 ? 12.722 106.104 -20.783 1.00 50.67 16 PRO E O 1
ATOM 3016 N N . HIS E 1 17 ? 12.728 107.777 -19.278 1.00 51.98 17 HIS E N 1
ATOM 3017 C CA . HIS E 1 17 ? 11.564 107.280 -18.535 1.00 53.06 17 HIS E CA 1
ATOM 3018 C C . HIS E 1 17 ? 10.397 106.953 -19.457 1.00 53.69 17 HIS E C 1
ATOM 3019 O O . HIS E 1 17 ? 9.473 106.237 -19.064 1.00 54.10 17 HIS E O 1
ATOM 3026 N N . GLU E 1 18 ? 10.467 107.473 -20.689 1.00 54.44 18 GLU E N 1
ATOM 3027 C CA . GLU E 1 18 ? 9.426 107.327 -21.725 1.00 54.68 18 GLU E CA 1
ATOM 3028 C C . GLU E 1 18 ? 9.822 106.516 -22.964 1.00 54.56 18 GLU E C 1
ATOM 3029 O O . GLU E 1 18 ? 10.957 106.561 -23.427 1.00 54.29 18 GLU E O 1
ATOM 3035 N N . PRO E 1 19 ? 8.882 105.726 -23.456 1.00 54.89 19 PRO E N 1
ATOM 3036 C CA . PRO E 1 19 ? 7.634 105.466 -22.730 1.00 55.16 19 PRO E CA 1
ATOM 3037 C C . PRO E 1 19 ? 7.798 104.406 -21.621 1.00 55.36 19 PRO E C 1
ATOM 3038 O O . PRO E 1 19 ? 8.788 103.668 -21.595 1.00 55.03 19 PRO E O 1
ATOM 3042 N N . ILE E 1 20 ? 6.832 104.363 -20.707 1.00 55.85 20 ILE E N 1
ATOM 3043 C CA . ILE E 1 20 ? 6.731 103.318 -19.684 1.00 56.58 20 ILE E CA 1
ATOM 3044 C C . ILE E 1 20 ? 7.138 101.937 -20.224 1.00 57.25 20 ILE E C 1
ATOM 3045 O O . ILE E 1 20 ? 6.746 101.534 -21.304 1.00 57.44 20 ILE E O 1
ATOM 3050 N N . ILE E 1 21 ? 7.937 101.214 -19.460 1.00 58.32 21 ILE E N 1
ATOM 3051 C CA . ILE E 1 21 ? 8.511 99.953 -19.930 1.00 59.26 21 ILE E CA 1
ATOM 3052 C C . ILE E 1 21 ? 7.536 98.896 -20.513 1.00 59.77 21 ILE E C 1
ATOM 3053 O O . ILE E 1 21 ? 7.925 98.225 -21.475 1.00 59.81 21 ILE E O 1
ATOM 3058 N N . PRO E 1 22 ? 6.306 98.737 -19.982 1.00 60.32 22 PRO E N 1
ATOM 3059 C CA . PRO E 1 22 ? 5.361 97.751 -20.526 1.00 60.75 22 PRO E CA 1
ATOM 3060 C C . PRO E 1 22 ? 5.064 97.963 -22.010 1.00 61.35 22 PRO E C 1
ATOM 3061 O O . PRO E 1 22 ? 4.797 96.987 -22.707 1.00 61.22 22 PRO E O 1
ATOM 3065 N N . GLU E 1 23 ? 5.129 99.220 -22.468 1.00 61.80 23 GLU E N 1
ATOM 3066 C CA . GLU E 1 23 ? 5.083 99.559 -23.893 1.00 62.40 23 GLU E CA 1
ATOM 3067 C C . GLU E 1 23 ? 6.123 98.841 -24.742 1.00 62.28 23 GLU E C 1
ATOM 3068 O O . GLU E 1 23 ? 5.744 98.204 -25.730 1.00 62.38 23 GLU E O 1
ATOM 3074 N N . TYR E 1 24 ? 7.409 98.971 -24.374 1.00 62.09 24 TYR E N 1
ATOM 3075 C CA . TYR E 1 24 ? 8.532 98.318 -25.078 1.00 62.22 24 TYR E CA 1
ATOM 3076 C C . TYR E 1 24 ? 8.389 96.798 -25.116 1.00 62.67 24 TYR E C 1
ATOM 3077 O O . TYR E 1 24 ? 8.784 96.165 -26.094 1.00 62.47 24 TYR E O 1
ATOM 3086 N N . ALA E 1 25 ? 7.877 96.218 -24.025 1.00 63.20 25 ALA E N 1
ATOM 3087 C CA . ALA E 1 25 ? 7.568 94.785 -23.955 1.00 63.82 25 ALA E CA 1
ATOM 3088 C C . ALA E 1 25 ? 6.374 94.432 -24.849 1.00 64.27 25 ALA E C 1
ATOM 3089 O O . ALA E 1 25 ? 6.473 93.568 -25.741 1.00 64.42 25 ALA E O 1
ATOM 3091 N N . LYS E 1 26 ? 5.259 95.127 -24.591 1.00 64.56 26 LYS E N 1
ATOM 3092 C CA . LYS E 1 26 ? 4.016 95.016 -25.341 1.00 64.56 26 LYS E CA 1
ATOM 3093 C C . LYS E 1 26 ? 4.324 95.086 -26.821 1.00 64.70 26 LYS E C 1
ATOM 3094 O O . LYS E 1 26 ? 3.798 94.295 -27.601 1.00 64.91 26 LYS E O 1
ATOM 3100 N N . TYR E 1 27 ? 5.201 96.013 -27.195 1.00 64.80 27 TYR E N 1
ATOM 3101 C CA . TYR E 1 27 ? 5.662 96.124 -28.569 1.00 64.97 27 TYR E CA 1
ATOM 3102 C C . TYR E 1 27 ? 6.583 94.969 -28.989 1.00 64.50 27 TYR E C 1
ATOM 3103 O O . TYR E 1 27 ? 6.161 94.090 -29.713 1.00 64.37 27 TYR E O 1
ATOM 3112 N N . LEU E 1 28 ? 7.829 94.964 -28.524 1.00 64.25 28 LEU E N 1
ATOM 3113 C CA . LEU E 1 28 ? 8.818 93.943 -28.921 1.00 63.87 28 LEU E CA 1
ATOM 3114 C C . LEU E 1 28 ? 8.285 92.507 -28.913 1.00 63.63 28 LEU E C 1
ATOM 3115 O O . LEU E 1 28 ? 8.924 91.604 -29.469 1.00 63.81 28 LEU E O 1
ATOM 3120 N N . SER E 1 29 ? 7.126 92.299 -28.285 1.00 63.04 29 SER E N 1
ATOM 3121 C CA . SER E 1 29 ? 6.434 91.018 -28.371 1.00 62.54 29 SER E CA 1
ATOM 3122 C C . SER E 1 29 ? 6.072 90.759 -29.816 1.00 62.87 29 SER E C 1
ATOM 3123 O O . SER E 1 29 ? 6.348 89.678 -30.339 1.00 62.75 29 SER E O 1
ATOM 3126 N N . GLU E 1 30 ? 5.496 91.793 -30.448 1.00 63.09 30 GLU E N 1
ATOM 3127 C CA . GLU E 1 30 ? 4.948 91.776 -31.821 1.00 62.81 30 GLU E CA 1
ATOM 3128 C C . GLU E 1 30 ? 5.933 91.510 -32.957 1.00 62.28 30 GLU E C 1
ATOM 3129 O O . GLU E 1 30 ? 5.500 91.146 -34.033 1.00 62.28 30 GLU E O 1
ATOM 3135 N N . LEU E 1 31 ? 7.231 91.726 -32.745 1.00 61.89 31 LEU E N 1
ATOM 3136 C CA . LEU E 1 31 ? 8.234 91.518 -33.799 1.00 61.69 31 LEU E CA 1
ATOM 3137 C C . LEU E 1 31 ? 8.272 90.123 -34.404 1.00 62.03 31 LEU E C 1
ATOM 3138 O O . LEU E 1 31 ? 7.647 89.199 -33.891 1.00 62.11 31 LEU E O 1
ATOM 3143 N N . ARG E 1 32 ? 9.027 89.979 -35.490 1.00 62.65 32 ARG E N 1
ATOM 3144 C CA . ARG E 1 32 ? 9.058 88.742 -36.283 1.00 63.61 32 ARG E CA 1
ATOM 3145 C C . ARG E 1 32 ? 9.781 87.570 -35.602 1.00 63.49 32 ARG E C 1
ATOM 3146 O O . ARG E 1 32 ? 11.012 87.544 -35.500 1.00 63.84 32 ARG E O 1
ATOM 3154 N N . GLY E 1 33 ? 9.001 86.596 -35.143 1.00 63.39 33 GLY E N 1
ATOM 3155 C CA . GLY E 1 33 ? 9.559 85.343 -34.652 1.00 62.94 33 GLY E CA 1
ATOM 3156 C C . GLY E 1 33 ? 9.759 85.283 -33.154 1.00 62.71 33 GLY E C 1
ATOM 3157 O O . GLY E 1 33 ? 10.231 84.269 -32.644 1.00 62.85 33 GLY E O 1
ATOM 3158 N N . VAL E 1 34 ? 9.403 86.360 -32.453 1.00 62.12 34 VAL E N 1
ATOM 3159 C CA . VAL E 1 34 ? 9.493 86.425 -30.989 1.00 61.63 34 VAL E CA 1
ATOM 3160 C C . VAL E 1 34 ? 8.438 85.537 -30.298 1.00 61.35 34 VAL E C 1
ATOM 3161 O O . VAL E 1 34 ? 7.247 85.757 -30.458 1.00 61.01 34 VAL E O 1
ATOM 3165 N N . GLU E 1 35 ? 8.888 84.537 -29.544 1.00 61.18 35 GLU E N 1
ATOM 3166 C CA . GLU E 1 35 ? 8.011 83.770 -28.665 1.00 61.78 35 GLU E CA 1
ATOM 3167 C C . GLU E 1 35 ? 7.615 84.678 -27.491 1.00 60.75 35 GLU E C 1
ATOM 3168 O O . GLU E 1 35 ? 6.461 85.132 -27.404 1.00 60.96 35 GLU E O 1
ATOM 3174 N N . GLY E 1 36 ? 8.583 84.960 -26.612 1.00 59.91 36 GLY E N 1
ATOM 3175 C CA . GLY E 1 36 ? 8.391 85.856 -25.458 1.00 58.05 36 GLY E CA 1
ATOM 3176 C C . GLY E 1 36 ? 9.416 86.978 -25.394 1.00 56.89 36 GLY E C 1
ATOM 3177 O O . GLY E 1 36 ? 10.487 86.900 -26.032 1.00 56.68 36 GLY E O 1
ATOM 3178 N N . VAL E 1 37 ? 9.074 88.037 -24.657 1.00 55.20 37 VAL E N 1
ATOM 3179 C CA . VAL E 1 37 ? 10.068 89.044 -24.273 1.00 54.17 37 VAL E CA 1
ATOM 3180 C C . VAL E 1 37 ? 9.999 89.381 -22.788 1.00 53.71 37 VAL E C 1
ATOM 3181 O O . VAL E 1 37 ? 8.916 89.531 -22.210 1.00 53.58 37 VAL E O 1
ATOM 3185 N N . ASN E 1 38 ? 11.189 89.495 -22.194 1.00 53.06 38 ASN E N 1
ATOM 3186 C CA . ASN E 1 38 ? 11.378 89.865 -20.801 1.00 51.90 38 ASN E CA 1
ATOM 3187 C C . ASN E 1 38 ? 12.242 91.119 -20.689 1.00 50.98 38 ASN E C 1
ATOM 3188 O O . ASN E 1 38 ? 13.290 91.239 -21.340 1.00 50.47 38 ASN E O 1
ATOM 3193 N N . ILE E 1 39 ? 11.757 92.063 -19.884 1.00 49.82 39 ILE E N 1
ATOM 3194 C CA . ILE E 1 39 ? 12.488 93.272 -19.578 1.00 48.65 39 ILE E CA 1
ATOM 3195 C C . ILE E 1 39 ? 12.561 93.379 -18.077 1.00 48.82 39 ILE E C 1
ATOM 3196 O O . ILE E 1 39 ? 11.548 93.611 -17.433 1.00 49.42 39 ILE E O 1
ATOM 3201 N N . THR E 1 40 ? 13.738 93.229 -17.491 1.00 48.29 40 THR E N 1
ATOM 3202 C CA . THR E 1 40 ? 13.825 93.575 -16.080 1.00 48.10 40 THR E CA 1
ATOM 3203 C C . THR E 1 40 ? 14.448 94.956 -15.897 1.00 48.00 40 THR E C 1
ATOM 3204 O O . THR E 1 40 ? 15.240 95.402 -16.708 1.00 47.02 40 THR E O 1
ATOM 3208 N N . LEU E 1 41 ? 14.024 95.651 -14.857 1.00 49.16 41 LEU E N 1
ATOM 3209 C CA . LEU E 1 41 ? 14.557 96.953 -14.524 1.00 50.84 41 LEU E CA 1
ATOM 3210 C C . LEU E 1 41 ? 15.941 96.783 -13.940 1.00 53.12 41 LEU E C 1
ATOM 3211 O O . LEU E 1 41 ? 16.141 96.022 -12.985 1.00 53.64 41 LEU E O 1
ATOM 3224 N N . GLU E 1 43 ? 18.266 99.805 -13.218 1.00 58.50 43 GLU E N 1
ATOM 3225 C CA . GLU E 1 43 ? 18.599 100.939 -12.352 1.00 59.26 43 GLU E CA 1
ATOM 3226 C C . GLU E 1 43 ? 17.732 102.036 -12.917 1.00 59.08 43 GLU E C 1
ATOM 3227 O O . GLU E 1 43 ? 17.260 101.930 -14.031 1.00 59.28 43 GLU E O 1
ATOM 3233 N N . ILE E 1 44 ? 17.482 103.082 -12.161 1.00 59.56 44 ILE E N 1
ATOM 3234 C CA . ILE E 1 44 ? 16.728 104.184 -12.706 1.00 60.03 44 ILE E CA 1
ATOM 3235 C C . ILE E 1 44 ? 17.267 105.449 -12.113 1.00 60.77 44 ILE E C 1
ATOM 3236 O O . ILE E 1 44 ? 17.241 105.636 -10.911 1.00 60.25 44 ILE E O 1
ATOM 3241 N N . ASP E 1 45 ? 17.835 106.256 -13.008 1.00 62.23 45 ASP E N 1
ATOM 3242 C CA . ASP E 1 45 ? 18.516 107.515 -12.716 1.00 63.40 45 ASP E CA 1
ATOM 3243 C C . ASP E 1 45 ? 17.501 108.632 -12.925 1.00 64.05 45 ASP E C 1
ATOM 3244 O O . ASP E 1 45 ? 16.367 108.361 -13.346 1.00 64.32 45 ASP E O 1
ATOM 3249 N N . LYS E 1 46 ? 17.887 109.874 -12.626 1.00 64.81 46 LYS E N 1
ATOM 3250 C CA . LYS E 1 46 ? 16.927 111.010 -12.610 1.00 65.34 46 LYS E CA 1
ATOM 3251 C C . LYS E 1 46 ? 16.314 111.252 -13.976 1.00 65.08 46 LYS E C 1
ATOM 3252 O O . LYS E 1 46 ? 15.136 111.583 -14.119 1.00 64.91 46 LYS E O 1
ATOM 3258 N N . GLU E 1 47 ? 17.152 111.017 -14.970 1.00 64.89 47 GLU E N 1
ATOM 3259 C CA . GLU E 1 47 ? 17.005 111.561 -16.281 1.00 64.52 47 GLU E CA 1
ATOM 3260 C C . GLU E 1 47 ? 16.664 110.474 -17.253 1.00 63.72 47 GLU E C 1
ATOM 3261 O O . GLU E 1 47 ? 16.359 110.732 -18.411 1.00 63.24 47 GLU E O 1
ATOM 3267 N N . THR E 1 48 ? 16.733 109.243 -16.773 1.00 63.00 48 THR E N 1
ATOM 3268 C CA . THR E 1 48 ? 16.916 108.143 -17.673 1.00 62.43 48 THR E CA 1
ATOM 3269 C C . THR E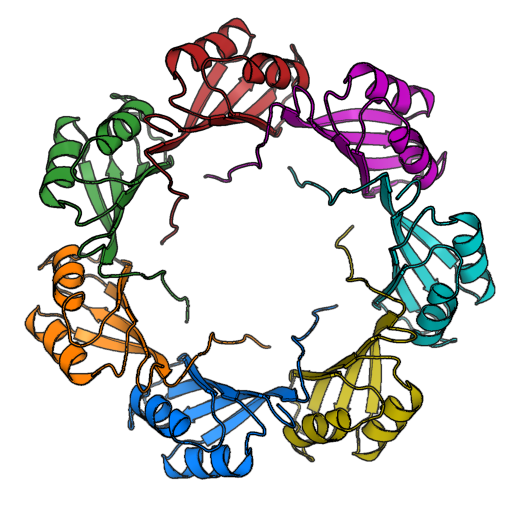 1 48 ? 16.892 106.823 -16.941 1.00 61.15 48 THR E C 1
ATOM 3270 O O . THR E 1 48 ? 16.598 106.789 -15.760 1.00 60.95 48 THR E O 1
ATOM 3274 N N . GLU E 1 49 ? 17.219 105.743 -17.647 1.00 60.01 49 GLU E N 1
ATOM 3275 C CA . GLU E 1 49 ? 16.841 104.403 -17.194 1.00 59.37 49 GLU E CA 1
ATOM 3276 C C . GLU E 1 49 ? 17.544 103.227 -17.890 1.00 58.33 49 GLU E C 1
ATOM 3277 O O . GLU E 1 49 ? 17.468 103.043 -19.109 1.00 58.00 49 GLU E O 1
ATOM 3283 N N . ASN E 1 50 ? 18.198 102.414 -17.082 1.00 57.25 50 ASN E N 1
ATOM 3284 C CA . ASN E 1 50 ? 18.848 101.221 -17.541 1.00 56.84 50 ASN E CA 1
ATOM 3285 C C . ASN E 1 50 ? 17.891 100.005 -17.482 1.00 56.24 50 ASN E C 1
ATOM 3286 O O . ASN E 1 50 ? 17.130 99.842 -16.496 1.00 55.55 50 ASN E O 1
ATOM 3291 N N . ILE E 1 51 ? 17.894 99.172 -18.530 1.00 55.45 51 ILE E N 1
ATOM 3292 C CA . ILE E 1 51 ? 17.136 97.901 -18.484 1.00 55.44 51 ILE E CA 1
ATOM 3293 C C . ILE E 1 51 ? 17.769 96.726 -19.218 1.00 55.50 51 ILE E C 1
ATOM 3294 O O . ILE E 1 51 ? 18.410 96.913 -20.248 1.00 56.35 51 ILE E O 1
ATOM 3299 N N . LYS E 1 52 ? 17.575 95.519 -18.697 1.00 54.93 52 LYS E N 1
ATOM 3300 C CA . LYS E 1 52 ? 18.021 94.327 -19.384 1.00 54.71 52 LYS E CA 1
ATOM 3301 C C . LYS E 1 52 ? 16.833 93.892 -20.168 1.00 55.11 52 LYS E C 1
ATOM 3302 O O . LYS E 1 52 ? 15.706 94.146 -19.767 1.00 55.50 52 LYS E O 1
ATOM 3308 N N . VAL E 1 53 ? 17.079 93.225 -21.284 1.00 55.44 53 VAL E N 1
ATOM 3309 C CA . VAL E 1 53 ? 16.028 92.893 -22.232 1.00 55.58 53 VAL E CA 1
ATOM 3310 C C . VAL E 1 53 ? 16.320 91.517 -22.832 1.00 56.49 53 VAL E C 1
ATOM 3311 O O . VAL E 1 53 ? 17.209 91.340 -23.679 1.00 56.67 53 VAL E O 1
ATOM 3315 N N . THR E 1 54 ? 15.593 90.528 -22.342 1.00 57.36 54 THR E N 1
ATOM 3316 C CA . THR E 1 54 ? 15.767 89.186 -22.832 1.00 58.14 54 THR E CA 1
ATOM 3317 C C . THR E 1 54 ? 14.698 88.983 -23.856 1.00 58.93 54 THR E C 1
ATOM 3318 O O . THR E 1 54 ? 13.512 89.205 -23.593 1.00 59.02 54 THR E O 1
ATOM 3322 N N . ILE E 1 55 ? 15.136 88.577 -25.038 1.00 59.74 55 ILE E N 1
ATOM 3323 C CA . ILE E 1 55 ? 14.219 88.201 -26.086 1.00 60.21 55 ILE E CA 1
ATOM 3324 C C . ILE E 1 55 ? 14.592 86.837 -26.653 1.00 60.84 55 ILE E C 1
ATOM 3325 O O . ILE E 1 55 ? 15.767 86.539 -26.921 1.00 60.61 55 ILE E O 1
ATOM 3330 N N . GLN E 1 56 ? 13.552 86.013 -26.757 1.00 61.70 56 GLN E N 1
ATOM 3331 C CA . GLN E 1 56 ? 13.622 84.636 -27.171 1.00 62.28 56 GLN E CA 1
ATOM 3332 C C . GLN E 1 56 ? 12.641 84.529 -28.302 1.00 62.84 56 GLN E C 1
ATOM 3333 O O . GLN E 1 56 ? 11.603 85.190 -28.256 1.00 63.07 56 GLN E O 1
ATOM 3339 N N . GLY E 1 57 ? 12.971 83.711 -29.307 1.00 63.66 57 GLY E N 1
ATOM 3340 C CA . GLY E 1 57 ? 12.068 83.378 -30.437 1.00 64.15 57 GLY E CA 1
ATOM 3341 C C . GLY E 1 57 ? 12.690 82.452 -31.488 1.00 64.52 57 GLY E C 1
ATOM 3342 O O . GLY E 1 57 ? 13.698 81.793 -31.233 1.00 64.32 57 GLY E O 1
ATOM 3343 N N . ASN E 1 58 ? 12.101 82.372 -32.675 1.00 64.96 58 ASN E N 1
ATOM 3344 C CA . ASN E 1 58 ? 12.803 81.685 -33.741 1.00 65.76 58 ASN E CA 1
ATOM 3345 C C . ASN E 1 58 ? 13.260 82.619 -34.821 1.00 66.23 58 ASN E C 1
ATOM 3346 O O . ASN E 1 58 ? 12.545 83.537 -35.226 1.00 66.05 58 ASN E O 1
ATOM 3351 N N . ASP E 1 59 ? 14.477 82.355 -35.277 1.00 67.21 59 ASP E N 1
ATOM 3352 C CA . ASP E 1 59 ? 15.160 83.186 -36.241 1.00 68.51 59 ASP E CA 1
ATOM 3353 C C . ASP E 1 59 ? 14.749 84.654 -36.163 1.00 68.84 59 ASP E C 1
ATOM 3354 O O . ASP E 1 59 ? 14.243 85.233 -37.121 1.00 68.98 59 ASP E O 1
ATOM 3359 N N . LEU E 1 60 ? 14.965 85.234 -34.990 1.00 69.48 60 LEU E N 1
ATOM 3360 C CA . LEU E 1 60 ? 14.795 86.653 -34.766 1.00 69.82 60 LEU E CA 1
ATOM 3361 C C . LEU E 1 60 ? 15.805 87.364 -35.642 1.00 69.81 60 LEU E C 1
ATOM 3362 O O . LEU E 1 60 ? 16.955 86.938 -35.757 1.00 69.35 60 LEU E O 1
ATOM 3367 N N . ASP E 1 61 ? 15.367 88.440 -36.270 1.00 70.05 61 ASP E N 1
ATOM 3368 C CA . ASP E 1 61 ? 16.262 89.216 -37.088 1.00 70.58 61 ASP E CA 1
ATOM 3369 C C . ASP E 1 61 ? 16.849 90.286 -36.198 1.00 70.32 61 ASP E C 1
ATOM 3370 O O . ASP E 1 61 ? 16.120 91.115 -35.652 1.00 70.28 61 ASP E O 1
ATOM 3375 N N . PHE E 1 62 ? 18.171 90.271 -36.064 1.00 70.35 62 PHE E N 1
ATOM 3376 C CA . PHE E 1 62 ? 18.860 91.136 -35.090 1.00 70.34 62 PHE E CA 1
ATOM 3377 C C . PHE E 1 62 ? 18.645 92.622 -35.323 1.00 69.88 62 PHE E C 1
ATOM 3378 O O . PHE E 1 62 ? 18.759 93.417 -34.403 1.00 69.05 62 PHE E O 1
ATOM 3386 N N . ASP E 1 63 ? 18.295 92.971 -36.556 1.00 70.06 63 ASP E N 1
ATOM 3387 C CA . ASP E 1 63 ? 18.245 94.360 -36.982 1.00 70.23 63 ASP E CA 1
ATOM 3388 C C . ASP E 1 63 ? 16.871 94.991 -36.822 1.00 69.94 63 ASP E C 1
ATOM 3389 O O . ASP E 1 63 ? 16.747 96.173 -36.457 1.00 69.76 63 ASP E O 1
ATOM 3394 N N . GLU E 1 64 ? 15.844 94.190 -37.074 1.00 69.51 64 GLU E N 1
ATOM 3395 C CA . GLU E 1 64 ? 14.491 94.603 -36.767 1.00 69.31 64 GLU E CA 1
ATOM 3396 C C . GLU E 1 64 ? 14.461 95.032 -35.301 1.00 68.27 64 GLU E C 1
ATOM 3397 O O . GLU E 1 64 ? 14.090 96.171 -34.969 1.00 68.14 64 GLU E O 1
ATOM 3403 N N . ILE E 1 65 ? 14.889 94.111 -34.444 1.00 66.80 65 ILE E N 1
ATOM 3404 C CA . ILE E 1 65 ? 14.805 94.280 -33.006 1.00 65.96 65 ILE E CA 1
ATOM 3405 C C . ILE E 1 65 ? 15.424 95.598 -32.563 1.00 64.93 65 ILE E C 1
ATOM 3406 O O . ILE E 1 65 ? 14.775 96.405 -31.885 1.00 64.51 65 ILE E O 1
ATOM 3411 N N . THR E 1 66 ? 16.679 95.795 -32.972 1.00 63.68 66 THR E N 1
ATOM 3412 C CA . THR E 1 66 ? 17.469 96.960 -32.589 1.00 62.44 66 THR E CA 1
ATOM 3413 C C . THR E 1 66 ? 16.868 98.275 -33.084 1.00 61.91 66 THR E C 1
ATOM 3414 O O . THR E 1 66 ? 16.781 99.252 -32.321 1.00 61.11 66 THR E O 1
ATOM 3418 N N . ARG E 1 67 ? 16.459 98.273 -34.359 1.00 61.37 67 ARG E N 1
ATOM 3419 C CA . ARG E 1 67 ? 15.706 99.364 -34.965 1.00 60.63 67 ARG E CA 1
ATOM 3420 C C . ARG E 1 67 ? 14.462 99.682 -34.136 1.00 60.37 67 ARG E C 1
ATOM 3421 O O . ARG E 1 67 ? 14.238 100.841 -33.746 1.00 59.96 67 ARG E O 1
ATOM 3429 N N . ALA E 1 68 ? 13.671 98.638 -33.863 1.00 60.13 68 ALA E N 1
ATOM 3430 C CA . ALA E 1 68 ? 12.544 98.711 -32.928 1.00 59.89 68 ALA E CA 1
ATOM 3431 C C . ALA E 1 68 ? 12.893 99.502 -31.663 1.00 59.87 68 ALA E C 1
ATOM 3432 O O . ALA E 1 68 ? 12.209 100.472 -31.320 1.00 59.89 68 ALA E O 1
ATOM 3434 N N . ILE E 1 69 ? 13.964 99.119 -30.978 1.00 59.78 69 ILE E N 1
ATOM 3435 C CA . ILE E 1 69 ? 14.254 99.783 -29.710 1.00 59.81 69 ILE E CA 1
ATOM 3436 C C . ILE E 1 69 ? 14.649 101.234 -29.910 1.00 60.23 69 ILE E C 1
ATOM 3437 O O . ILE E 1 69 ? 14.294 102.095 -29.090 1.00 59.93 69 ILE E O 1
ATOM 3442 N N . GLU E 1 70 ? 15.365 101.495 -31.010 1.00 60.76 70 GLU E N 1
ATOM 3443 C CA . GLU E 1 70 ? 15.866 102.839 -31.324 1.00 60.97 70 GLU E CA 1
ATOM 3444 C C . GLU E 1 70 ? 14.688 103.747 -31.569 1.00 61.03 70 GLU E C 1
ATOM 3445 O O . GLU E 1 70 ? 14.591 104.815 -30.960 1.00 60.80 70 GLU E O 1
ATOM 3451 N N . SER E 1 71 ? 13.762 103.271 -32.403 1.00 61.34 71 SER E N 1
ATOM 3452 C CA . SER E 1 71 ? 12.569 104.032 -32.789 1.00 61.83 71 SER E CA 1
ATOM 3453 C C . SER E 1 71 ? 11.679 104.361 -31.588 1.00 62.17 71 SER E C 1
ATOM 3454 O O . SER E 1 71 ? 10.703 105.111 -31.682 1.00 62.08 71 SER E O 1
ATOM 3457 N N . TYR E 1 72 ? 12.043 103.797 -30.451 1.00 62.93 72 TYR E N 1
ATOM 3458 C CA . TYR E 1 72 ? 11.345 104.062 -29.208 1.00 63.50 72 TYR E CA 1
ATOM 3459 C C . TYR E 1 72 ? 12.128 104.991 -28.293 1.00 62.75 72 TYR E C 1
ATOM 3460 O O . TYR E 1 72 ? 11.585 105.481 -27.286 1.00 62.28 72 TYR E O 1
ATOM 3469 N N . GLY E 1 73 ? 13.405 105.189 -28.637 1.00 61.88 73 GLY E N 1
ATOM 3470 C CA . GLY E 1 73 ? 14.258 106.173 -27.977 1.00 60.68 73 GLY E CA 1
ATOM 3471 C C . GLY E 1 73 ? 15.140 105.638 -26.869 1.00 59.61 73 GLY E C 1
ATOM 3472 O O . GLY E 1 73 ? 15.307 106.275 -25.839 1.00 59.63 73 GLY E O 1
ATOM 3473 N N . GLY E 1 74 ? 15.709 104.466 -27.068 1.00 58.63 74 GLY E N 1
ATOM 3474 C CA . GLY E 1 74 ? 16.687 103.964 -26.126 1.00 57.80 74 GLY E CA 1
ATOM 3475 C C . GLY E 1 74 ? 17.793 103.396 -26.968 1.00 57.38 74 GLY E C 1
ATOM 3476 O O . GLY E 1 74 ? 17.531 103.008 -28.111 1.00 57.91 74 GLY E O 1
ATOM 3477 N N . SER E 1 75 ? 19.018 103.336 -26.443 1.00 56.29 75 SER E N 1
ATOM 3478 C CA . SER E 1 75 ? 20.105 102.775 -27.244 1.00 55.47 75 SER E CA 1
ATOM 3479 C C . SER E 1 75 ? 20.756 101.542 -26.631 1.00 54.83 75 SER E C 1
ATOM 3480 O O . SER E 1 75 ? 20.897 101.445 -25.426 1.00 55.30 75 SER E O 1
ATOM 3483 N N . ILE E 1 76 ? 21.155 100.613 -27.488 1.00 53.87 76 ILE E N 1
ATOM 3484 C CA . ILE E 1 76 ? 21.794 99.385 -27.090 1.00 53.06 76 ILE E CA 1
ATOM 3485 C C . ILE E 1 76 ? 23.231 99.620 -26.570 1.00 54.00 76 ILE E C 1
ATOM 3486 O O . ILE E 1 76 ? 24.182 99.583 -27.356 1.00 54.42 76 ILE E O 1
ATOM 3491 N N . HIS E 1 77 ? 23.401 99.836 -25.256 1.00 54.18 77 HIS E N 1
ATOM 3492 C CA . HIS E 1 77 ? 24.745 99.795 -24.642 1.00 54.15 77 HIS E CA 1
ATOM 3493 C C . HIS E 1 77 ? 25.561 98.525 -24.888 1.00 53.73 77 HIS E C 1
ATOM 3494 O O . HIS E 1 77 ? 26.758 98.607 -25.028 1.00 53.91 77 HIS E O 1
ATOM 3501 N N . SER E 1 78 ? 24.945 97.352 -24.906 1.00 53.96 78 SER E N 1
ATOM 3502 C CA . SER E 1 78 ? 25.682 96.141 -25.301 1.00 54.39 78 SER E CA 1
ATOM 3503 C C . SER E 1 78 ? 24.860 94.879 -25.382 1.00 53.60 78 SER E C 1
ATOM 3504 O O . SER E 1 78 ? 23.821 94.761 -24.750 1.00 53.34 78 SER E O 1
ATOM 3507 N N . VAL E 1 79 ? 25.390 93.931 -26.142 1.00 53.39 79 VAL E N 1
ATOM 3508 C CA . VAL E 1 79 ? 24.772 92.637 -26.370 1.00 53.49 79 VAL E CA 1
ATOM 3509 C C . VAL E 1 79 ? 25.477 91.632 -25.461 1.00 53.89 79 VAL E C 1
ATOM 3510 O O . VAL E 1 79 ? 26.647 91.276 -25.651 1.00 53.50 79 VAL E O 1
ATOM 3514 N N . ASP E 1 80 ? 24.742 91.204 -24.449 1.00 54.56 80 ASP E N 1
ATOM 3515 C CA . ASP E 1 80 ? 25.328 90.553 -23.313 1.00 55.41 80 ASP E CA 1
ATOM 3516 C C . ASP E 1 80 ? 25.408 89.101 -23.603 1.00 55.67 80 ASP E C 1
ATOM 3517 O O . ASP E 1 80 ? 26.294 88.408 -23.090 1.00 55.87 80 ASP E O 1
ATOM 3522 N N . GLU E 1 81 ? 24.476 88.638 -24.433 1.00 55.95 81 GLU E N 1
ATOM 3523 C CA . GLU E 1 81 ? 24.342 87.221 -24.695 1.00 56.55 81 GLU E CA 1
ATOM 3524 C C . GLU E 1 81 ? 23.384 86.970 -25.811 1.00 56.81 81 GLU E C 1
ATOM 3525 O O . GLU E 1 81 ? 22.368 87.663 -25.968 1.00 56.98 81 GLU E O 1
ATOM 3531 N N . VAL E 1 82 ? 23.711 85.903 -26.532 1.00 56.97 82 VAL E N 1
ATOM 3532 C CA . VAL E 1 82 ? 23.068 85.487 -27.746 1.00 56.44 82 VAL E CA 1
ATOM 3533 C C . VAL E 1 82 ? 23.070 83.951 -27.779 1.00 56.46 82 VAL E C 1
ATOM 3534 O O . VAL E 1 82 ? 24.088 83.288 -27.509 1.00 55.79 82 VAL E O 1
ATOM 3538 N N . VAL E 1 83 ? 21.905 83.389 -28.065 1.00 56.93 83 VAL E N 1
ATOM 3539 C CA . VAL E 1 83 ? 21.801 81.954 -28.309 1.00 57.67 83 VAL E CA 1
ATOM 3540 C C . VAL E 1 83 ? 21.269 81.703 -29.709 1.00 58.09 83 VAL E C 1
ATOM 3541 O O . VAL E 1 83 ? 20.226 82.239 -30.118 1.00 57.85 83 VAL E O 1
ATOM 3545 N N . ALA E 1 84 ? 22.017 80.875 -30.423 1.00 58.49 84 ALA E N 1
ATOM 3546 C CA . ALA E 1 84 ? 21.772 80.627 -31.817 1.00 59.00 84 ALA E CA 1
ATOM 3547 C C . ALA E 1 84 ? 21.903 79.157 -32.038 1.00 59.15 84 ALA E C 1
ATOM 3548 O O . ALA E 1 84 ? 22.649 78.481 -31.316 1.00 59.51 84 ALA E O 1
ATOM 3550 N N . GLY E 1 85 ? 21.178 78.661 -33.037 1.00 59.30 85 GLY E N 1
ATOM 3551 C CA . GLY E 1 85 ? 21.100 77.219 -33.294 1.00 59.26 85 GLY E CA 1
ATOM 3552 C C . GLY E 1 85 ? 19.724 76.612 -33.046 1.00 59.18 85 GLY E C 1
ATOM 3553 O O . GLY E 1 85 ? 18.717 77.313 -32.884 1.00 58.91 85 GLY E O 1
ATOM 3554 N N . ARG E 1 86 ? 19.709 75.291 -32.999 1.00 59.28 86 ARG E N 1
ATOM 3555 C CA . ARG E 1 86 ? 18.501 74.493 -33.069 1.00 59.63 86 ARG E CA 1
ATOM 3556 C C . ARG E 1 86 ? 17.902 74.445 -31.694 1.00 60.40 86 ARG E C 1
ATOM 3557 O O . ARG E 1 86 ? 16.685 74.440 -31.536 1.00 60.76 86 ARG E O 1
ATOM 3565 N N . THR E 1 87 ? 18.793 74.442 -30.701 1.00 61.29 87 THR E N 1
ATOM 3566 C CA . THR E 1 87 ? 18.503 74.062 -29.312 1.00 61.48 87 THR E CA 1
ATOM 3567 C C . THR E 1 87 ? 19.161 75.033 -28.294 1.00 61.66 87 THR E C 1
ATOM 3568 O O . THR E 1 87 ? 20.332 75.357 -28.432 1.00 61.72 87 THR E O 1
ATOM 3580 N N . VAL E 1 89 ? 21.246 76.440 -25.927 1.00 59.77 89 VAL E N 1
ATOM 3581 C CA . VAL E 1 89 ? 22.431 76.170 -25.156 1.00 58.48 89 VAL E CA 1
ATOM 3582 C C . VAL E 1 89 ? 22.523 77.241 -24.092 1.00 58.26 89 VAL E C 1
ATOM 3583 O O . VAL E 1 89 ? 22.369 78.429 -24.372 1.00 57.71 89 VAL E O 1
ATOM 3587 N N . GLU E 1 90 ? 22.740 76.783 -22.865 1.00 57.93 90 GLU E N 1
ATOM 3588 C CA . GLU E 1 90 ? 22.874 77.627 -21.705 1.00 57.10 90 GLU E CA 1
ATOM 3589 C C . GLU E 1 90 ? 24.344 77.743 -21.417 1.00 57.55 90 GLU E C 1
ATOM 3590 O O . GLU E 1 90 ? 25.115 76.911 -21.882 1.00 57.65 90 GLU E O 1
ATOM 3596 N N . GLU E 1 91 ? 24.738 78.781 -20.681 1.00 57.97 91 GLU E N 1
ATOM 3597 C CA . GLU E 1 91 ? 26.156 79.075 -20.437 1.00 58.27 91 GLU E CA 1
ATOM 3598 C C . GLU E 1 91 ? 26.789 78.102 -19.452 1.00 58.61 91 GLU E C 1
ATOM 3599 O O . GLU E 1 91 ? 26.289 77.934 -18.335 1.00 58.73 91 GLU E O 1
ATOM 3605 N N . VAL E 1 92 ? 27.890 77.462 -19.826 1.00 59.13 92 VAL E N 1
ATOM 3606 C CA . VAL E 1 92 ? 28.527 76.607 -18.819 1.00 60.21 92 VAL E CA 1
ATOM 3607 C C . VAL E 1 92 ? 29.613 77.320 -18.015 1.00 61.18 92 VAL E C 1
ATOM 3608 O O . VAL E 1 92 ? 30.573 77.856 -18.586 1.00 61.66 92 VAL E O 1
ATOM 3612 N N . THR E 1 93 ? 29.444 77.345 -16.691 1.00 61.90 93 THR E N 1
ATOM 3613 C CA . THR E 1 93 ? 30.400 78.044 -15.826 1.00 62.55 93 THR E CA 1
ATOM 3614 C C . THR E 1 93 ? 31.605 77.173 -15.464 1.00 62.94 93 THR E C 1
ATOM 3615 O O . THR E 1 93 ? 31.494 75.951 -15.291 1.00 62.65 93 THR E O 1
ATOM 3619 N N . THR E 1 94 ? 32.739 77.852 -15.323 1.00 63.63 94 THR E N 1
ATOM 3620 C CA . THR E 1 94 ? 34.079 77.268 -15.307 1.00 64.45 94 THR E CA 1
ATOM 3621 C C . THR E 1 94 ? 34.998 78.241 -14.520 1.00 64.61 94 THR E C 1
ATOM 3622 O O . THR E 1 94 ? 34.628 79.405 -14.345 1.00 64.90 94 THR E O 1
ATOM 3626 N N . PRO E 1 95 ? 36.156 77.814 -14.009 1.00 64.72 95 PRO E N 1
ATOM 3627 C CA . PRO E 1 95 ? 37.142 78.795 -13.526 1.00 64.95 95 PRO E CA 1
ATOM 3628 C C . PRO E 1 95 ? 37.704 79.694 -14.654 1.00 65.20 95 PRO E C 1
ATOM 3629 O O . PRO E 1 95 ? 38.681 79.363 -15.346 1.00 65.17 95 PRO E O 1
ATOM 3633 N N . ALA F 1 3 ? -2.546 83.697 -24.689 1.00 51.50 3 ALA F N 1
ATOM 3634 C CA . ALA F 1 3 ? -1.093 83.938 -24.518 1.00 51.35 3 ALA F CA 1
ATOM 3635 C C . ALA F 1 3 ? -0.616 85.044 -25.495 1.00 51.32 3 ALA F C 1
ATOM 3636 O O . ALA F 1 3 ? 0.080 84.786 -26.487 1.00 51.59 3 ALA F O 1
ATOM 3638 N N . LYS F 1 4 ? -1.038 86.273 -25.222 1.00 50.79 4 LYS F N 1
ATOM 3639 C CA . LYS F 1 4 ? -0.526 87.431 -25.920 1.00 50.66 4 LYS F CA 1
ATOM 3640 C C . LYS F 1 4 ? -0.562 88.650 -25.004 1.00 50.93 4 LYS F C 1
ATOM 3641 O O . LYS F 1 4 ? -1.390 88.732 -24.071 1.00 50.89 4 LYS F O 1
ATOM 3647 N N . GLY F 1 5 ? 0.362 89.579 -25.285 1.00 50.72 5 GLY F N 1
ATOM 3648 C CA . GLY F 1 5 ? 0.482 90.835 -24.570 1.00 49.78 5 GLY F CA 1
ATOM 3649 C C . GLY F 1 5 ? 1.157 90.572 -23.258 1.00 49.45 5 GLY F C 1
ATOM 3650 O O . GLY F 1 5 ? 1.862 89.554 -23.098 1.00 49.02 5 GLY F O 1
ATOM 3651 N N . LEU F 1 6 ? 0.917 91.489 -22.319 1.00 49.00 6 LEU F N 1
ATOM 3652 C CA . LEU F 1 6 ? 1.463 91.408 -20.954 1.00 48.48 6 LEU F CA 1
ATOM 3653 C C . LEU F 1 6 ? 1.079 90.131 -20.198 1.00 47.97 6 LEU F C 1
ATOM 3654 O O . LEU F 1 6 ? -0.077 89.956 -19.824 1.00 47.91 6 LEU F O 1
ATOM 3659 N N . ILE F 1 7 ? 2.045 89.249 -19.961 1.00 47.29 7 ILE F N 1
ATOM 3660 C CA . ILE F 1 7 ? 1.759 88.073 -19.154 1.00 47.05 7 ILE F CA 1
ATOM 3661 C C . ILE F 1 7 ? 2.421 88.013 -17.764 1.00 47.49 7 ILE F C 1
ATOM 3662 O O . ILE F 1 7 ? 2.456 86.950 -17.151 1.00 48.47 7 ILE F O 1
ATOM 3667 N N . ARG F 1 8 ? 2.932 89.137 -17.260 1.00 47.18 8 ARG F N 1
ATOM 3668 C CA . ARG F 1 8 ? 3.622 89.191 -15.952 1.00 46.43 8 ARG F CA 1
ATOM 3669 C C . ARG F 1 8 ? 4.115 90.600 -15.700 1.00 45.71 8 ARG F C 1
ATOM 3670 O O . ARG F 1 8 ? 4.838 91.168 -16.519 1.00 46.10 8 ARG F O 1
ATOM 3678 N N . ILE F 1 9 ? 3.727 91.162 -14.572 1.00 44.75 9 ILE F N 1
ATOM 3679 C CA . ILE F 1 9 ? 4.140 92.496 -14.242 1.00 44.46 9 ILE F CA 1
ATOM 3680 C C . ILE F 1 9 ? 4.486 92.545 -12.786 1.00 44.87 9 ILE F C 1
ATOM 3681 O O . ILE F 1 9 ? 3.625 92.284 -11.929 1.00 44.91 9 ILE F O 1
ATOM 3686 N N . VAL F 1 10 ? 5.733 92.918 -12.504 1.00 44.70 10 VAL F N 1
ATOM 3687 C CA . VAL F 1 10 ? 6.177 93.116 -11.133 1.00 45.03 10 VAL F CA 1
ATOM 3688 C C . VAL F 1 10 ? 6.287 94.587 -10.793 1.00 45.03 10 VAL F C 1
ATOM 3689 O O . VAL F 1 10 ? 7.180 95.257 -11.293 1.00 45.28 10 VAL F O 1
ATOM 3693 N N . LEU F 1 11 ? 5.407 95.101 -9.950 1.00 45.11 11 LEU F N 1
ATOM 3694 C CA . LEU F 1 11 ? 5.575 96.497 -9.554 1.00 46.45 11 LEU F CA 1
ATOM 3695 C C . LEU F 1 11 ? 5.863 96.727 -8.071 1.00 46.55 11 LEU F C 1
ATOM 3696 O O . LEU F 1 11 ? 5.295 96.060 -7.232 1.00 47.24 11 LEU F O 1
ATOM 3701 N N . ASP F 1 12 ? 6.765 97.648 -7.751 1.00 46.73 12 ASP F N 1
ATOM 3702 C CA . ASP F 1 12 ? 7.033 97.961 -6.351 1.00 47.40 12 ASP F CA 1
ATOM 3703 C C . ASP F 1 12 ? 6.281 99.209 -5.904 1.00 47.19 12 ASP F C 1
ATOM 3704 O O . ASP F 1 12 ? 6.370 100.272 -6.532 1.00 46.36 12 ASP F O 1
ATOM 3709 N N . ILE F 1 13 ? 5.529 99.062 -4.819 1.00 47.25 13 ILE F N 1
ATOM 3710 C CA . ILE F 1 13 ? 4.613 100.096 -4.456 1.00 48.17 13 ILE F CA 1
ATOM 3711 C C . ILE F 1 13 ? 4.392 100.315 -2.976 1.00 48.41 13 ILE F C 1
ATOM 3712 O O . ILE F 1 13 ? 4.447 99.417 -2.171 1.00 48.10 13 ILE F O 1
ATOM 3717 N N . LEU F 1 14 ? 4.142 101.572 -2.658 1.00 49.58 14 LEU F N 1
ATOM 3718 C CA . LEU F 1 14 ? 3.992 102.048 -1.316 1.00 50.33 14 LEU F CA 1
ATOM 3719 C C . LEU F 1 14 ? 2.518 102.176 -1.081 1.00 51.06 14 LEU F C 1
ATOM 3720 O O . LEU F 1 14 ? 1.812 102.779 -1.892 1.00 51.68 14 LEU F O 1
ATOM 3725 N N . LYS F 1 15 ? 2.049 101.609 0.019 1.00 51.48 15 LYS F N 1
ATOM 3726 C CA . LYS F 1 15 ? 0.654 101.714 0.385 1.00 51.87 15 LYS F CA 1
ATOM 3727 C C . LYS F 1 15 ? 0.595 102.039 1.858 1.00 53.09 15 LYS F C 1
ATOM 3728 O O . LYS F 1 15 ? 1.483 101.639 2.627 1.00 53.31 15 LYS F O 1
ATOM 3734 N N . PRO F 1 16 ? -0.428 102.786 2.262 1.00 53.96 16 PRO F N 1
ATOM 3735 C CA . PRO F 1 16 ? -0.684 102.981 3.687 1.00 54.36 16 PRO F CA 1
ATOM 3736 C C . PRO F 1 16 ? -0.934 101.603 4.264 1.00 54.56 16 PRO F C 1
ATOM 3737 O O . PRO F 1 16 ? -1.387 100.724 3.533 1.00 54.07 16 PRO F O 1
ATOM 3741 N N . HIS F 1 17 ? -0.626 101.416 5.544 1.00 55.23 17 HIS F N 1
ATOM 3742 C CA . HIS F 1 17 ? -0.931 100.166 6.259 1.00 56.15 17 HIS F CA 1
ATOM 3743 C C . HIS F 1 17 ? -2.228 99.482 5.816 1.00 56.44 17 HIS F C 1
ATOM 3744 O O . HIS F 1 17 ? -2.223 98.329 5.386 1.00 56.60 17 HIS F O 1
ATOM 3751 N N . GLU F 1 18 ? -3.330 100.209 5.908 1.00 57.12 18 GLU F N 1
ATOM 3752 C CA . GLU F 1 18 ? -4.625 99.710 5.498 1.00 57.95 18 GLU F CA 1
ATOM 3753 C C . GLU F 1 18 ? -4.884 100.103 4.028 1.00 58.37 18 GLU F C 1
ATOM 3754 O O . GLU F 1 18 ? -4.329 101.104 3.561 1.00 58.89 18 GLU F O 1
ATOM 3760 N N . PRO F 1 19 ? -5.669 99.316 3.273 1.00 58.52 19 PRO F N 1
ATOM 3761 C CA . PRO F 1 19 ? -6.123 97.980 3.685 1.00 58.37 19 PRO F CA 1
ATOM 3762 C C . PRO F 1 19 ? -4.990 96.960 3.739 1.00 58.40 19 PRO F C 1
ATOM 3763 O O . PRO F 1 19 ? -3.975 97.081 3.035 1.00 58.62 19 PRO F O 1
ATOM 3767 N N . ILE F 1 20 ? -5.188 95.981 4.608 1.00 57.99 20 ILE F N 1
ATOM 3768 C CA . ILE F 1 20 ? -4.258 94.928 4.854 1.00 57.38 20 ILE F CA 1
ATOM 3769 C C . ILE F 1 20 ? -3.894 94.265 3.521 1.00 57.11 20 ILE F C 1
ATOM 3770 O O . ILE F 1 20 ? -4.487 94.540 2.473 1.00 56.38 20 ILE F O 1
ATOM 3775 N N . ILE F 1 21 ? -2.873 93.428 3.556 1.00 57.52 21 ILE F N 1
ATOM 3776 C CA . ILE F 1 21 ? -2.214 92.994 2.325 1.00 57.66 21 ILE F CA 1
ATOM 3777 C C . ILE F 1 21 ? -2.942 91.912 1.487 1.00 58.29 21 ILE F C 1
ATOM 3778 O O . ILE F 1 21 ? -2.861 91.944 0.261 1.00 58.02 21 ILE F O 1
ATOM 3783 N N . PRO F 1 22 ? -3.672 90.981 2.124 1.00 58.97 22 PRO F N 1
ATOM 3784 C CA . PRO F 1 22 ? -4.473 90.007 1.380 1.00 59.74 22 PRO F CA 1
ATOM 3785 C C . PRO F 1 22 ? -5.805 90.565 0.858 1.00 60.87 22 PRO F C 1
ATOM 3786 O O . PRO F 1 22 ? -6.618 89.805 0.305 1.00 61.36 22 PRO F O 1
ATOM 3790 N N . GLU F 1 23 ? -6.035 91.865 1.037 1.00 61.49 23 GLU F N 1
ATOM 3791 C CA . GLU F 1 23 ? -7.187 92.516 0.427 1.00 62.22 23 GLU F CA 1
ATOM 3792 C C . GLU F 1 23 ? -6.931 92.703 -1.041 1.00 62.39 23 GLU F C 1
ATOM 3793 O O . GLU F 1 23 ? -7.746 92.292 -1.882 1.00 62.04 23 GLU F O 1
ATOM 3799 N N . TYR F 1 24 ? -5.798 93.371 -1.312 1.00 62.60 24 TYR F N 1
ATOM 3800 C CA . TYR F 1 24 ? -5.286 93.631 -2.655 1.00 62.75 24 TYR F CA 1
ATOM 3801 C C . TYR F 1 24 ? -5.216 92.324 -3.384 1.00 63.10 24 TYR F C 1
ATOM 3802 O O . TYR F 1 24 ? -5.626 92.215 -4.542 1.00 63.39 24 TYR F O 1
ATOM 3811 N N . ALA F 1 25 ? -4.667 91.337 -2.695 1.00 63.18 25 ALA F N 1
ATOM 3812 C CA . ALA F 1 25 ? -4.445 90.063 -3.295 1.00 63.87 25 ALA F CA 1
ATOM 3813 C C . ALA F 1 25 ? -5.761 89.597 -3.854 1.00 64.32 25 ALA F C 1
ATOM 3814 O O . ALA F 1 25 ? -5.870 89.290 -5.046 1.00 64.14 25 ALA F O 1
ATOM 3816 N N . LYS F 1 26 ? -6.758 89.591 -2.969 1.00 65.21 26 LYS F N 1
ATOM 3817 C CA . LYS F 1 26 ? -8.129 89.217 -3.272 1.00 65.95 26 LYS F CA 1
ATOM 3818 C C . LYS F 1 26 ? -8.589 90.035 -4.451 1.00 65.93 26 LYS F C 1
ATOM 3819 O O . LYS F 1 26 ? -8.846 89.514 -5.525 1.00 65.83 26 LYS F O 1
ATOM 3825 N N . TYR F 1 27 ? -8.643 91.336 -4.240 1.00 66.25 27 TYR F N 1
ATOM 3826 C CA . TYR F 1 27 ? -9.124 92.259 -5.237 1.00 67.00 27 TYR F CA 1
ATOM 3827 C C . TYR F 1 27 ? -8.492 92.081 -6.630 1.00 66.63 27 TYR F C 1
ATOM 3828 O O . TYR F 1 27 ? -9.197 91.945 -7.634 1.00 66.43 27 TYR F O 1
ATOM 3837 N N . LEU F 1 28 ? -7.165 92.094 -6.677 1.00 66.37 28 LEU F N 1
ATOM 3838 C CA . LEU F 1 28 ? -6.435 92.140 -7.939 1.00 66.10 28 LEU F CA 1
ATOM 3839 C C . LEU F 1 28 ? -6.607 90.854 -8.715 1.00 66.38 28 LEU F C 1
ATOM 3840 O O . LEU F 1 28 ? -6.595 90.853 -9.952 1.00 66.43 28 LEU F O 1
ATOM 3845 N N . SER F 1 29 ? -6.788 89.763 -7.981 1.00 66.57 29 SER F N 1
ATOM 3846 C CA . SER F 1 29 ? -7.096 88.488 -8.601 1.00 67.02 29 SER F CA 1
ATOM 3847 C C . SER F 1 29 ? -8.357 88.586 -9.456 1.00 67.27 29 SER F C 1
ATOM 3848 O O . SER F 1 29 ? -8.391 88.009 -10.546 1.00 67.51 29 SER F O 1
ATOM 3851 N N . GLU F 1 30 ? -9.367 89.334 -8.979 1.00 67.43 30 GLU F N 1
ATOM 3852 C CA . GLU F 1 30 ? -10.661 89.503 -9.698 1.00 67.31 30 GLU F CA 1
ATOM 3853 C C . GLU F 1 30 ? -10.577 90.497 -10.847 1.00 66.72 30 GLU F C 1
ATOM 3854 O O . GLU F 1 30 ? -11.600 90.957 -11.333 1.00 66.58 30 GLU F O 1
ATOM 3860 N N . LEU F 1 31 ? -9.368 90.851 -11.262 1.00 66.30 31 LEU F N 1
ATOM 3861 C CA . LEU F 1 31 ? -9.195 91.763 -12.379 1.00 66.05 31 LEU F CA 1
ATOM 3862 C C . LEU F 1 31 ? -9.119 90.969 -13.673 1.00 65.79 31 LEU F C 1
ATOM 3863 O O . LEU F 1 31 ? -8.897 89.762 -13.631 1.00 65.77 31 LEU F O 1
ATOM 3868 N N . ARG F 1 32 ? -9.340 91.631 -14.810 1.00 65.32 32 ARG F N 1
ATOM 3869 C CA . ARG F 1 32 ? -9.384 90.947 -16.106 1.00 65.07 32 ARG F CA 1
ATOM 3870 C C . ARG F 1 32 ? -8.039 90.273 -16.396 1.00 64.11 32 ARG F C 1
ATOM 3871 O O . ARG F 1 32 ? -7.009 90.739 -15.901 1.00 64.12 32 ARG F O 1
ATOM 3879 N N . GLY F 1 33 ? -8.068 89.166 -17.154 1.00 63.08 33 GLY F N 1
ATOM 3880 C CA . GLY F 1 33 ? -6.880 88.367 -17.525 1.00 61.83 33 GLY F CA 1
ATOM 3881 C C . GLY F 1 33 ? -6.045 87.709 -16.421 1.00 61.14 33 GLY F C 1
ATOM 3882 O O . GLY F 1 33 ? -5.189 86.880 -16.704 1.00 61.04 33 GLY F O 1
ATOM 3883 N N . VAL F 1 34 ? -6.315 88.064 -15.166 1.00 60.22 34 VAL F N 1
ATOM 3884 C CA . VAL F 1 34 ? -5.412 87.816 -14.050 1.00 59.27 34 VAL F CA 1
ATOM 3885 C C . VAL F 1 34 ? -5.487 86.373 -13.545 1.00 59.18 34 VAL F C 1
ATOM 3886 O O . VAL F 1 34 ? -6.424 85.995 -12.865 1.00 59.61 34 VAL F O 1
ATOM 3890 N N . GLU F 1 35 ? -4.479 85.574 -13.873 1.00 58.80 35 GLU F N 1
ATOM 3891 C CA . GLU F 1 35 ? -4.357 84.214 -13.363 1.00 58.33 35 GLU F CA 1
ATOM 3892 C C . GLU F 1 35 ? -3.984 84.158 -11.917 1.00 57.29 35 GLU F C 1
ATOM 3893 O O . GLU F 1 35 ? -4.370 83.229 -11.216 1.00 58.08 35 GLU F O 1
ATOM 3899 N N . GLY F 1 36 ? -3.169 85.102 -11.472 1.00 56.09 36 GLY F N 1
ATOM 3900 C CA . GLY F 1 36 ? -2.643 85.032 -10.112 1.00 54.17 36 GLY F CA 1
ATOM 3901 C C . GLY F 1 36 ? -1.945 86.282 -9.647 1.00 52.59 36 GLY F C 1
ATOM 3902 O O . GLY F 1 36 ? -1.572 87.132 -10.439 1.00 52.58 36 GLY F O 1
ATOM 3903 N N . VAL F 1 37 ? -1.763 86.379 -8.345 1.00 51.03 37 VAL F N 1
ATOM 3904 C CA . VAL F 1 37 ? -1.165 87.539 -7.756 1.00 49.71 37 VAL F CA 1
ATOM 3905 C C . VAL F 1 37 ? -0.327 87.113 -6.566 1.00 49.15 37 VAL F C 1
ATOM 3906 O O . VAL F 1 37 ? -0.819 86.436 -5.660 1.00 49.44 37 VAL F O 1
ATOM 3910 N N . ASN F 1 38 ? 0.950 87.476 -6.587 1.00 48.22 38 ASN F N 1
ATOM 3911 C CA . ASN F 1 38 ? 1.782 87.389 -5.396 1.00 47.31 38 ASN F CA 1
ATOM 3912 C C . ASN F 1 38 ? 2.081 88.774 -4.810 1.00 46.97 38 ASN F C 1
ATOM 3913 O O . ASN F 1 38 ? 2.443 89.716 -5.523 1.00 46.90 38 ASN F O 1
ATOM 3918 N N . ILE F 1 39 ? 1.929 88.902 -3.506 1.00 46.28 39 ILE F N 1
ATOM 3919 C CA . ILE F 1 39 ? 2.336 90.121 -2.864 1.00 45.95 39 ILE F CA 1
ATOM 3920 C C . ILE F 1 39 ? 3.188 89.759 -1.683 1.00 46.49 39 ILE F C 1
ATOM 3921 O O . ILE F 1 39 ? 2.671 89.303 -0.664 1.00 46.48 39 ILE F O 1
ATOM 3926 N N . THR F 1 40 ? 4.489 89.952 -1.802 1.00 46.89 40 THR F N 1
ATOM 3927 C CA . THR F 1 40 ? 5.293 89.865 -0.610 1.00 48.05 40 THR F CA 1
ATOM 3928 C C . THR F 1 40 ? 5.510 91.251 -0.052 1.00 48.86 40 THR F C 1
ATOM 3929 O O . THR F 1 40 ? 5.392 92.244 -0.767 1.00 48.72 40 THR F O 1
ATOM 3933 N N . LEU F 1 41 ? 5.831 91.290 1.235 1.00 50.32 41 LEU F N 1
ATOM 3934 C CA . LEU F 1 41 ? 6.041 92.513 1.980 1.00 51.87 41 LEU F CA 1
ATOM 3935 C C . LEU F 1 41 ? 7.488 92.848 1.834 1.00 53.46 41 LEU F C 1
ATOM 3936 O O . LEU F 1 41 ? 8.334 92.016 2.095 1.00 53.70 41 LEU F O 1
ATOM 3949 N N . GLU F 1 43 ? 9.127 96.007 3.045 1.00 58.46 43 GLU F N 1
ATOM 3950 C CA . GLU F 1 43 ? 9.622 96.799 4.167 1.00 59.39 43 GLU F CA 1
ATOM 3951 C C . GLU F 1 43 ? 8.415 97.526 4.736 1.00 59.63 43 GLU F C 1
ATOM 3952 O O . GLU F 1 43 ? 7.419 97.738 4.043 1.00 60.06 43 GLU F O 1
ATOM 3958 N N . ILE F 1 44 ? 8.509 97.950 5.988 1.00 60.07 44 ILE F N 1
ATOM 3959 C CA . ILE F 1 44 ? 7.364 98.532 6.673 1.00 60.39 44 ILE F CA 1
ATOM 3960 C C . ILE F 1 44 ? 7.827 99.581 7.659 1.00 60.82 44 ILE F C 1
ATOM 3961 O O . ILE F 1 44 ? 8.634 99.307 8.522 1.00 60.74 44 ILE F O 1
ATOM 3966 N N . ASP F 1 45 ? 7.335 100.798 7.473 1.00 61.84 45 ASP F N 1
ATOM 3967 C CA . ASP F 1 45 ? 7.770 101.974 8.228 1.00 62.75 45 ASP F CA 1
ATOM 3968 C C . ASP F 1 45 ? 6.613 102.445 9.100 1.00 63.37 45 ASP F C 1
ATOM 3969 O O . ASP F 1 45 ? 5.545 101.823 9.081 1.00 63.68 45 ASP F O 1
ATOM 3974 N N . LYS F 1 46 ? 6.810 103.536 9.851 1.00 63.92 46 LYS F N 1
ATOM 3975 C CA . LYS F 1 46 ? 5.810 103.979 10.832 1.00 64.29 46 LYS F CA 1
ATOM 3976 C C . LYS F 1 46 ? 4.494 104.332 10.170 1.00 64.98 46 LYS F C 1
ATOM 3977 O O . LYS F 1 46 ? 3.436 103.778 10.500 1.00 64.78 46 LYS F O 1
ATOM 3983 N N . GLU F 1 47 ? 4.585 105.242 9.210 1.00 65.70 47 GLU F N 1
ATOM 3984 C CA . GLU F 1 47 ? 3.423 105.699 8.467 1.00 66.19 47 GLU F CA 1
ATOM 3985 C C . GLU F 1 47 ? 2.930 104.723 7.421 1.00 65.27 47 GLU F C 1
ATOM 3986 O O . GLU F 1 47 ? 1.750 104.693 7.126 1.00 64.70 47 GLU F O 1
ATOM 3992 N N . THR F 1 48 ? 3.853 103.937 6.865 1.00 64.89 48 THR F N 1
ATOM 3993 C CA . THR F 1 48 ? 3.697 103.385 5.509 1.00 64.39 48 THR F CA 1
ATOM 3994 C C . THR F 1 48 ? 4.371 102.021 5.276 1.00 63.84 48 THR F C 1
ATOM 3995 O O . THR F 1 48 ? 5.176 101.564 6.090 1.00 64.21 48 THR F O 1
ATOM 3999 N N . GLU F 1 49 ? 4.050 101.396 4.145 1.00 62.70 49 GLU F N 1
ATOM 4000 C CA . GLU F 1 49 ? 4.383 99.995 3.904 1.00 61.49 49 GLU F CA 1
ATOM 4001 C C . GLU F 1 49 ? 4.771 99.811 2.450 1.00 60.05 49 GLU F C 1
ATOM 4002 O O . GLU F 1 49 ? 4.019 100.188 1.542 1.00 60.03 49 GLU F O 1
ATOM 4008 N N . ASN F 1 50 ? 5.955 99.259 2.223 1.00 58.06 50 ASN F N 1
ATOM 4009 C CA . ASN F 1 50 ? 6.439 99.088 0.875 1.00 56.16 50 ASN F CA 1
ATOM 4010 C C . ASN F 1 50 ? 6.304 97.640 0.606 1.00 54.45 50 ASN F C 1
ATOM 4011 O O . ASN F 1 50 ? 6.846 96.860 1.347 1.00 54.44 50 ASN F O 1
ATOM 4016 N N . ILE F 1 51 ? 5.559 97.273 -0.429 1.00 52.79 51 ILE F N 1
ATOM 4017 C CA . ILE F 1 51 ? 5.443 95.871 -0.837 1.00 51.21 51 ILE F CA 1
ATOM 4018 C C . ILE F 1 51 ? 5.612 95.698 -2.337 1.00 50.16 51 ILE F C 1
ATOM 4019 O O . ILE F 1 51 ? 5.486 96.648 -3.093 1.00 49.76 51 ILE F O 1
ATOM 4024 N N . LYS F 1 52 ? 5.878 94.471 -2.761 1.00 49.32 52 LYS F N 1
ATOM 4025 C CA . LYS F 1 52 ? 6.061 94.188 -4.166 1.00 48.61 52 LYS F CA 1
ATOM 4026 C C . LYS F 1 52 ? 4.902 93.381 -4.712 1.00 48.57 52 LYS F C 1
ATOM 4027 O O . LYS F 1 52 ? 4.461 92.425 -4.078 1.00 49.27 52 LYS F O 1
ATOM 4033 N N . VAL F 1 53 ? 4.429 93.741 -5.900 1.00 47.92 53 VAL F N 1
ATOM 4034 C CA . VAL F 1 53 ? 3.266 93.106 -6.490 1.00 47.00 53 VAL F CA 1
ATOM 4035 C C . VAL F 1 53 ? 3.624 92.452 -7.822 1.00 47.26 53 VAL F C 1
ATOM 4036 O O . VAL F 1 53 ? 3.815 93.119 -8.825 1.00 46.88 53 VAL F O 1
ATOM 4040 N N . THR F 1 54 ? 3.775 91.133 -7.784 1.00 48.31 54 THR F N 1
ATOM 4041 C CA . THR F 1 54 ? 4.035 90.311 -8.970 1.00 49.38 54 THR F CA 1
ATOM 4042 C C . T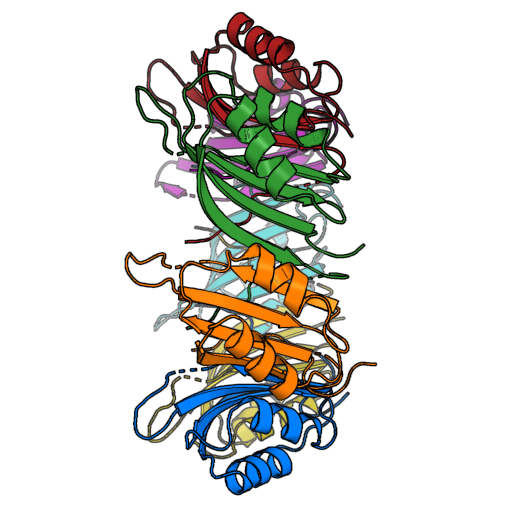HR F 1 54 ? 2.695 89.874 -9.458 1.00 50.04 54 THR F C 1
ATOM 4043 O O . THR F 1 54 ? 1.877 89.379 -8.685 1.00 50.26 54 THR F O 1
ATOM 4047 N N . ILE F 1 55 ? 2.471 90.024 -10.747 1.00 50.89 55 ILE F N 1
ATOM 4048 C CA . ILE F 1 55 ? 1.183 89.662 -11.292 1.00 51.70 55 ILE F CA 1
ATOM 4049 C C . ILE F 1 55 ? 1.320 88.906 -12.613 1.00 52.34 55 ILE F C 1
ATOM 4050 O O . ILE F 1 55 ? 2.187 89.176 -13.428 1.00 52.39 55 ILE F O 1
ATOM 4055 N N . GLN F 1 56 ? 0.487 87.904 -12.773 1.00 53.46 56 GLN F N 1
ATOM 4056 C CA . GLN F 1 56 ? 0.648 86.968 -13.838 1.00 55.05 56 GLN F CA 1
ATOM 4057 C C . GLN F 1 56 ? -0.726 86.755 -14.444 1.00 55.81 56 GLN F C 1
ATOM 4058 O O . GLN F 1 56 ? -1.735 86.844 -13.755 1.00 55.65 56 GLN F O 1
ATOM 4064 N N . GLY F 1 57 ? -0.766 86.490 -15.740 1.00 57.06 57 GLY F N 1
ATOM 4065 C CA . GLY F 1 57 ? -2.025 86.291 -16.417 1.00 58.71 57 GLY F CA 1
ATOM 4066 C C . GLY F 1 57 ? -1.926 86.199 -17.926 1.00 60.05 57 GLY F C 1
ATOM 4067 O O . GLY F 1 57 ? -1.172 85.380 -18.469 1.00 60.11 57 GLY F O 1
ATOM 4068 N N . ASN F 1 58 ? -2.700 87.047 -18.600 1.00 61.01 58 ASN F N 1
ATOM 4069 C CA . ASN F 1 58 ? -2.884 86.932 -20.030 1.00 62.08 58 ASN F CA 1
ATOM 4070 C C . ASN F 1 58 ? -3.493 88.200 -20.627 1.00 62.92 58 ASN F C 1
ATOM 4071 O O . ASN F 1 58 ? -4.612 88.594 -20.243 1.00 63.08 58 ASN F O 1
ATOM 4076 N N . ASP F 1 59 ? -2.757 88.815 -21.568 1.00 63.36 59 ASP F N 1
ATOM 4077 C CA . ASP F 1 59 ? -3.048 90.161 -22.048 1.00 63.97 59 ASP F CA 1
ATOM 4078 C C . ASP F 1 59 ? -3.521 90.993 -20.868 1.00 63.74 59 ASP F C 1
ATOM 4079 O O . ASP F 1 59 ? -4.694 91.284 -20.727 1.00 63.56 59 ASP F O 1
ATOM 4084 N N . LEU F 1 60 ? -2.599 91.343 -19.994 1.00 64.08 60 LEU F N 1
ATOM 4085 C CA . LEU F 1 60 ? -2.961 92.057 -18.788 1.00 64.52 60 LEU F CA 1
ATOM 4086 C C . LEU F 1 60 ? -3.142 93.541 -19.073 1.00 64.88 60 LEU F C 1
ATOM 4087 O O . LEU F 1 60 ? -2.444 94.125 -19.900 1.00 64.88 60 LEU F O 1
ATOM 4092 N N . ASP F 1 61 ? -4.077 94.161 -18.383 1.00 65.54 61 ASP F N 1
ATOM 4093 C CA . ASP F 1 61 ? -4.257 95.580 -18.581 1.00 66.58 61 ASP F CA 1
ATOM 4094 C C . ASP F 1 61 ? -3.393 96.428 -17.640 1.00 66.92 61 ASP F C 1
ATOM 4095 O O . ASP F 1 61 ? -3.663 96.503 -16.439 1.00 66.89 61 ASP F O 1
ATOM 4100 N N . PHE F 1 62 ? -2.377 97.090 -18.185 1.00 67.32 62 PHE F N 1
ATOM 4101 C CA . PHE F 1 62 ? -1.529 97.930 -17.337 1.00 67.98 62 PHE F CA 1
ATOM 4102 C C . PHE F 1 62 ? -2.270 99.093 -16.674 1.00 67.86 62 PHE F C 1
ATOM 4103 O O . PHE F 1 62 ? -1.917 99.545 -15.575 1.00 67.66 62 PHE F O 1
ATOM 4111 N N . ASP F 1 63 ? -3.317 99.547 -17.338 1.00 67.94 63 ASP F N 1
ATOM 4112 C CA . ASP F 1 63 ? -4.020 100.742 -16.912 1.00 67.94 63 ASP F CA 1
ATOM 4113 C C . ASP F 1 63 ? -5.120 100.425 -15.917 1.00 67.46 63 ASP F C 1
ATOM 4114 O O . ASP F 1 63 ? -5.344 101.183 -14.978 1.00 67.42 63 ASP F O 1
ATOM 4119 N N . GLU F 1 64 ? -5.796 99.302 -16.113 1.00 66.93 64 GLU F N 1
ATOM 4120 C CA . GLU F 1 64 ? -6.676 98.793 -15.081 1.00 66.96 64 GLU F CA 1
ATOM 4121 C C . GLU F 1 64 ? -5.874 98.688 -13.769 1.00 66.53 64 GLU F C 1
ATOM 4122 O O . GLU F 1 64 ? -6.216 99.303 -12.749 1.00 66.05 64 GLU F O 1
ATOM 4128 N N . ILE F 1 65 ? -4.787 97.926 -13.822 1.00 66.25 65 ILE F N 1
ATOM 4129 C CA . ILE F 1 65 ? -4.004 97.631 -12.637 1.00 66.30 65 ILE F CA 1
ATOM 4130 C C . ILE F 1 65 ? -3.547 98.911 -11.984 1.00 66.32 65 ILE F C 1
ATOM 4131 O O . ILE F 1 65 ? -3.834 99.157 -10.810 1.00 65.89 65 ILE F O 1
ATOM 4136 N N . THR F 1 66 ? -2.846 99.727 -12.763 1.00 66.53 66 THR F N 1
ATOM 4137 C CA . THR F 1 66 ? -2.347 100.978 -12.258 1.00 67.23 66 THR F CA 1
ATOM 4138 C C . THR F 1 66 ? -3.475 101.656 -11.469 1.00 67.30 66 THR F C 1
ATOM 4139 O O . THR F 1 66 ? -3.359 101.897 -10.268 1.00 67.06 66 THR F O 1
ATOM 4143 N N . ARG F 1 67 ? -4.595 101.885 -12.143 1.00 67.60 67 ARG F N 1
ATOM 4144 C CA . ARG F 1 67 ? -5.769 102.468 -11.515 1.00 67.98 67 ARG F CA 1
ATOM 4145 C C . ARG F 1 67 ? -6.243 101.682 -10.285 1.00 67.56 67 ARG F C 1
ATOM 4146 O O . ARG F 1 67 ? -6.405 102.265 -9.214 1.00 67.09 67 ARG F O 1
ATOM 4154 N N . ALA F 1 68 ? -6.416 100.366 -10.436 1.00 67.63 68 ALA F N 1
ATOM 4155 C CA . ALA F 1 68 ? -6.916 99.499 -9.354 1.00 67.81 68 ALA F CA 1
ATOM 4156 C C . ALA F 1 68 ? -6.154 99.699 -8.035 1.00 67.94 68 ALA F C 1
ATOM 4157 O O . ALA F 1 68 ? -6.744 99.881 -6.957 1.00 67.21 68 ALA F O 1
ATOM 4159 N N . ILE F 1 69 ? -4.832 99.682 -8.160 1.00 68.50 69 ILE F N 1
ATOM 4160 C CA . ILE F 1 69 ? -3.932 99.866 -7.044 1.00 69.04 69 ILE F CA 1
ATOM 4161 C C . ILE F 1 69 ? -4.155 101.231 -6.434 1.00 69.63 69 ILE F C 1
ATOM 4162 O O . ILE F 1 69 ? -4.271 101.354 -5.208 1.00 70.19 69 ILE F O 1
ATOM 4167 N N . GLU F 1 70 ? -4.220 102.251 -7.294 1.00 69.87 70 GLU F N 1
ATOM 4168 C CA . GLU F 1 70 ? -4.382 103.638 -6.848 1.00 69.71 70 GLU F CA 1
ATOM 4169 C C . GLU F 1 70 ? -5.678 103.813 -6.081 1.00 69.03 70 GLU F C 1
ATOM 4170 O O . GLU F 1 70 ? -5.706 104.538 -5.096 1.00 68.81 70 GLU F O 1
ATOM 4176 N N . SER F 1 71 ? -6.721 103.111 -6.534 1.00 68.45 71 SER F N 1
ATOM 4177 C CA . SER F 1 71 ? -8.063 103.144 -5.947 1.00 68.02 71 SER F CA 1
ATOM 4178 C C . SER F 1 71 ? -8.073 102.764 -4.485 1.00 67.44 71 SER F C 1
ATOM 4179 O O . SER F 1 71 ? -8.922 103.237 -3.729 1.00 67.16 71 SER F O 1
ATOM 4182 N N . TYR F 1 72 ? -7.147 101.888 -4.099 1.00 66.72 72 TYR F N 1
ATOM 4183 C CA . TYR F 1 72 ? -7.022 101.459 -2.717 1.00 66.23 72 TYR F CA 1
ATOM 4184 C C . TYR F 1 72 ? -6.036 102.314 -1.936 1.00 65.83 72 TYR F C 1
ATOM 4185 O O . TYR F 1 72 ? -5.580 101.926 -0.844 1.00 66.16 72 TYR F O 1
ATOM 4194 N N . GLY F 1 73 ? -5.687 103.465 -2.501 1.00 64.96 73 GLY F N 1
ATOM 4195 C CA . GLY F 1 73 ? -4.756 104.385 -1.858 1.00 63.93 73 GLY F CA 1
ATOM 4196 C C . GLY F 1 73 ? -3.318 103.932 -1.994 1.00 63.07 73 GLY F C 1
ATOM 4197 O O . GLY F 1 73 ? -2.449 104.368 -1.231 1.00 63.20 73 GLY F O 1
ATOM 4198 N N . GLY F 1 74 ? -3.074 103.053 -2.966 1.00 61.97 74 GLY F N 1
ATOM 4199 C CA . GLY F 1 74 ? -1.732 102.570 -3.258 1.00 60.56 74 GLY F CA 1
ATOM 4200 C C . GLY F 1 74 ? -1.098 103.516 -4.243 1.00 59.54 74 GLY F C 1
ATOM 4201 O O . GLY F 1 74 ? -1.775 104.387 -4.768 1.00 59.68 74 GLY F O 1
ATOM 4202 N N . SER F 1 75 ? 0.196 103.336 -4.508 1.00 58.71 75 SER F N 1
ATOM 4203 C CA . SER F 1 75 ? 0.974 104.272 -5.337 1.00 57.16 75 SER F CA 1
ATOM 4204 C C . SER F 1 75 ? 2.253 103.646 -5.904 1.00 55.95 75 SER F C 1
ATOM 4205 O O . SER F 1 75 ? 3.193 103.365 -5.156 1.00 54.97 75 SER F O 1
ATOM 4208 N N . ILE F 1 76 ? 2.263 103.473 -7.230 1.00 54.82 76 ILE F N 1
ATOM 4209 C CA . ILE F 1 76 ? 3.357 102.855 -7.987 1.00 53.78 76 ILE F CA 1
ATOM 4210 C C . ILE F 1 76 ? 4.660 103.643 -7.972 1.00 53.50 76 ILE F C 1
ATOM 4211 O O . ILE F 1 76 ? 4.830 104.639 -8.676 1.00 52.79 76 ILE F O 1
ATOM 4216 N N . HIS F 1 77 ? 5.596 103.157 -7.170 1.00 53.56 77 HIS F N 1
ATOM 4217 C CA . HIS F 1 77 ? 6.934 103.692 -7.191 1.00 53.00 77 HIS F CA 1
ATOM 4218 C C . HIS F 1 77 ? 7.724 103.261 -8.410 1.00 52.78 77 HIS F C 1
ATOM 4219 O O . HIS F 1 77 ? 8.508 104.041 -8.890 1.00 53.63 77 HIS F O 1
ATOM 4226 N N . SER F 1 78 ? 7.516 102.066 -8.946 1.00 52.33 78 SER F N 1
ATOM 4227 C CA . SER F 1 78 ? 8.174 101.728 -10.206 1.00 52.32 78 SER F CA 1
ATOM 4228 C C . SER F 1 78 ? 7.771 100.384 -10.751 1.00 52.67 78 SER F C 1
ATOM 4229 O O . SER F 1 78 ? 7.213 99.582 -10.036 1.00 52.93 78 SER F O 1
ATOM 4232 N N . VAL F 1 79 ? 8.110 100.127 -12.009 1.00 53.13 79 VAL F N 1
ATOM 4233 C CA . VAL F 1 79 ? 7.885 98.827 -12.637 1.00 53.79 79 VAL F CA 1
ATOM 4234 C C . VAL F 1 79 ? 9.193 98.042 -12.847 1.00 54.33 79 VAL F C 1
ATOM 4235 O O . VAL F 1 79 ? 10.053 98.452 -13.641 1.00 54.53 79 VAL F O 1
ATOM 4239 N N . ASP F 1 80 ? 9.338 96.914 -12.156 1.00 54.55 80 ASP F N 1
ATOM 4240 C CA . ASP F 1 80 ? 10.631 96.264 -12.077 1.00 55.17 80 ASP F CA 1
ATOM 4241 C C . ASP F 1 80 ? 10.777 95.104 -13.058 1.00 55.21 80 ASP F C 1
ATOM 4242 O O . ASP F 1 80 ? 11.895 94.692 -13.382 1.00 55.45 80 ASP F O 1
ATOM 4247 N N . GLU F 1 81 ? 9.660 94.553 -13.521 1.00 55.11 81 GLU F N 1
ATOM 4248 C CA . GLU F 1 81 ? 9.716 93.521 -14.556 1.00 55.00 81 GLU F CA 1
ATOM 4249 C C . GLU F 1 81 ? 8.478 93.536 -15.450 1.00 54.72 81 GLU F C 1
ATOM 4250 O O . GLU F 1 81 ? 7.402 93.997 -15.068 1.00 55.12 81 GLU F O 1
ATOM 4256 N N . VAL F 1 82 ? 8.654 93.033 -16.660 1.00 54.36 82 VAL F N 1
ATOM 4257 C CA . VAL F 1 82 ? 7.573 92.784 -17.579 1.00 54.02 82 VAL F CA 1
ATOM 4258 C C . VAL F 1 82 ? 7.921 91.535 -18.405 1.00 53.81 82 VAL F C 1
ATOM 4259 O O . VAL F 1 82 ? 9.050 91.399 -18.906 1.00 53.71 82 VAL F O 1
ATOM 4263 N N . VAL F 1 83 ? 6.975 90.610 -18.525 1.00 53.28 83 VAL F N 1
ATOM 4264 C CA . VAL F 1 83 ? 7.109 89.576 -19.535 1.00 53.18 83 VAL F CA 1
ATOM 4265 C C . VAL F 1 83 ? 5.932 89.716 -20.469 1.00 53.43 83 VAL F C 1
ATOM 4266 O O . VAL F 1 83 ? 4.803 89.892 -20.015 1.00 53.58 83 VAL F O 1
ATOM 4270 N N . ALA F 1 84 ? 6.216 89.687 -21.770 1.00 53.71 84 ALA F N 1
ATOM 4271 C CA . ALA F 1 84 ? 5.196 89.769 -22.825 1.00 53.92 84 ALA F CA 1
ATOM 4272 C C . ALA F 1 84 ? 5.424 88.741 -23.925 1.00 54.63 84 ALA F C 1
ATOM 4273 O O . ALA F 1 84 ? 6.565 88.524 -24.382 1.00 53.98 84 ALA F O 1
ATOM 4275 N N . GLY F 1 85 ? 4.322 88.109 -24.340 1.00 56.01 85 GLY F N 1
ATOM 4276 C CA . GLY F 1 85 ? 4.323 87.137 -25.442 1.00 57.06 85 GLY F CA 1
ATOM 4277 C C . GLY F 1 85 ? 3.610 85.830 -25.142 1.00 58.16 85 GLY F C 1
ATOM 4278 O O . GLY F 1 85 ? 2.725 85.745 -24.285 1.00 57.60 85 GLY F O 1
ATOM 4279 N N . ARG F 1 86 ? 4.026 84.801 -25.867 1.00 59.82 86 ARG F N 1
ATOM 4280 C CA . ARG F 1 86 ? 3.401 83.488 -25.840 1.00 61.77 86 ARG F CA 1
ATOM 4281 C C . ARG F 1 86 ? 4.069 82.632 -24.759 1.00 62.18 86 ARG F C 1
ATOM 4282 O O . ARG F 1 86 ? 3.486 81.656 -24.284 1.00 62.72 86 ARG F O 1
ATOM 4290 N N . THR F 1 87 ? 5.279 83.007 -24.352 1.00 62.76 87 THR F N 1
ATOM 4291 C CA . THR F 1 87 ? 5.968 82.274 -23.280 1.00 63.49 87 THR F CA 1
ATOM 4292 C C . THR F 1 87 ? 6.530 83.160 -22.161 1.00 63.46 87 THR F C 1
ATOM 4293 O O . THR F 1 87 ? 6.736 84.347 -22.357 1.00 63.38 87 THR F O 1
ATOM 4305 N N . VAL F 1 89 ? 9.409 84.243 -20.558 1.00 62.77 89 VAL F N 1
ATOM 4306 C CA . VAL F 1 89 ? 10.864 84.260 -20.565 1.00 62.24 89 VAL F CA 1
ATOM 4307 C C . VAL F 1 89 ? 11.405 84.858 -19.245 1.00 61.73 89 VAL F C 1
ATOM 4308 O O . VAL F 1 89 ? 11.164 86.026 -18.909 1.00 61.35 89 VAL F O 1
ATOM 4312 N N . GLU F 1 90 ? 12.095 84.019 -18.479 1.00 61.17 90 GLU F N 1
ATOM 4313 C CA . GLU F 1 90 ? 12.814 84.502 -17.316 1.00 60.86 90 GLU F CA 1
ATOM 4314 C C . GLU F 1 90 ? 14.063 85.219 -17.798 1.00 60.42 90 GLU F C 1
ATOM 4315 O O . GLU F 1 90 ? 14.473 85.063 -18.955 1.00 60.26 90 GLU F O 1
ATOM 4321 N N . GLU F 1 91 ? 14.648 86.014 -16.916 1.00 59.72 91 GLU F N 1
ATOM 4322 C CA . GLU F 1 91 ? 15.764 86.853 -17.275 1.00 59.59 91 GLU F CA 1
ATOM 4323 C C . GLU F 1 91 ? 17.069 86.090 -17.204 1.00 59.01 91 GLU F C 1
ATOM 4324 O O . GLU F 1 91 ? 17.335 85.430 -16.190 1.00 58.71 91 GLU F O 1
ATOM 4330 N N . VAL F 1 92 ? 17.886 86.177 -18.257 1.00 58.61 92 VAL F N 1
ATOM 4331 C CA . VAL F 1 92 ? 19.240 85.612 -18.157 1.00 58.97 92 VAL F CA 1
ATOM 4332 C C . VAL F 1 92 ? 20.247 86.587 -17.547 1.00 59.67 92 VAL F C 1
ATOM 4333 O O . VAL F 1 92 ? 20.205 87.800 -17.783 1.00 59.88 92 VAL F O 1
ATOM 4337 N N . THR F 1 93 ? 21.134 86.032 -16.733 1.00 60.22 93 THR F N 1
ATOM 4338 C CA . THR F 1 93 ? 22.084 86.826 -15.986 1.00 60.63 93 THR F CA 1
ATOM 4339 C C . THR F 1 93 ? 23.399 86.753 -16.710 1.00 61.03 93 THR F C 1
ATOM 4340 O O . THR F 1 93 ? 23.677 85.783 -17.410 1.00 61.52 93 THR F O 1
ATOM 4344 N N . THR F 1 94 ? 24.220 87.769 -16.515 1.00 61.21 94 THR F N 1
ATOM 4345 C CA . THR F 1 94 ? 25.525 87.847 -17.148 1.00 61.30 94 THR F CA 1
ATOM 4346 C C . THR F 1 94 ? 26.317 88.869 -16.317 1.00 61.28 94 THR F C 1
ATOM 4347 O O . THR F 1 94 ? 25.709 89.646 -15.566 1.00 61.49 94 THR F O 1
ATOM 4351 N N . PRO F 1 95 ? 27.650 88.874 -16.378 1.00 61.12 95 PRO F N 1
ATOM 4352 C CA . PRO F 1 95 ? 28.368 90.079 -15.900 1.00 60.75 95 PRO F CA 1
ATOM 4353 C C . PRO F 1 95 ? 27.808 91.338 -16.623 1.00 60.96 95 PRO F C 1
ATOM 4354 O O . PRO F 1 95 ? 27.651 91.404 -17.865 1.00 60.66 95 PRO F O 1
ATOM 4358 N N . ALA G 1 3 ? -8.542 76.853 -8.649 1.00 53.08 3 ALA G N 1
ATOM 4359 C CA . ALA G 1 3 ? -8.657 77.414 -7.287 1.00 52.76 3 ALA G CA 1
ATOM 4360 C C . ALA G 1 3 ? -9.221 78.830 -7.363 1.00 53.01 3 ALA G C 1
ATOM 4361 O O . ALA G 1 3 ? -9.654 79.295 -8.426 1.00 53.62 3 ALA G O 1
ATOM 4363 N N . LYS G 1 4 ? -9.228 79.515 -6.234 1.00 52.41 4 LYS G N 1
ATOM 4364 C CA . LYS G 1 4 ? -9.808 80.832 -6.153 1.00 51.97 4 LYS G CA 1
ATOM 4365 C C . LYS G 1 4 ? -9.407 81.396 -4.798 1.00 51.90 4 LYS G C 1
ATOM 4366 O O . LYS G 1 4 ? -8.859 80.669 -3.969 1.00 51.80 4 LYS G O 1
ATOM 4372 N N . GLY G 1 5 ? -9.646 82.695 -4.595 1.00 51.67 5 GLY G N 1
ATOM 4373 C CA . GLY G 1 5 ? -9.114 83.450 -3.451 1.00 50.76 5 GLY G CA 1
ATOM 4374 C C . GLY G 1 5 ? -7.641 83.212 -3.108 1.00 50.48 5 GLY G C 1
ATOM 4375 O O . GLY G 1 5 ? -6.821 82.725 -3.940 1.00 50.48 5 GLY G O 1
ATOM 4376 N N . LEU G 1 6 ? -7.312 83.545 -1.858 1.00 49.31 6 LEU G N 1
ATOM 4377 C CA . LEU G 1 6 ? -5.996 83.290 -1.303 1.00 47.92 6 LEU G CA 1
ATOM 4378 C C . LEU G 1 6 ? -5.629 81.827 -1.419 1.00 46.93 6 LEU G C 1
ATOM 4379 O O . LEU G 1 6 ? -6.347 80.966 -0.917 1.00 46.05 6 LEU G O 1
ATOM 4384 N N . ILE G 1 7 ? -4.529 81.544 -2.102 1.00 46.11 7 ILE G N 1
ATOM 4385 C CA . ILE G 1 7 ? -4.001 80.195 -2.065 1.00 46.05 7 ILE G CA 1
ATOM 4386 C C . ILE G 1 7 ? -2.773 79.992 -1.147 1.00 46.66 7 ILE G C 1
ATOM 4387 O O . ILE G 1 7 ? -2.473 78.858 -0.745 1.00 46.71 7 ILE G O 1
ATOM 4392 N N . ARG G 1 8 ? -2.127 81.097 -0.773 1.00 46.85 8 ARG G N 1
ATOM 4393 C CA . ARG G 1 8 ? -0.981 81.109 0.122 1.00 47.03 8 ARG G CA 1
ATOM 4394 C C . ARG G 1 8 ? -0.978 82.380 0.996 1.00 47.82 8 ARG G C 1
ATOM 4395 O O . ARG G 1 8 ? -1.243 83.502 0.513 1.00 48.21 8 ARG G O 1
ATOM 4403 N N . ILE G 1 9 ? -0.654 82.193 2.275 1.00 47.74 9 ILE G N 1
ATOM 4404 C CA . ILE G 1 9 ? -0.485 83.271 3.239 1.00 47.36 9 ILE G CA 1
ATOM 4405 C C . ILE G 1 9 ? 0.716 82.935 4.095 1.00 48.06 9 ILE G C 1
ATOM 4406 O O . ILE G 1 9 ? 0.788 81.831 4.677 1.00 48.04 9 ILE G O 1
ATOM 4411 N N . VAL G 1 10 ? 1.667 83.870 4.185 1.00 48.28 10 VAL G N 1
ATOM 4412 C CA . VAL G 1 10 ? 2.813 83.662 5.064 1.00 47.88 10 VAL G CA 1
ATOM 4413 C C . VAL G 1 10 ? 2.847 84.790 6.003 1.00 47.75 10 VAL G C 1
ATOM 4414 O O . VAL G 1 10 ? 2.800 85.932 5.567 1.00 48.02 10 VAL G O 1
ATOM 4418 N N . LEU G 1 11 ? 2.916 84.465 7.288 1.00 47.71 11 LEU G N 1
ATOM 4419 C CA . LEU G 1 11 ? 2.902 85.467 8.359 1.00 48.18 11 LEU G CA 1
ATOM 4420 C C . LEU G 1 11 ? 3.935 85.163 9.430 1.00 48.05 11 LEU G C 1
ATOM 4421 O O . LEU G 1 11 ? 4.219 83.992 9.657 1.00 48.25 11 LEU G O 1
ATOM 4426 N N . ASP G 1 12 ? 4.536 86.187 10.056 1.00 47.91 12 ASP G N 1
ATOM 4427 C CA . ASP G 1 12 ? 5.440 85.888 11.173 1.00 48.23 12 ASP G CA 1
ATOM 4428 C C . ASP G 1 12 ? 4.770 86.231 12.489 1.00 47.46 12 ASP G C 1
ATOM 4429 O O . ASP G 1 12 ? 4.189 87.318 12.636 1.00 47.71 12 ASP G O 1
ATOM 4434 N N . ILE G 1 13 ? 4.800 85.286 13.426 1.00 46.06 13 ILE G N 1
ATOM 4435 C CA . ILE G 1 13 ? 4.099 85.511 14.669 1.00 45.24 13 ILE G CA 1
ATOM 4436 C C . ILE G 1 13 ? 4.996 85.295 15.865 1.00 44.61 13 ILE G C 1
ATOM 4437 O O . ILE G 1 13 ? 6.011 84.592 15.767 1.00 45.01 13 ILE G O 1
ATOM 4442 N N . LEU G 1 14 ? 4.644 85.961 16.968 1.00 43.52 14 LEU G N 1
ATOM 4443 C CA . LEU G 1 14 ? 5.276 85.755 18.247 1.00 42.85 14 LEU G CA 1
ATOM 4444 C C . LEU G 1 14 ? 4.274 84.902 19.002 1.00 42.88 14 LEU G C 1
ATOM 4445 O O . LEU G 1 14 ? 3.096 84.865 18.634 1.00 43.02 14 LEU G O 1
ATOM 4450 N N . LYS G 1 15 ? 4.729 84.219 20.048 1.00 42.31 15 LYS G N 1
ATOM 4451 C CA . LYS G 1 15 ? 4.001 83.096 20.592 1.00 42.07 15 LYS G CA 1
ATOM 4452 C C . LYS G 1 15 ? 4.731 82.626 21.838 1.00 42.39 15 LYS G C 1
ATOM 4453 O O . LYS G 1 15 ? 5.950 82.509 21.810 1.00 42.42 15 LYS G O 1
ATOM 4459 N N . PRO G 1 16 ? 4.022 82.392 22.946 1.00 42.67 16 PRO G N 1
ATOM 4460 C CA . PRO G 1 16 ? 4.630 81.735 24.084 1.00 42.81 16 PRO G CA 1
ATOM 4461 C C . PRO G 1 16 ? 5.234 80.387 23.688 1.00 43.48 16 PRO G C 1
ATOM 4462 O O . PRO G 1 16 ? 4.884 79.840 22.644 1.00 42.95 16 PRO G O 1
ATOM 4466 N N . HIS G 1 17 ? 6.127 79.863 24.526 1.00 44.78 17 HIS G N 1
ATOM 4467 C CA . HIS G 1 17 ? 6.666 78.518 24.363 1.00 46.19 17 HIS G CA 1
ATOM 4468 C C . HIS G 1 17 ? 5.581 77.462 24.080 1.00 46.60 17 HIS G C 1
ATOM 4469 O O . HIS G 1 17 ? 5.600 76.845 23.021 1.00 46.88 17 HIS G O 1
ATOM 4476 N N . GLU G 1 18 ? 4.608 77.290 24.988 1.00 47.43 18 GLU G N 1
ATOM 4477 C CA . GLU G 1 18 ? 3.389 76.475 24.725 1.00 47.84 18 GLU G CA 1
ATOM 4478 C C . GLU G 1 18 ? 2.236 77.237 24.047 1.00 47.45 18 GLU G C 1
ATOM 4479 O O . GLU G 1 18 ? 2.083 78.434 24.249 1.00 47.16 18 GLU G O 1
ATOM 4485 N N . PRO G 1 19 ? 1.409 76.563 23.247 1.00 47.78 19 PRO G N 1
ATOM 4486 C CA . PRO G 1 19 ? 1.558 75.129 22.894 1.00 47.68 19 PRO G CA 1
ATOM 4487 C C . PRO G 1 19 ? 2.750 74.870 21.981 1.00 47.13 19 PRO G C 1
ATOM 4488 O O . PRO G 1 19 ? 3.049 75.692 21.133 1.00 46.62 19 PRO G O 1
ATOM 4492 N N . ILE G 1 20 ? 3.410 73.733 22.174 1.00 46.91 20 ILE G N 1
ATOM 4493 C CA . ILE G 1 20 ? 4.485 73.326 21.314 1.00 47.27 20 ILE G CA 1
ATOM 4494 C C . ILE G 1 20 ? 3.961 73.370 19.881 1.00 47.34 20 ILE G C 1
ATOM 4495 O O . ILE G 1 20 ? 2.762 73.186 19.660 1.00 47.61 20 ILE G O 1
ATOM 4500 N N . ILE G 1 21 ? 4.843 73.648 18.917 1.00 47.22 21 ILE G N 1
ATOM 4501 C CA . ILE G 1 21 ? 4.387 74.082 17.587 1.00 46.84 21 ILE G CA 1
ATOM 4502 C C . ILE G 1 21 ? 3.848 73.010 16.644 1.00 47.19 21 ILE G C 1
ATOM 4503 O O . ILE G 1 21 ? 3.070 73.341 15.762 1.00 47.48 21 ILE G O 1
ATOM 4508 N N . PRO G 1 22 ? 4.178 71.738 16.850 1.00 47.60 22 PRO G N 1
ATOM 4509 C CA . PRO G 1 22 ? 3.514 70.669 16.121 1.00 47.99 22 PRO G CA 1
ATOM 4510 C C . PRO G 1 22 ? 2.018 70.751 16.270 1.00 48.40 22 PRO G C 1
ATOM 4511 O O . PRO G 1 22 ? 1.309 70.379 15.350 1.00 48.70 22 PRO G O 1
ATOM 4515 N N . GLU G 1 23 ? 1.536 71.238 17.410 1.00 48.74 23 GLU G N 1
ATOM 4516 C CA . GLU G 1 23 ? 0.104 71.447 17.562 1.00 49.23 23 GLU G CA 1
ATOM 4517 C C . GLU G 1 23 ? -0.396 72.488 16.588 1.00 49.02 23 GLU G C 1
ATOM 4518 O O . GLU G 1 23 ? -1.322 72.221 15.837 1.00 49.15 23 GLU G O 1
ATOM 4524 N N . TYR G 1 24 ? 0.221 73.662 16.568 1.00 49.30 24 TYR G N 1
ATOM 4525 C CA . TYR G 1 24 ? -0.277 74.728 15.696 1.00 49.45 24 TYR G CA 1
ATOM 4526 C C . TYR G 1 24 ? -0.429 74.223 14.286 1.00 48.74 24 TYR G C 1
ATOM 4527 O O . TYR G 1 24 ? -1.320 74.646 13.565 1.00 48.25 24 TYR G O 1
ATOM 4536 N N . ALA G 1 25 ? 0.481 73.331 13.904 1.00 48.22 25 ALA G N 1
ATOM 4537 C CA . ALA G 1 25 ? 0.554 72.807 12.551 1.00 47.80 25 ALA G CA 1
ATOM 4538 C C . ALA G 1 25 ? -0.675 71.991 12.305 1.00 47.59 25 ALA G C 1
ATOM 4539 O O . ALA G 1 25 ? -1.491 72.340 11.461 1.00 47.22 25 ALA G O 1
ATOM 4541 N N . LYS G 1 26 ? -0.795 70.933 13.112 1.00 47.90 26 LYS G N 1
ATOM 4542 C CA . LYS G 1 26 ? -1.915 70.003 13.154 1.00 47.94 26 LYS G CA 1
ATOM 4543 C C . LYS G 1 26 ? -3.171 70.827 13.059 1.00 47.88 26 LYS G C 1
ATOM 4544 O O . LYS G 1 26 ? -3.835 70.851 12.040 1.00 47.93 26 LYS G O 1
ATOM 4550 N N . TYR G 1 27 ? -3.438 71.564 14.117 1.00 48.36 27 TYR G N 1
ATOM 4551 C CA . TYR G 1 27 ? -4.619 72.365 14.232 1.00 49.02 27 TYR G CA 1
ATOM 4552 C C . TYR G 1 27 ? -4.975 73.164 12.969 1.00 49.17 27 TYR G C 1
ATOM 4553 O O . TYR G 1 27 ? -6.036 72.986 12.396 1.00 48.59 27 TYR G O 1
ATOM 4562 N N . LEU G 1 28 ? -4.081 74.031 12.527 1.00 50.20 28 LEU G N 1
ATOM 4563 C CA . LEU G 1 28 ? -4.342 74.847 11.343 1.00 51.24 28 LEU G CA 1
ATOM 4564 C C . LEU G 1 28 ? -4.586 74.020 10.086 1.00 52.65 28 LEU G C 1
ATOM 4565 O O . LEU G 1 28 ? -5.284 74.495 9.188 1.00 53.17 28 LEU G O 1
ATOM 4570 N N . SER G 1 29 ? -4.023 72.805 10.024 1.00 53.89 29 SER G N 1
ATOM 4571 C CA . SER G 1 29 ? -4.247 71.864 8.911 1.00 55.06 29 SER G CA 1
ATOM 4572 C C . SER G 1 29 ? -5.702 71.564 8.694 1.00 56.65 29 SER G C 1
ATOM 4573 O O . SER G 1 29 ? -6.126 71.279 7.565 1.00 56.88 29 SER G O 1
ATOM 4576 N N . GLU G 1 30 ? -6.460 71.603 9.790 1.00 58.08 30 GLU G N 1
ATOM 4577 C CA . GLU G 1 30 ? -7.835 71.167 9.770 1.00 59.54 30 GLU G CA 1
ATOM 4578 C C . GLU G 1 30 ? -8.741 72.343 9.436 1.00 60.02 30 GLU G C 1
ATOM 4579 O O . GLU G 1 30 ? -9.955 72.189 9.337 1.00 61.28 30 GLU G O 1
ATOM 4585 N N . LEU G 1 31 ? -8.168 73.517 9.229 1.00 60.02 31 LEU G N 1
ATOM 4586 C CA . LEU G 1 31 ? -8.981 74.669 8.816 1.00 60.24 31 LEU G CA 1
ATOM 4587 C C . LEU G 1 31 ? -9.633 74.520 7.422 1.00 60.31 31 LEU G C 1
ATOM 4588 O O . LEU G 1 31 ? -9.227 73.679 6.618 1.00 59.88 31 LEU G O 1
ATOM 4593 N N . ARG G 1 32 ? -10.647 75.345 7.166 1.00 60.94 32 ARG G N 1
ATOM 4594 C CA . ARG G 1 32 ? -11.407 75.359 5.895 1.00 61.71 32 ARG G CA 1
ATOM 4595 C C . ARG G 1 32 ? -10.534 75.620 4.665 1.00 60.67 32 ARG G C 1
ATOM 4596 O O . ARG G 1 32 ? -9.880 76.659 4.555 1.00 60.83 32 ARG G O 1
ATOM 4604 N N . GLY G 1 33 ? -10.543 74.662 3.747 1.00 59.98 33 GLY G N 1
ATOM 4605 C CA . GLY G 1 33 ? -9.795 74.761 2.487 1.00 59.02 33 GLY G CA 1
ATOM 4606 C C . GLY G 1 33 ? -8.268 74.719 2.550 1.00 58.18 33 GLY G C 1
ATOM 4607 O O . GLY G 1 33 ? -7.604 75.164 1.599 1.00 58.58 33 GLY G O 1
ATOM 4608 N N . VAL G 1 34 ?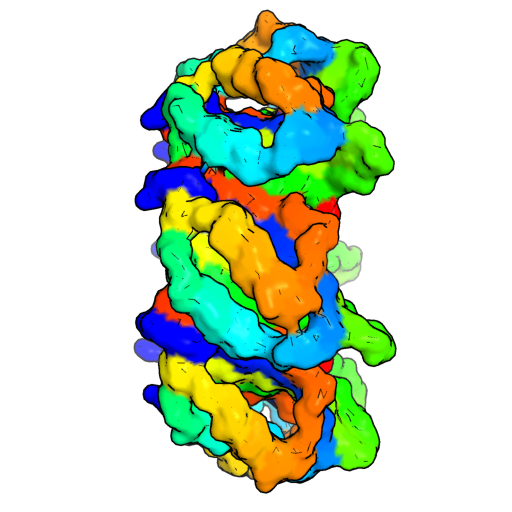 -7.706 74.182 3.641 1.00 56.54 34 VAL G N 1
ATOM 4609 C CA . VAL G 1 34 ? -6.253 74.144 3.832 1.00 54.85 34 VAL G CA 1
ATOM 4610 C C . VAL G 1 34 ? -5.592 72.876 3.295 1.00 54.08 34 VAL G C 1
ATOM 4611 O O . VAL G 1 34 ? -5.942 71.795 3.704 1.00 53.78 34 VAL G O 1
ATOM 4615 N N . GLU G 1 35 ? -4.619 73.032 2.402 1.00 53.44 35 GLU G N 1
ATOM 4616 C CA . GLU G 1 35 ? -3.905 71.921 1.764 1.00 53.36 35 GLU G CA 1
ATOM 4617 C C . GLU G 1 35 ? -2.809 71.338 2.634 1.00 52.02 35 GLU G C 1
ATOM 4618 O O . GLU G 1 35 ? -2.583 70.118 2.700 1.00 51.86 35 GLU G O 1
ATOM 4624 N N . GLY G 1 36 ? -2.080 72.253 3.249 1.00 50.58 36 GLY G N 1
ATOM 4625 C CA . GLY G 1 36 ? -0.930 71.920 4.062 1.00 48.41 36 GLY G CA 1
ATOM 4626 C C . GLY G 1 36 ? -0.527 73.140 4.852 1.00 46.60 36 GLY G C 1
ATOM 4627 O O . GLY G 1 36 ? -0.988 74.253 4.574 1.00 46.50 36 GLY G O 1
ATOM 4628 N N . VAL G 1 37 ? 0.308 72.939 5.861 1.00 44.65 37 VAL G N 1
ATOM 4629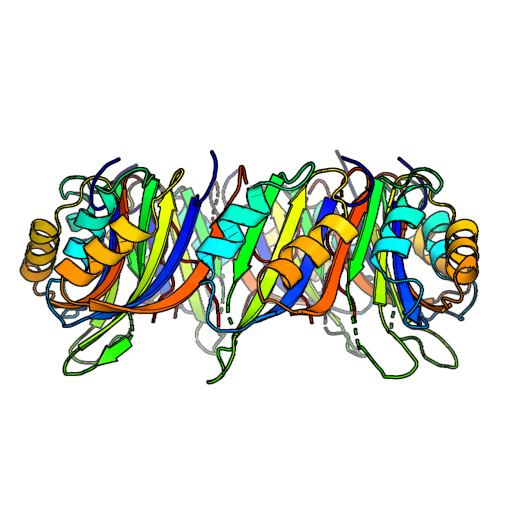 C CA . VAL G 1 37 ? 0.835 74.086 6.580 1.00 42.84 37 VAL G CA 1
ATOM 4630 C C . VAL G 1 37 ? 2.242 73.854 7.103 1.00 41.64 37 VAL G C 1
ATOM 4631 O O . VAL G 1 37 ? 2.493 72.847 7.801 1.00 40.64 37 VAL G O 1
ATOM 4635 N N . ASN G 1 38 ? 3.142 74.772 6.700 1.00 40.21 38 ASN G N 1
ATOM 4636 C CA . ASN G 1 38 ? 4.554 74.730 7.081 1.00 39.34 38 ASN G CA 1
ATOM 4637 C C . ASN G 1 38 ? 4.846 75.697 8.199 1.00 39.05 38 ASN G C 1
ATOM 4638 O O . ASN G 1 38 ? 4.383 76.840 8.170 1.00 39.51 38 ASN G O 1
ATOM 4643 N N . ILE G 1 39 ? 5.589 75.235 9.202 1.00 38.47 39 ILE G N 1
ATOM 4644 C CA . ILE G 1 39 ? 6.033 76.141 10.266 1.00 37.99 39 ILE G CA 1
ATOM 4645 C C . ILE G 1 39 ? 7.480 75.956 10.618 1.00 38.21 39 ILE G C 1
ATOM 4646 O O . ILE G 1 39 ? 7.838 74.967 11.233 1.00 37.87 39 ILE G O 1
ATOM 4651 N N . THR G 1 40 ? 8.309 76.915 10.227 1.00 38.85 40 THR G N 1
ATOM 4652 C CA . THR G 1 40 ? 9.688 76.885 10.633 1.00 39.69 40 THR G CA 1
ATOM 4653 C C . THR G 1 40 ? 9.894 77.820 11.798 1.00 40.27 40 THR G C 1
ATOM 4654 O O . THR G 1 40 ? 9.222 78.842 11.889 1.00 40.50 40 THR G O 1
ATOM 4658 N N . LEU G 1 41 ? 10.822 77.439 12.676 1.00 41.32 41 LEU G N 1
ATOM 4659 C CA . LEU G 1 41 ? 11.260 78.218 13.833 1.00 42.81 41 LEU G CA 1
ATOM 4660 C C . LEU G 1 41 ? 12.331 79.266 13.528 1.00 44.32 41 LEU G C 1
ATOM 4661 O O . LEU G 1 41 ? 13.463 78.900 13.278 1.00 44.24 41 LEU G O 1
ATOM 4674 N N . GLU G 1 43 ? 13.592 82.235 15.685 1.00 51.97 43 GLU G N 1
ATOM 4675 C CA . GLU G 1 43 ? 14.531 82.573 16.760 1.00 53.68 43 GLU G CA 1
ATOM 4676 C C . GLU G 1 43 ? 13.846 82.138 17.995 1.00 53.99 43 GLU G C 1
ATOM 4677 O O . GLU G 1 43 ? 12.671 82.359 18.133 1.00 54.21 43 GLU G O 1
ATOM 4683 N N . ILE G 1 44 ? 14.572 81.539 18.912 1.00 55.90 44 ILE G N 1
ATOM 4684 C CA . ILE G 1 44 ? 13.976 81.082 20.168 1.00 58.10 44 ILE G CA 1
ATOM 4685 C C . ILE G 1 44 ? 14.357 81.943 21.396 1.00 59.19 44 ILE G C 1
ATOM 4686 O O . ILE G 1 44 ? 15.426 81.814 21.982 1.00 58.76 44 ILE G O 1
ATOM 4691 N N . ASP G 1 45 ? 13.454 82.845 21.760 1.00 61.24 45 ASP G N 1
ATOM 4692 C CA . ASP G 1 45 ? 13.678 83.753 22.874 1.00 63.13 45 ASP G CA 1
ATOM 4693 C C . ASP G 1 45 ? 13.308 83.040 24.152 1.00 63.94 45 ASP G C 1
ATOM 4694 O O . ASP G 1 45 ? 12.812 81.890 24.119 1.00 64.32 45 ASP G O 1
ATOM 4699 N N . LYS G 1 46 ? 13.520 83.734 25.275 1.00 64.62 46 LYS G N 1
ATOM 4700 C CA . LYS G 1 46 ? 13.418 83.116 26.607 1.00 65.11 46 LYS G CA 1
ATOM 4701 C C . LYS G 1 46 ? 11.970 83.036 27.129 1.00 64.71 46 LYS G C 1
ATOM 4702 O O . LYS G 1 46 ? 11.514 81.979 27.558 1.00 64.10 46 LYS G O 1
ATOM 4708 N N . GLU G 1 47 ? 11.265 84.161 27.045 1.00 64.83 47 GLU G N 1
ATOM 4709 C CA . GLU G 1 47 ? 9.824 84.264 27.323 1.00 64.78 47 GLU G CA 1
ATOM 4710 C C . GLU G 1 47 ? 8.952 83.568 26.293 1.00 63.64 47 GLU G C 1
ATOM 4711 O O . GLU G 1 47 ? 7.974 82.908 26.617 1.00 63.47 47 GLU G O 1
ATOM 4717 N N . THR G 1 48 ? 9.330 83.749 25.034 1.00 62.56 48 THR G N 1
ATOM 4718 C CA . THR G 1 48 ? 8.428 83.616 23.911 1.00 61.32 48 THR G CA 1
ATOM 4719 C C . THR G 1 48 ? 9.083 82.847 22.756 1.00 60.26 48 THR G C 1
ATOM 4720 O O . THR G 1 48 ? 10.039 82.101 22.969 1.00 60.05 48 THR G O 1
ATOM 4724 N N . GLU G 1 49 ? 8.560 83.030 21.543 1.00 59.27 49 GLU G N 1
ATOM 4725 C CA . GLU G 1 49 ? 8.986 82.277 20.348 1.00 58.20 49 GLU G CA 1
ATOM 4726 C C . GLU G 1 49 ? 8.453 82.891 19.077 1.00 57.06 49 GLU G C 1
ATOM 4727 O O . GLU G 1 49 ? 7.303 83.347 19.021 1.00 56.57 49 GLU G O 1
ATOM 4733 N N . ASN G 1 50 ? 9.284 82.852 18.043 1.00 55.92 50 ASN G N 1
ATOM 4734 C CA . ASN G 1 50 ? 9.033 83.606 16.822 1.00 54.95 50 ASN G CA 1
ATOM 4735 C C . ASN G 1 50 ? 9.020 82.658 15.660 1.00 53.19 50 ASN G C 1
ATOM 4736 O O . ASN G 1 50 ? 10.057 82.111 15.342 1.00 53.07 50 ASN G O 1
ATOM 4741 N N . ILE G 1 51 ? 7.859 82.434 15.041 1.00 51.34 51 ILE G N 1
ATOM 4742 C CA . ILE G 1 51 ? 7.779 81.434 13.956 1.00 49.56 51 ILE G CA 1
ATOM 4743 C C . ILE G 1 51 ? 7.210 81.930 12.645 1.00 48.60 51 ILE G C 1
ATOM 4744 O O . ILE G 1 51 ? 6.434 82.879 12.608 1.00 48.63 51 ILE G O 1
ATOM 4749 N N . LYS G 1 52 ? 7.601 81.283 11.562 1.00 47.45 52 LYS G N 1
ATOM 4750 C CA . LYS G 1 52 ? 7.034 81.637 10.268 1.00 46.77 52 LYS G CA 1
ATOM 4751 C C . LYS G 1 52 ? 5.970 80.620 9.922 1.00 47.00 52 LYS G C 1
ATOM 4752 O O . LYS G 1 52 ? 6.210 79.406 10.054 1.00 48.48 52 LYS G O 1
ATOM 4758 N N . VAL G 1 53 ? 4.795 81.069 9.494 1.00 45.44 53 VAL G N 1
ATOM 4759 C CA . VAL G 1 53 ? 3.792 80.100 9.145 1.00 43.96 53 VAL G CA 1
ATOM 4760 C C . VAL G 1 53 ? 3.478 80.317 7.718 1.00 43.59 53 VAL G C 1
ATOM 4761 O O . VAL G 1 53 ? 2.993 81.374 7.338 1.00 43.84 53 VAL G O 1
ATOM 4765 N N . THR G 1 54 ? 3.800 79.316 6.921 1.00 43.22 54 THR G N 1
ATOM 4766 C CA . THR G 1 54 ? 3.343 79.253 5.552 1.00 42.53 54 THR G CA 1
ATOM 4767 C C . THR G 1 54 ? 2.163 78.318 5.558 1.00 42.32 54 THR G C 1
ATOM 4768 O O . THR G 1 54 ? 2.251 77.175 6.032 1.00 41.56 54 THR G O 1
ATOM 4772 N N . ILE G 1 55 ? 1.052 78.828 5.043 1.00 42.68 55 ILE G N 1
ATOM 4773 C CA . ILE G 1 55 ? -0.187 78.066 4.941 1.00 43.27 55 ILE G CA 1
ATOM 4774 C C . ILE G 1 55 ? -0.826 78.234 3.564 1.00 43.53 55 ILE G C 1
ATOM 4775 O O . ILE G 1 55 ? -0.899 79.331 3.037 1.00 43.74 55 ILE G O 1
ATOM 4780 N N . GLN G 1 56 ? -1.254 77.137 2.963 1.00 44.43 56 GLN G N 1
ATOM 4781 C CA . GLN G 1 56 ? -1.648 77.167 1.558 1.00 45.82 56 GLN G CA 1
ATOM 4782 C C . GLN G 1 56 ? -2.850 76.298 1.289 1.00 47.57 56 GLN G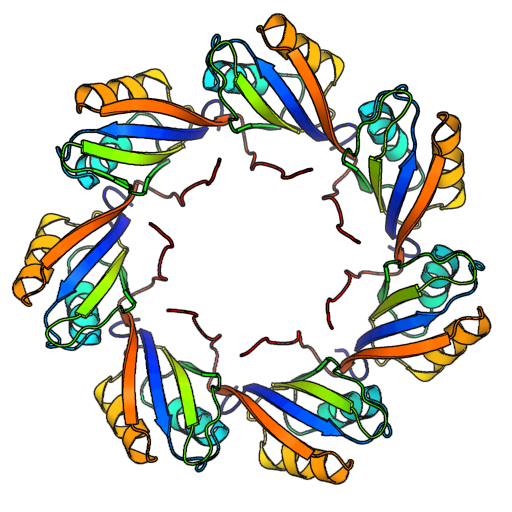 C 1
ATOM 4783 O O . GLN G 1 56 ? -3.203 75.449 2.106 1.00 48.15 56 GLN G O 1
ATOM 4789 N N . GLY G 1 57 ? -3.496 76.499 0.149 1.00 49.20 57 GLY G N 1
ATOM 4790 C CA . GLY G 1 57 ? -4.622 75.633 -0.208 1.00 50.51 57 GLY G CA 1
ATOM 4791 C C . GLY G 1 57 ? -5.642 76.319 -1.073 1.00 51.41 57 GLY G C 1
ATOM 4792 O O . GLY G 1 57 ? -5.326 77.273 -1.799 1.00 51.80 57 GLY G O 1
ATOM 4793 N N . ASN G 1 58 ? -6.875 75.845 -0.999 1.00 51.77 58 ASN G N 1
ATOM 4794 C CA . ASN G 1 58 ? -7.889 76.434 -1.829 1.00 52.30 58 ASN G CA 1
ATOM 4795 C C . ASN G 1 58 ? -8.792 77.418 -1.130 1.00 52.81 58 ASN G C 1
ATOM 4796 O O . ASN G 1 58 ? -9.618 77.053 -0.293 1.00 52.91 58 ASN G O 1
ATOM 4801 N N . ASP G 1 59 ? -8.631 78.677 -1.517 1.00 53.60 59 ASP G N 1
ATOM 4802 C CA . ASP G 1 59 ? -9.459 79.786 -1.030 1.00 54.05 59 ASP G CA 1
ATOM 4803 C C . ASP G 1 59 ? -9.522 79.811 0.487 1.00 54.21 59 ASP G C 1
ATOM 4804 O O . ASP G 1 59 ? -10.283 79.073 1.096 1.00 54.64 59 ASP G O 1
ATOM 4809 N N . LEU G 1 60 ? -8.718 80.662 1.090 1.00 54.44 60 LEU G N 1
ATOM 4810 C CA . LEU G 1 60 ? -8.546 80.595 2.511 1.00 55.13 60 LEU G CA 1
ATOM 4811 C C . LEU G 1 60 ? -9.280 81.736 3.125 1.00 55.84 60 LEU G C 1
ATOM 4812 O O . LEU G 1 60 ? -9.403 82.798 2.526 1.00 55.94 60 LEU G O 1
ATOM 4817 N N . ASP G 1 61 ? -9.816 81.497 4.313 1.00 56.96 61 ASP G N 1
ATOM 4818 C CA . ASP G 1 61 ? -10.449 82.554 5.074 1.00 57.71 61 ASP G CA 1
ATOM 4819 C C . ASP G 1 61 ? -9.364 83.256 5.871 1.00 57.64 61 ASP G C 1
ATOM 4820 O O . ASP G 1 61 ? -8.882 82.733 6.874 1.00 57.28 61 ASP G O 1
ATOM 4825 N N . PHE G 1 62 ? -8.963 84.438 5.437 1.00 58.07 62 PHE G N 1
ATOM 4826 C CA . PHE G 1 62 ? -7.921 85.101 6.190 1.00 59.01 62 PHE G CA 1
ATOM 4827 C C . PHE G 1 62 ? -8.285 85.274 7.661 1.00 59.68 62 PHE G C 1
ATOM 4828 O O . PHE G 1 62 ? -7.462 85.001 8.534 1.00 59.82 62 PHE G O 1
ATOM 4836 N N . ASP G 1 63 ? -9.509 85.701 7.941 1.00 60.49 63 ASP G N 1
ATOM 4837 C CA . ASP G 1 63 ? -9.871 85.950 9.327 1.00 61.70 63 ASP G CA 1
ATOM 4838 C C . ASP G 1 63 ? -10.010 84.705 10.185 1.00 61.94 63 ASP G C 1
ATOM 4839 O O . ASP G 1 63 ? -9.746 84.735 11.377 1.00 62.07 63 ASP G O 1
ATOM 4844 N N . GLU G 1 64 ? -10.388 83.599 9.570 1.00 62.58 64 GLU G N 1
ATOM 4845 C CA . GLU G 1 64 ? -10.418 82.328 10.261 1.00 63.64 64 GLU G CA 1
ATOM 4846 C C . GLU G 1 64 ? -9.001 82.006 10.678 1.00 63.96 64 GLU G C 1
ATOM 4847 O O . GLU G 1 64 ? -8.731 81.625 11.819 1.00 63.92 64 GLU G O 1
ATOM 4853 N N . ILE G 1 65 ? -8.095 82.164 9.724 1.00 64.55 65 ILE G N 1
ATOM 4854 C CA . ILE G 1 65 ? -6.681 81.956 9.959 1.00 65.02 65 ILE G CA 1
ATOM 4855 C C . ILE G 1 65 ? -6.203 82.855 11.103 1.00 65.01 65 ILE G C 1
ATOM 4856 O O . ILE G 1 65 ? -5.501 82.390 12.008 1.00 65.06 65 ILE G O 1
ATOM 4861 N N . THR G 1 66 ? -6.592 84.129 11.070 1.00 64.87 66 THR G N 1
ATOM 4862 C CA . THR G 1 66 ? -6.247 85.038 12.170 1.00 65.21 66 THR G CA 1
ATOM 4863 C C . THR G 1 66 ? -6.988 84.738 13.525 1.00 64.96 66 THR G C 1
ATOM 4864 O O . THR G 1 66 ? -6.394 84.823 14.612 1.00 64.45 66 THR G O 1
ATOM 4868 N N . ARG G 1 67 ? -8.253 84.326 13.445 1.00 65.04 67 ARG G N 1
ATOM 4869 C CA . ARG G 1 67 ? -8.966 83.795 14.611 1.00 65.41 67 ARG G CA 1
ATOM 4870 C C . ARG G 1 67 ? -8.235 82.604 15.224 1.00 65.02 67 ARG G C 1
ATOM 4871 O O . ARG G 1 67 ? -7.904 82.610 16.400 1.00 65.22 67 ARG G O 1
ATOM 4879 N N . ALA G 1 68 ? -7.974 81.588 14.414 1.00 64.71 68 ALA G N 1
ATOM 4880 C CA . ALA G 1 68 ? -7.347 80.361 14.896 1.00 64.19 68 ALA G CA 1
ATOM 4881 C C . ALA G 1 68 ? -6.004 80.560 15.561 1.00 63.82 68 ALA G C 1
ATOM 4882 O O . ALA G 1 68 ? -5.708 79.868 16.530 1.00 63.90 68 ALA G O 1
ATOM 4884 N N . ILE G 1 69 ? -5.184 81.481 15.044 1.00 63.56 69 ILE G N 1
ATOM 4885 C CA . ILE G 1 69 ? -3.829 81.663 15.590 1.00 63.08 69 ILE G CA 1
ATOM 4886 C C . ILE G 1 69 ? -3.918 82.348 16.910 1.00 62.65 69 ILE G C 1
ATOM 4887 O O . ILE G 1 69 ? -3.415 81.840 17.904 1.00 62.78 69 ILE G O 1
ATOM 4892 N N . GLU G 1 70 ? -4.570 83.502 16.914 1.00 62.29 70 GLU G N 1
ATOM 4893 C CA . GLU G 1 70 ? -4.735 84.242 18.127 1.00 62.20 70 GLU G CA 1
ATOM 4894 C C . GLU G 1 70 ? -5.243 83.302 19.190 1.00 61.59 70 GLU G C 1
ATOM 4895 O O . GLU G 1 70 ? -4.744 83.295 20.317 1.00 61.47 70 GLU G O 1
ATOM 4901 N N . SER G 1 71 ? -6.182 82.452 18.777 1.00 60.85 71 SER G N 1
ATOM 4902 C CA . SER G 1 71 ? -6.845 81.481 19.635 1.00 59.69 71 SER G CA 1
ATOM 4903 C C . SER G 1 71 ? -5.928 80.583 20.427 1.00 58.89 71 SER G C 1
ATOM 4904 O O . SER G 1 71 ? -6.359 80.057 21.438 1.00 59.27 71 SER G O 1
ATOM 4907 N N . TYR G 1 72 ? -4.684 80.407 19.993 1.00 57.82 72 TYR G N 1
ATOM 4908 C CA . TYR G 1 72 ? -3.709 79.614 20.753 1.00 56.88 72 TYR G CA 1
ATOM 4909 C C . TYR G 1 72 ? -2.660 80.431 21.464 1.00 56.00 72 TYR G C 1
ATOM 4910 O O . TYR G 1 72 ? -1.645 79.898 21.945 1.00 55.30 72 TYR G O 1
ATOM 4919 N N . GLY G 1 73 ? -2.882 81.732 21.488 1.00 55.52 73 GLY G N 1
ATOM 4920 C CA . GLY G 1 73 ? -1.962 82.645 22.142 1.00 55.20 73 GLY G CA 1
ATOM 4921 C C . GLY G 1 73 ? -0.937 83.224 21.194 1.00 54.52 73 GLY G C 1
ATOM 4922 O O . GLY G 1 73 ? 0.098 83.726 21.632 1.00 54.74 73 GLY G O 1
ATOM 4923 N N . GLY G 1 74 ? -1.223 83.153 19.897 1.00 53.76 74 GLY G N 1
ATOM 4924 C CA . GLY G 1 74 ? -0.331 83.712 18.896 1.00 53.03 74 GLY G CA 1
ATOM 4925 C C . GLY G 1 74 ? -0.446 85.216 18.916 1.00 52.71 74 GLY G C 1
ATOM 4926 O O . GLY G 1 74 ? -1.302 85.769 19.595 1.00 53.55 74 GLY G O 1
ATOM 4927 N N . SER G 1 75 ? 0.423 85.899 18.194 1.00 51.85 75 SER G N 1
ATOM 4928 C CA . SER G 1 75 ? 0.226 87.318 17.976 1.00 50.84 75 SER G CA 1
ATOM 4929 C C . SER G 1 75 ? 0.833 87.684 16.630 1.00 49.55 75 SER G C 1
ATOM 4930 O O . SER G 1 75 ? 2.032 87.598 16.477 1.00 49.61 75 SER G O 1
ATOM 4933 N N . ILE G 1 76 ? 0.006 88.049 15.653 1.00 48.24 76 ILE G N 1
ATOM 4934 C CA . ILE G 1 76 ? 0.476 88.273 14.278 1.00 47.34 76 ILE G CA 1
ATOM 4935 C C . ILE G 1 76 ? 1.250 89.602 14.087 1.00 47.34 76 ILE G C 1
ATOM 4936 O O . ILE G 1 76 ? 0.667 90.703 14.070 1.00 46.71 76 ILE G O 1
ATOM 4941 N N . HIS G 1 77 ? 2.573 89.474 13.958 1.00 47.15 77 HIS G N 1
ATOM 4942 C CA . HIS G 1 77 ? 3.464 90.627 13.840 1.00 47.23 77 HIS G CA 1
ATOM 4943 C C . HIS G 1 77 ? 3.348 91.216 12.447 1.00 46.72 77 HIS G C 1
ATOM 4944 O O . HIS G 1 77 ? 3.296 92.440 12.277 1.00 47.14 77 HIS G O 1
ATOM 4951 N N . SER G 1 78 ? 3.315 90.337 11.455 1.00 45.69 78 SER G N 1
ATOM 4952 C CA . SER G 1 78 ? 3.100 90.745 10.092 1.00 45.04 78 SER G CA 1
ATOM 4953 C C . SER G 1 78 ? 2.786 89.549 9.225 1.00 44.63 78 SER G C 1
ATOM 4954 O O . SER G 1 78 ? 3.153 88.415 9.553 1.00 44.22 78 SER G O 1
ATOM 4957 N N . VAL G 1 79 ? 2.071 89.850 8.143 1.00 44.23 79 VAL G N 1
ATOM 4958 C CA . VAL G 1 79 ? 1.815 88.983 7.002 1.00 43.86 79 VAL G CA 1
ATOM 4959 C C . VAL G 1 79 ? 2.932 89.195 6.007 1.00 43.83 79 VAL G C 1
ATOM 4960 O O . VAL G 1 79 ? 3.051 90.257 5.446 1.00 44.48 79 VAL G O 1
ATOM 4964 N N . ASP G 1 80 ? 3.753 88.211 5.749 1.00 44.06 80 ASP G N 1
ATOM 4965 C CA . ASP G 1 80 ? 4.902 88.494 4.904 1.00 45.22 80 ASP G CA 1
ATOM 4966 C C . ASP G 1 80 ? 4.664 88.340 3.406 1.00 45.13 80 ASP G C 1
ATOM 4967 O O . ASP G 1 80 ? 5.325 88.964 2.571 1.00 44.70 80 ASP G O 1
ATOM 4972 N N . GLU G 1 81 ? 3.717 87.486 3.072 1.00 45.29 81 GLU G N 1
ATOM 4973 C CA . GLU G 1 81 ? 3.430 87.239 1.694 1.00 45.07 81 GLU G CA 1
ATOM 4974 C C . GLU G 1 81 ? 2.077 86.613 1.604 1.00 44.71 81 GLU G C 1
ATOM 4975 O O . GLU G 1 81 ? 1.656 85.865 2.514 1.00 44.05 81 GLU G O 1
ATOM 4981 N N . VAL G 1 82 ? 1.432 86.920 0.476 1.00 44.19 82 VAL G N 1
ATOM 4982 C CA . VAL G 1 82 ? 0.093 86.498 0.166 1.00 44.06 82 VAL G CA 1
ATOM 4983 C C . VAL G 1 82 ? -0.005 86.188 -1.317 1.00 44.34 82 VAL G C 1
ATOM 4984 O O . VAL G 1 82 ? 0.461 86.970 -2.132 1.00 44.28 82 VAL G O 1
ATOM 4988 N N . VAL G 1 83 ? -0.575 85.038 -1.670 1.00 44.94 83 VAL G N 1
ATOM 4989 C CA . VAL G 1 83 ? -0.844 84.727 -3.079 1.00 46.21 83 VAL G CA 1
ATOM 4990 C C . VAL G 1 83 ? -2.330 84.472 -3.270 1.00 47.55 83 VAL G C 1
ATOM 4991 O O . VAL G 1 83 ? -2.958 83.836 -2.414 1.00 48.75 83 VAL G O 1
ATOM 4995 N N . ALA G 1 84 ? -2.910 84.948 -4.373 1.00 48.36 84 ALA G N 1
ATOM 4996 C CA . ALA G 1 84 ? -4.330 84.690 -4.638 1.00 49.06 84 ALA G CA 1
ATOM 4997 C C . ALA G 1 84 ? -4.529 84.510 -6.108 1.00 49.80 84 ALA G C 1
ATOM 4998 O O . ALA G 1 84 ? -3.653 84.860 -6.894 1.00 50.02 84 ALA G O 1
ATOM 5000 N N . GLY G 1 85 ? -5.674 83.945 -6.476 1.00 50.82 85 GLY G N 1
ATOM 5001 C CA . GLY G 1 85 ? -5.976 83.618 -7.876 1.00 51.85 85 GLY G CA 1
ATOM 5002 C C . GLY G 1 85 ? -6.033 82.134 -8.248 1.00 52.58 85 GLY G C 1
ATOM 5003 O O . GLY G 1 85 ? -6.277 81.247 -7.421 1.00 52.16 85 GLY G O 1
ATOM 5004 N N . ARG G 1 86 ? -5.811 81.874 -9.523 1.00 53.78 86 ARG G N 1
ATOM 5005 C CA . ARG G 1 86 ? -6.078 80.580 -10.091 1.00 55.40 86 ARG G CA 1
ATOM 5006 C C . ARG G 1 86 ? -4.786 79.804 -10.061 1.00 55.91 86 ARG G C 1
ATOM 5007 O O . ARG G 1 86 ? -4.799 78.572 -9.993 1.00 55.96 86 ARG G O 1
ATOM 5015 N N . THR G 1 87 ? -3.674 80.537 -10.065 1.00 56.45 87 THR G N 1
ATOM 5016 C CA . THR G 1 87 ? -2.369 79.925 -10.171 1.00 57.55 87 THR G CA 1
ATOM 5017 C C . THR G 1 87 ? -1.344 80.460 -9.142 1.00 58.32 87 THR G C 1
ATOM 5018 O O . THR G 1 87 ? -1.364 81.641 -8.811 1.00 58.46 87 THR G O 1
ATOM 5030 N N . VAL G 1 89 ? 1.569 82.008 -8.262 1.00 58.81 89 VAL G N 1
ATOM 5031 C CA . VAL G 1 89 ? 2.705 82.896 -8.595 1.00 58.04 89 VAL G CA 1
ATOM 5032 C C . VAL G 1 89 ? 3.696 83.131 -7.440 1.00 57.98 89 VAL G C 1
ATOM 5033 O O . VAL G 1 89 ? 3.297 83.515 -6.332 1.00 57.63 89 VAL G O 1
ATOM 5037 N N . GLU G 1 90 ? 4.987 82.930 -7.707 1.00 58.01 90 GLU G N 1
ATOM 5038 C CA . GLU G 1 90 ? 6.013 83.297 -6.725 1.00 58.47 90 GLU G CA 1
ATOM 5039 C C . GLU G 1 90 ? 6.619 84.644 -7.043 1.00 58.72 90 GLU G C 1
ATOM 5040 O O . GLU G 1 90 ? 6.642 85.086 -8.175 1.00 58.51 90 GLU G O 1
ATOM 5046 N N . GLU G 1 91 ? 7.162 85.252 -6.005 1.00 59.71 91 GLU G N 1
ATOM 5047 C CA . GLU G 1 91 ? 8.000 86.424 -6.095 1.00 60.66 91 GLU G CA 1
ATOM 5048 C C . GLU G 1 91 ? 9.151 86.219 -7.068 1.00 61.21 91 GLU G C 1
ATOM 5049 O O . GLU G 1 91 ? 9.810 85.182 -7.051 1.00 60.39 91 GLU G O 1
ATOM 5055 N N . VAL G 1 92 ? 9.372 87.216 -7.923 1.00 62.86 92 VAL G N 1
ATOM 5056 C CA . VAL G 1 92 ? 10.483 87.188 -8.888 1.00 64.49 92 VAL G CA 1
ATOM 5057 C C . VAL G 1 92 ? 11.600 88.083 -8.344 1.00 65.58 92 VAL G C 1
ATOM 5058 O O . VAL G 1 92 ? 11.315 89.145 -7.796 1.00 66.09 92 VAL G O 1
ATOM 5062 N N . THR G 1 93 ? 12.857 87.667 -8.477 1.00 66.67 93 THR G N 1
ATOM 5063 C CA . THR G 1 93 ? 13.958 88.470 -7.935 1.00 67.66 93 THR G CA 1
ATOM 5064 C C . THR G 1 93 ? 14.347 89.630 -8.883 1.00 68.43 93 THR G C 1
ATOM 5065 O O . THR G 1 93 ? 14.304 89.485 -10.120 1.00 68.57 93 THR G O 1
ATOM 5069 N N . THR G 1 94 ? 14.723 90.770 -8.292 1.00 69.18 94 THR G N 1
ATOM 5070 C CA . THR G 1 94 ? 14.970 92.015 -9.028 1.00 69.70 94 THR G CA 1
ATOM 5071 C C . THR G 1 94 ? 15.623 93.085 -8.145 1.00 70.67 94 THR G C 1
ATOM 5072 O O . THR G 1 94 ? 15.357 93.139 -6.937 1.00 71.27 94 THR G O 1
ATOM 5076 N N . PRO G 1 95 ? 16.495 93.913 -8.727 1.00 71.39 95 PRO G N 1
ATOM 5077 C CA . PRO G 1 95 ? 16.836 95.225 -8.134 1.00 71.70 95 PRO G CA 1
ATOM 5078 C C . PRO G 1 95 ? 15.916 96.423 -8.618 1.00 72.22 95 PRO G C 1
ATOM 5079 O O . PRO G 1 95 ? 16.322 97.518 -9.069 1.00 72.26 95 PRO G O 1
#

InterPro domains:
  IPR003831 Protein of unknown function DUF211 [PF02680] (6-92)
  IPR003831 Protein of unknown function DUF211 [PTHR42240] (4-96)
  IPR023129 MTH889-like domain superfamily [G3DSA:3.30.70.1340] (1-87)
  IPR023129 MTH889-like domain superfamily [SSF160363] (5-94)